Protein AF-A0AB33A184-F1 (afdb_monomer)

Radius of gyration: 21.06 Å; Cα contacts (8 Å, |Δi|>4): 736; chains: 1; bounding box: 53×56×62 Å

pLDDT: mean 89.47, std 9.82, range [29.16, 98.5]

Organism: Alteromonas macleodii (strain English Channel 673) (NCBI:txid1004788)

Sequence (370 aa):
MTASRPLFKHIRNHTALFNELSQYRNAAVDTLGFTGYEFHKTPKFVTEDGSRLTIEPERSIVLPKVHALSGLKNKLTQAIPTLHMVEHSEIGYRYPTAALAGLDAPFIKRMRSEYFHKVDEDRSICRPVNLSFGIKSRGKADNRQEYEVWMPDEAPDQNPLPLLINAYGEDLPDDVRHFVEQPSRVHGWMGVKRAAFEALYTNKQHCGDLIICVAMSVDAYNIGAKPDLAYSPEAESSIAVSNAEFEWEIEGYYAPRGWAFDHDEVWAAINHTLEAINAPLDDLYGNEIIPIAESKTERILSTLQSLGVRQEEVDELNLQPWEFMLTESEHRVKAHDPSRSVNLLGRLNRLFYQPEQQLPSLNWMHDLIL

Mean predicted aligned error: 5.38 Å

Structure (mmCIF, N/CA/C/O backbone):
data_AF-A0AB33A184-F1
#
_entry.id   AF-A0AB33A184-F1
#
loop_
_atom_site.group_PDB
_atom_site.id
_atom_site.type_symbol
_atom_site.label_atom_id
_atom_site.label_alt_id
_atom_site.label_comp_id
_atom_site.label_asym_id
_atom_site.label_entity_id
_atom_site.label_seq_id
_atom_site.pdbx_PDB_ins_code
_atom_site.Cartn_x
_atom_site.Cartn_y
_atom_site.Cartn_z
_atom_site.occupancy
_atom_site.B_iso_or_equiv
_atom_site.auth_seq_id
_atom_site.auth_comp_id
_atom_site.auth_asym_id
_atom_site.auth_atom_id
_atom_site.pdbx_PDB_model_num
ATOM 1 N N . MET A 1 1 ? -9.181 30.867 4.591 1.00 29.16 1 MET A N 1
ATOM 2 C CA . MET A 1 1 ? -7.823 30.551 5.079 1.00 29.16 1 MET A CA 1
ATOM 3 C C . MET A 1 1 ? -7.661 29.048 4.969 1.00 29.16 1 MET A C 1
ATOM 5 O O . MET A 1 1 ? -8.401 28.340 5.633 1.00 29.16 1 MET A O 1
ATOM 9 N N . THR A 1 2 ? -6.812 28.554 4.069 1.00 32.81 2 THR A N 1
ATOM 10 C CA . THR A 1 2 ? -6.488 27.121 3.998 1.00 32.81 2 THR A CA 1
ATOM 11 C C . THR A 1 2 ? -5.745 26.757 5.275 1.00 32.81 2 THR A C 1
ATOM 13 O O . THR A 1 2 ? -4.641 27.259 5.490 1.00 32.81 2 THR A O 1
ATOM 16 N N . ALA A 1 3 ? -6.370 25.960 6.143 1.00 39.84 3 ALA A N 1
ATOM 17 C CA . ALA A 1 3 ? -5.711 25.415 7.321 1.00 39.84 3 ALA A CA 1
ATOM 18 C C . ALA A 1 3 ? -4.383 24.772 6.893 1.00 39.84 3 ALA A C 1
ATOM 20 O O . ALA A 1 3 ? -4.319 24.103 5.858 1.00 39.84 3 ALA A O 1
ATOM 21 N N . SER A 1 4 ? -3.321 25.047 7.648 1.00 43.00 4 SER A N 1
ATOM 22 C CA . SER A 1 4 ? -1.996 24.459 7.460 1.00 43.00 4 SER A CA 1
ATOM 23 C C . SER A 1 4 ? -2.117 22.939 7.558 1.00 43.00 4 SER A C 1
ATOM 25 O O . SER A 1 4 ? -2.088 22.389 8.653 1.00 43.00 4 SER A O 1
ATOM 27 N N . ARG A 1 5 ? -2.295 22.259 6.422 1.00 52.28 5 ARG A N 1
ATOM 28 C CA . ARG A 1 5 ? -2.241 20.799 6.367 1.00 52.28 5 ARG A CA 1
ATOM 29 C C . ARG A 1 5 ? -0.788 20.388 6.581 1.00 52.28 5 ARG A C 1
ATOM 31 O O . ARG A 1 5 ? 0.053 20.847 5.795 1.00 52.28 5 ARG A O 1
ATOM 38 N N . PRO A 1 6 ? -0.469 19.543 7.573 1.00 50.62 6 PRO A N 1
ATOM 39 C CA . PRO A 1 6 ? 0.840 18.924 7.666 1.00 50.62 6 PRO A CA 1
ATOM 40 C C . PRO A 1 6 ? 0.956 17.914 6.523 1.00 50.62 6 PRO A C 1
ATOM 42 O O . PRO A 1 6 ? 0.847 16.713 6.685 1.00 50.62 6 PRO A O 1
ATOM 45 N N . LEU A 1 7 ? 1.167 18.397 5.300 1.00 53.22 7 LEU A N 1
ATOM 46 C CA . LEU A 1 7 ? 1.674 17.535 4.251 1.00 53.22 7 LEU A CA 1
ATOM 47 C C . LEU A 1 7 ? 3.095 17.213 4.687 1.00 53.22 7 LEU A C 1
ATOM 49 O O . LEU A 1 7 ? 3.985 18.039 4.474 1.00 53.22 7 LEU A O 1
ATOM 53 N N . PHE A 1 8 ? 3.284 16.048 5.308 1.00 53.94 8 PHE A N 1
ATOM 54 C CA . PHE A 1 8 ? 4.532 15.523 5.875 1.00 53.94 8 PHE A CA 1
ATOM 55 C C . PHE A 1 8 ? 5.674 15.323 4.852 1.00 53.94 8 PHE A C 1
ATOM 57 O O . PHE A 1 8 ? 6.579 14.521 5.041 1.00 53.94 8 PHE A O 1
ATOM 64 N N . LYS A 1 9 ? 5.697 16.128 3.785 1.00 50.00 9 LYS A N 1
ATOM 65 C CA . LYS A 1 9 ? 6.706 16.268 2.727 1.00 50.00 9 LYS A CA 1
ATOM 66 C C . LYS A 1 9 ? 8.139 16.440 3.250 1.00 50.00 9 LYS A C 1
ATOM 68 O O . LYS A 1 9 ? 9.076 16.351 2.458 1.00 50.00 9 LYS A O 1
ATOM 73 N N . HIS A 1 10 ? 8.315 16.744 4.537 1.00 51.06 10 HIS A N 1
ATOM 74 C CA . HIS A 1 10 ? 9.604 17.049 5.153 1.00 51.06 10 HIS A CA 1
ATOM 75 C C . HIS A 1 10 ? 10.090 15.995 6.157 1.00 51.06 10 HIS A C 1
ATOM 77 O O . HIS A 1 10 ? 11.284 15.985 6.456 1.00 51.06 10 HIS A O 1
ATOM 83 N N . ILE A 1 11 ? 9.227 15.092 6.641 1.00 60.06 11 ILE A N 1
ATOM 84 C CA . ILE A 1 11 ? 9.645 14.043 7.577 1.00 60.06 11 ILE A CA 1
ATOM 85 C C . ILE A 1 11 ? 10.104 12.832 6.767 1.00 60.06 11 ILE A C 1
ATOM 87 O O . ILE A 1 11 ? 9.301 12.081 6.230 1.00 60.06 11 ILE A O 1
ATOM 91 N N . ARG A 1 12 ? 11.425 12.660 6.662 1.00 64.44 12 ARG A N 1
ATOM 92 C CA . ARG A 1 12 ? 12.048 11.515 5.969 1.00 64.44 12 ARG A CA 1
ATOM 93 C C . ARG A 1 12 ? 12.168 10.266 6.846 1.00 64.44 12 ARG A C 1
ATOM 95 O O . ARG A 1 12 ? 12.545 9.211 6.356 1.00 64.44 12 ARG A O 1
ATOM 102 N N . ASN A 1 13 ? 11.905 10.411 8.144 1.00 72.75 13 ASN A N 1
ATOM 103 C CA . ASN A 1 13 ? 12.044 9.363 9.146 1.00 72.75 13 ASN A CA 1
ATOM 104 C C . ASN A 1 13 ? 10.655 8.837 9.535 1.00 72.75 13 ASN A C 1
ATOM 106 O O . ASN A 1 13 ? 9.868 9.559 10.145 1.00 72.75 13 ASN A O 1
ATOM 110 N N . HIS A 1 14 ? 10.364 7.581 9.198 1.00 71.94 14 HIS A N 1
ATOM 111 C CA . HIS A 1 14 ? 9.060 6.965 9.466 1.00 71.94 14 HIS A CA 1
ATOM 112 C C . HIS A 1 14 ? 8.719 6.886 10.941 1.00 71.94 14 HIS A C 1
ATOM 114 O O . HIS A 1 14 ? 7.584 7.159 11.310 1.00 71.94 14 HIS A O 1
ATOM 120 N N . THR A 1 15 ? 9.690 6.592 11.802 1.00 76.38 15 THR A N 1
ATOM 121 C CA . THR A 1 15 ? 9.462 6.563 13.249 1.00 76.38 15 THR A CA 1
ATOM 122 C C . THR A 1 15 ? 8.961 7.914 13.750 1.00 76.38 15 THR A C 1
ATOM 124 O O . THR A 1 15 ? 7.994 7.971 14.502 1.00 76.38 15 THR A O 1
ATOM 127 N N . ALA A 1 16 ? 9.574 9.015 13.305 1.00 80.81 16 ALA A N 1
ATOM 128 C CA . ALA A 1 16 ? 9.128 10.358 13.667 1.00 80.81 16 ALA A CA 1
ATOM 129 C C . ALA A 1 16 ? 7.715 10.655 13.138 1.00 80.81 16 ALA A C 1
ATOM 131 O O . ALA A 1 16 ? 6.894 11.197 13.871 1.00 80.81 16 ALA A O 1
ATOM 132 N N . LEU A 1 17 ? 7.426 10.249 11.899 1.00 80.12 17 LEU A N 1
ATOM 133 C CA . LEU A 1 17 ? 6.122 10.425 11.264 1.00 80.12 17 LEU A CA 1
ATOM 134 C C . LEU A 1 17 ? 5.007 9.671 12.001 1.00 80.12 17 LEU A C 1
ATOM 136 O O . LEU A 1 17 ? 4.010 10.275 12.383 1.00 80.12 17 LEU A O 1
ATOM 140 N N . PHE A 1 18 ? 5.194 8.377 12.262 1.00 81.12 18 PHE A N 1
ATOM 141 C CA . PHE A 1 18 ? 4.215 7.561 12.983 1.00 81.12 18 PHE A CA 1
ATOM 142 C C . PHE A 1 18 ? 4.035 8.017 14.433 1.00 81.12 18 PHE A C 1
ATOM 144 O O . PHE A 1 18 ? 2.916 8.007 14.946 1.00 81.12 18 PHE A O 1
ATOM 151 N N . ASN A 1 19 ? 5.105 8.487 15.080 1.00 85.44 19 ASN A N 1
ATOM 152 C CA . ASN A 1 19 ? 5.002 9.089 16.406 1.00 85.44 19 ASN A CA 1
ATOM 153 C C . ASN A 1 19 ? 4.138 10.355 16.390 1.00 85.44 19 ASN A C 1
ATOM 155 O O . ASN A 1 19 ? 3.348 10.547 17.312 1.00 85.44 19 ASN A O 1
ATOM 159 N N . GLU A 1 20 ? 4.254 11.202 15.367 1.00 85.75 20 GLU A N 1
ATOM 160 C CA . GLU A 1 20 ? 3.420 12.401 15.248 1.00 85.75 20 GLU A CA 1
ATOM 161 C C . GLU A 1 20 ? 1.954 12.044 14.966 1.00 85.75 20 GLU A C 1
ATOM 163 O O . GLU A 1 20 ? 1.062 12.538 15.653 1.00 85.75 20 GLU A O 1
ATOM 168 N N . LEU A 1 21 ? 1.693 11.109 14.046 1.00 87.75 21 LEU A N 1
ATOM 169 C CA . LEU A 1 21 ? 0.335 10.617 13.766 1.00 87.75 21 LEU A CA 1
ATOM 170 C C . LEU A 1 21 ? -0.339 10.037 15.009 1.00 87.75 21 LEU A C 1
ATOM 172 O O . LEU A 1 21 ? -1.507 10.326 15.270 1.00 87.75 21 LEU A O 1
ATOM 176 N N . SER A 1 22 ? 0.411 9.289 15.826 1.00 91.56 22 SER A N 1
ATOM 177 C CA . SER A 1 22 ? -0.118 8.727 17.070 1.00 91.56 22 SER A CA 1
ATOM 178 C C . SER A 1 22 ? -0.632 9.800 18.037 1.00 91.56 22 SER A C 1
ATOM 180 O O . SER A 1 22 ? -1.575 9.543 18.780 1.00 91.56 22 SER A O 1
ATOM 182 N N . GLN A 1 23 ? -0.073 11.017 18.010 1.00 92.31 23 GLN A N 1
ATOM 183 C CA . GLN A 1 23 ? -0.534 12.116 18.863 1.00 92.31 23 GLN A CA 1
ATOM 184 C C . GLN A 1 23 ? -1.910 12.621 18.427 1.00 92.31 23 GLN A C 1
ATOM 186 O O . GLN A 1 23 ? -2.787 12.782 19.275 1.00 92.31 23 GLN A O 1
ATOM 191 N N . TYR A 1 24 ? -2.123 12.812 17.120 1.00 93.69 24 TYR A N 1
ATOM 192 C CA . TYR A 1 24 ? -3.433 13.189 16.578 1.00 93.69 24 TYR A CA 1
ATOM 193 C C . TYR A 1 24 ? -4.475 12.099 16.838 1.00 93.69 24 TYR A C 1
ATOM 195 O O . TYR A 1 24 ? -5.591 12.393 17.265 1.00 93.69 24 TYR A O 1
ATOM 203 N N . ARG A 1 25 ? -4.089 10.831 16.666 1.00 94.81 25 ARG A N 1
ATOM 204 C CA . ARG A 1 25 ? -4.947 9.676 16.942 1.00 94.81 25 ARG A CA 1
ATOM 205 C C . ARG A 1 25 ? -5.365 9.600 18.412 1.00 94.81 25 ARG A C 1
ATOM 207 O O . ARG A 1 25 ? -6.553 9.489 18.700 1.00 94.81 25 ARG A O 1
ATOM 214 N N . ASN A 1 26 ? -4.417 9.736 19.342 1.00 95.44 26 ASN A N 1
ATOM 215 C CA . ASN A 1 26 ? -4.699 9.759 20.782 1.00 95.44 26 ASN A CA 1
ATOM 216 C C . ASN A 1 26 ? -5.623 10.929 21.158 1.00 95.44 26 ASN A C 1
ATOM 218 O O . ASN A 1 26 ? -6.594 10.736 21.884 1.00 95.44 26 ASN A O 1
ATOM 222 N N . ALA A 1 27 ? -5.370 12.125 20.618 1.00 94.56 27 ALA A N 1
ATOM 223 C CA . ALA A 1 27 ? -6.216 13.292 20.861 1.00 94.56 27 ALA A CA 1
ATOM 224 C C . ALA A 1 27 ? -7.651 13.098 20.335 1.00 94.56 27 ALA A C 1
ATOM 226 O O . ALA A 1 27 ? -8.610 13.539 20.975 1.00 94.56 27 ALA A O 1
ATOM 227 N N . ALA A 1 28 ? -7.817 12.416 19.197 1.00 96.25 28 ALA A N 1
ATOM 228 C CA . ALA A 1 28 ? -9.129 12.073 18.656 1.00 96.25 28 ALA A CA 1
ATOM 229 C C . ALA A 1 28 ? -9.878 11.077 19.562 1.00 96.25 28 ALA A C 1
ATOM 231 O O . ALA A 1 28 ? -11.054 11.295 19.853 1.00 96.25 28 ALA A O 1
ATOM 232 N N . VAL A 1 29 ? -9.201 10.044 20.079 1.00 97.00 29 VAL A N 1
ATOM 233 C CA . VAL A 1 29 ? -9.778 9.092 21.054 1.00 97.00 29 VAL A CA 1
ATOM 234 C C . VAL A 1 29 ? -10.253 9.812 22.322 1.00 97.00 29 VAL A C 1
ATOM 236 O O . VAL A 1 29 ? -11.386 9.603 22.763 1.00 97.00 29 VAL A O 1
ATOM 239 N N . ASP A 1 30 ? -9.434 10.713 22.869 1.00 94.56 30 ASP A N 1
ATOM 240 C CA . ASP A 1 30 ? -9.795 11.504 24.051 1.00 94.56 30 ASP A CA 1
ATOM 241 C C . ASP A 1 30 ? -10.991 12.434 23.781 1.00 94.56 30 ASP A C 1
ATOM 243 O O . ASP A 1 30 ? -11.898 12.542 24.609 1.00 94.56 30 ASP A O 1
ATOM 247 N N . THR A 1 31 ? -11.039 13.068 22.603 1.00 94.88 31 THR A N 1
ATOM 248 C CA . THR A 1 31 ? -12.138 13.965 22.191 1.00 94.88 31 THR A CA 1
ATOM 249 C C . THR A 1 31 ? -13.471 13.224 22.068 1.00 94.88 31 THR A C 1
ATOM 251 O O . THR A 1 31 ? -14.523 13.788 22.372 1.00 94.88 31 THR A O 1
ATOM 254 N N . LEU A 1 32 ? -13.435 11.945 21.687 1.00 95.56 32 LEU A N 1
ATOM 255 C CA . LEU A 1 32 ? -14.605 11.065 21.655 1.00 95.56 32 LEU A CA 1
ATOM 256 C C . LEU A 1 32 ? -15.054 10.594 23.056 1.00 95.56 32 LEU A C 1
ATOM 258 O O . LEU A 1 32 ? -16.079 9.926 23.177 1.00 95.56 32 LEU A O 1
ATOM 262 N N . GLY A 1 33 ? -14.330 10.962 24.120 1.00 95.38 33 GLY A N 1
ATOM 263 C CA . GLY A 1 33 ? -14.677 10.664 25.511 1.00 95.38 33 GLY A CA 1
ATOM 264 C C . GLY A 1 33 ? -14.091 9.358 26.052 1.00 95.38 33 GLY A C 1
ATOM 265 O O . GLY A 1 33 ? -14.439 8.948 27.160 1.00 95.38 33 GLY A O 1
ATOM 266 N N . PHE A 1 34 ? -13.188 8.707 25.315 1.00 94.44 34 PHE A N 1
ATOM 267 C CA . PHE A 1 34 ? -12.584 7.428 25.699 1.00 94.44 34 PHE A CA 1
ATOM 268 C C . PHE A 1 34 ? -11.304 7.613 26.522 1.00 94.44 34 PHE A C 1
ATOM 270 O O . PHE A 1 34 ? -10.227 7.122 26.188 1.00 94.44 34 PHE A O 1
ATOM 277 N N . THR A 1 35 ? -11.423 8.328 27.640 1.00 91.50 35 THR A N 1
ATOM 278 C CA . THR A 1 35 ? -10.288 8.562 28.540 1.00 91.50 35 THR A CA 1
ATOM 279 C C . THR A 1 35 ? -9.786 7.252 29.145 1.00 91.50 35 THR A C 1
ATOM 281 O O . THR A 1 35 ? -10.580 6.451 29.642 1.00 91.50 35 THR A O 1
ATOM 284 N N . GLY A 1 36 ? -8.466 7.063 29.181 1.00 93.19 36 GLY A N 1
ATOM 285 C CA . GLY A 1 36 ? -7.852 5.873 29.779 1.00 93.19 36 GLY A CA 1
ATOM 286 C C . GLY A 1 36 ? -7.791 4.656 28.855 1.00 93.19 36 GLY A C 1
ATOM 287 O O . GLY A 1 36 ? -7.556 3.554 29.346 1.00 93.19 36 GLY A O 1
ATOM 288 N N . TYR A 1 37 ? -7.992 4.845 27.551 1.00 97.38 37 TYR A N 1
ATOM 289 C CA . TYR A 1 37 ? -7.749 3.820 26.541 1.00 97.38 37 TYR A CA 1
ATOM 290 C C . TYR A 1 37 ? -6.273 3.810 26.112 1.00 97.38 37 TYR A C 1
ATOM 292 O O . TYR A 1 37 ? -5.583 4.826 26.202 1.00 97.38 37 TYR A O 1
ATOM 300 N N . GLU A 1 38 ? -5.780 2.665 25.647 1.00 96.19 38 GLU A N 1
ATOM 301 C CA . GLU A 1 38 ? -4.414 2.486 25.151 1.00 96.19 38 GLU A CA 1
ATOM 302 C C . GLU A 1 38 ? -4.395 1.801 23.782 1.00 96.19 38 GLU A C 1
ATOM 304 O O . GLU A 1 38 ? -5.277 1.004 23.468 1.00 96.19 38 GLU A O 1
ATOM 309 N N . PHE A 1 39 ? -3.417 2.164 22.946 1.00 96.38 39 PHE A N 1
ATOM 310 C CA . PHE A 1 39 ? -3.286 1.631 21.593 1.00 96.38 39 PHE A CA 1
ATOM 311 C C . PHE A 1 39 ? -2.599 0.264 21.599 1.00 96.38 39 PHE A C 1
ATOM 313 O O . PHE A 1 39 ? -1.536 0.086 22.197 1.00 96.38 39 PHE A O 1
ATOM 320 N N . HIS A 1 40 ? -3.159 -0.658 20.830 1.00 96.06 40 HIS A N 1
ATOM 321 C CA . HIS A 1 40 ? -2.631 -1.979 20.548 1.00 96.06 40 HIS A CA 1
ATOM 322 C C . HIS A 1 40 ? -2.503 -2.156 19.034 1.00 96.06 40 HIS A C 1
ATOM 324 O O . HIS A 1 40 ? -3.392 -1.788 18.264 1.00 96.06 40 HIS A O 1
ATOM 330 N N . LYS A 1 41 ? -1.386 -2.741 18.595 1.00 94.00 41 LYS A N 1
ATOM 331 C CA . LYS A 1 41 ? -1.222 -3.145 1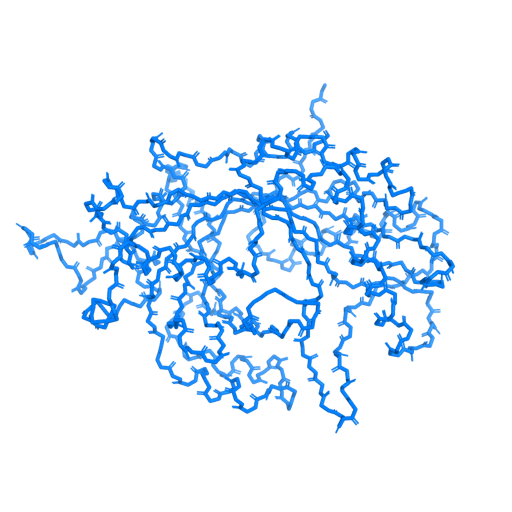7.196 1.00 94.00 41 LYS A CA 1
ATOM 332 C C . LYS A 1 41 ? -2.135 -4.326 16.870 1.00 94.00 41 LYS A C 1
ATOM 334 O O . LYS A 1 41 ? -2.465 -5.115 17.755 1.00 94.00 41 LYS A O 1
ATOM 339 N N . THR A 1 42 ? -2.494 -4.452 15.594 1.00 93.88 42 THR A N 1
ATOM 340 C CA . THR A 1 42 ? -3.195 -5.626 15.062 1.00 93.88 42 THR A CA 1
ATOM 341 C C . THR A 1 42 ? -2.452 -6.900 15.492 1.00 93.88 42 THR A C 1
ATOM 343 O O . THR A 1 42 ? -1.249 -7.015 15.229 1.00 93.88 42 THR A O 1
ATOM 346 N N . PRO A 1 43 ? -3.103 -7.826 16.219 1.00 93.44 43 PRO A N 1
ATOM 347 C CA . PRO A 1 43 ? -2.450 -9.047 16.669 1.00 93.44 43 PRO A CA 1
ATOM 348 C C . PRO A 1 43 ? -2.186 -9.968 15.475 1.00 93.44 43 PRO A C 1
ATOM 350 O O . PRO A 1 43 ? -2.829 -9.853 14.437 1.00 93.44 43 PRO A O 1
ATOM 353 N N . LYS A 1 44 ? -1.263 -10.924 15.622 1.00 93.81 44 LYS A N 1
ATOM 354 C CA . LYS A 1 44 ? -1.142 -12.012 14.639 1.00 93.81 44 LYS A CA 1
ATOM 355 C C . LYS A 1 44 ? -2.428 -12.831 14.619 1.00 93.81 44 LYS A C 1
ATOM 357 O O . LYS A 1 44 ? -3.058 -13.007 15.662 1.00 93.81 44 LYS A O 1
ATOM 362 N N . PHE A 1 45 ? -2.776 -13.360 13.454 1.00 94.00 45 PHE A N 1
ATOM 363 C CA . PHE A 1 45 ? -3.882 -14.299 13.334 1.00 94.00 45 PHE A CA 1
ATOM 364 C C . PHE A 1 45 ? -3.410 -15.687 13.752 1.00 94.00 45 PHE A C 1
ATOM 366 O O . PHE A 1 45 ? -2.458 -16.213 13.173 1.00 94.00 45 PHE A O 1
ATOM 373 N N . VAL A 1 46 ? -4.049 -16.270 14.760 1.00 93.88 46 VAL A N 1
ATOM 374 C CA . VAL A 1 46 ? -3.768 -17.634 15.209 1.00 93.88 46 VAL A CA 1
ATOM 375 C C . VAL A 1 46 ? -4.753 -18.581 14.537 1.00 93.88 46 VAL A C 1
ATOM 377 O O . VAL A 1 46 ? -5.959 -18.492 14.740 1.00 93.88 46 VAL A O 1
ATOM 380 N N . THR A 1 47 ? -4.230 -19.476 13.708 1.00 91.38 47 THR A N 1
ATOM 381 C CA . THR A 1 47 ? -5.021 -20.508 13.022 1.00 91.38 47 THR A CA 1
ATOM 382 C C . THR A 1 47 ? -5.353 -21.679 13.957 1.00 91.38 47 THR A C 1
ATOM 384 O O . THR A 1 47 ? -4.757 -21.824 15.025 1.00 91.38 47 THR A O 1
ATOM 387 N N . GLU A 1 48 ? -6.279 -22.553 13.544 1.00 91.38 48 GLU A N 1
ATOM 388 C CA . GLU A 1 48 ? -6.687 -23.736 14.325 1.00 91.38 48 GLU A CA 1
ATOM 389 C C . GLU A 1 48 ? -5.527 -24.695 14.645 1.00 91.38 48 GLU A C 1
ATOM 391 O O . GLU A 1 48 ? -5.551 -25.364 15.678 1.00 91.38 48 GLU A O 1
ATOM 396 N N . ASP A 1 49 ? -4.503 -24.756 13.787 1.00 92.56 49 ASP A N 1
ATOM 397 C CA . ASP A 1 49 ? -3.316 -25.592 14.005 1.00 92.56 49 ASP A CA 1
ATOM 398 C C . ASP A 1 49 ? -2.251 -24.926 14.902 1.00 92.56 49 ASP A C 1
ATOM 400 O O . ASP A 1 49 ? -1.226 -25.535 15.213 1.00 92.56 49 ASP A O 1
ATOM 404 N N . GLY A 1 50 ? -2.511 -23.697 15.362 1.00 91.56 50 GLY A N 1
ATOM 405 C CA . GLY A 1 50 ? -1.620 -22.906 16.207 1.00 91.56 50 GLY A CA 1
ATOM 406 C C . GLY A 1 50 ? -0.621 -22.037 15.441 1.00 91.56 50 GLY A C 1
ATOM 407 O O . GLY A 1 50 ? 0.115 -21.279 16.078 1.00 91.56 50 GLY A O 1
ATOM 408 N N . SER A 1 51 ? -0.596 -22.084 14.103 1.00 91.50 51 SER A N 1
ATOM 409 C CA . SER A 1 51 ? 0.260 -21.207 13.296 1.00 91.50 51 SER A CA 1
ATOM 410 C C . SER A 1 51 ? -0.151 -19.748 13.460 1.00 91.50 51 SER A C 1
ATOM 412 O O . SER A 1 51 ? -1.341 -19.421 13.449 1.00 91.50 51 SER A O 1
ATOM 414 N N . ARG A 1 52 ? 0.844 -18.864 13.578 1.00 94.12 52 ARG A N 1
ATOM 415 C CA . ARG A 1 52 ? 0.664 -17.423 13.787 1.00 94.12 52 ARG A CA 1
ATOM 416 C C . ARG A 1 52 ? 1.017 -16.671 12.513 1.00 94.12 52 ARG A C 1
ATOM 418 O O . ARG A 1 52 ? 2.186 -16.546 12.163 1.00 94.12 52 ARG A O 1
ATOM 425 N N . LEU A 1 53 ? 0.008 -16.153 11.831 1.00 93.25 53 LEU A N 1
ATOM 426 C CA . LEU A 1 53 ? 0.158 -15.479 10.549 1.00 93.25 53 LEU A CA 1
ATOM 427 C C . LEU A 1 53 ? 0.211 -13.961 10.736 1.00 93.25 53 LEU A C 1
ATOM 429 O O . LEU A 1 53 ? -0.560 -13.385 11.509 1.00 93.25 53 LEU A O 1
ATOM 433 N N . THR A 1 54 ? 1.112 -13.308 10.004 1.00 94.06 54 THR A N 1
ATOM 434 C CA . THR A 1 54 ? 1.093 -11.851 9.849 1.00 94.06 54 THR A CA 1
ATOM 435 C C . THR A 1 54 ? 0.090 -11.521 8.753 1.00 94.06 54 THR A C 1
ATOM 437 O O . THR A 1 54 ? 0.382 -11.715 7.574 1.00 94.06 54 THR A O 1
ATOM 440 N N . ILE A 1 55 ? -1.097 -11.073 9.151 1.00 93.00 55 ILE A N 1
ATOM 441 C CA . ILE A 1 55 ? -2.165 -10.658 8.242 1.00 93.00 55 ILE A CA 1
ATOM 442 C C . ILE A 1 55 ? -2.264 -9.135 8.280 1.00 93.00 55 ILE A C 1
ATOM 444 O O . ILE A 1 55 ? -2.265 -8.555 9.365 1.00 93.00 55 ILE A O 1
ATOM 448 N N . GLU A 1 56 ? -2.362 -8.518 7.105 1.00 90.38 56 GLU A N 1
ATOM 449 C CA . GLU A 1 56 ? -2.678 -7.098 6.929 1.00 90.38 56 GLU A CA 1
ATOM 450 C C . GLU A 1 56 ? -4.163 -7.005 6.541 1.00 90.38 56 GLU A C 1
ATOM 452 O O . GLU A 1 56 ? -4.510 -7.319 5.399 1.00 90.38 56 GLU A O 1
ATOM 457 N N . PRO A 1 57 ? -5.076 -6.685 7.482 1.00 93.31 57 PRO A N 1
ATOM 458 C CA . PRO A 1 57 ? -6.502 -6.663 7.191 1.00 93.31 57 PRO A CA 1
ATOM 459 C C . PRO A 1 57 ? -6.812 -5.401 6.387 1.00 93.31 57 PRO A C 1
ATOM 461 O O . PRO A 1 57 ? -6.969 -4.313 6.943 1.00 93.31 57 PRO A O 1
ATOM 464 N N . GLU A 1 58 ? -6.879 -5.555 5.070 1.00 93.06 58 GLU A N 1
ATOM 465 C CA . GLU A 1 58 ? -7.120 -4.476 4.118 1.00 93.06 58 GLU A CA 1
ATOM 466 C C . GLU A 1 58 ? -8.212 -4.848 3.117 1.00 93.06 58 GLU A C 1
ATOM 468 O O . GLU A 1 58 ? -8.380 -6.004 2.723 1.00 93.06 58 GLU A O 1
ATOM 473 N N . ARG A 1 59 ? -8.929 -3.836 2.639 1.00 93.31 59 ARG A N 1
ATOM 474 C CA . ARG A 1 59 ? -9.814 -3.943 1.483 1.00 93.31 59 ARG A CA 1
ATOM 475 C C . ARG A 1 59 ? -9.678 -2.706 0.618 1.00 93.31 59 ARG A C 1
ATOM 477 O O . ARG A 1 59 ? -9.205 -1.654 1.051 1.00 93.31 59 ARG A O 1
ATOM 484 N N . SER A 1 60 ? -10.088 -2.836 -0.637 1.00 93.69 60 SER A N 1
ATOM 485 C CA . SER A 1 60 ? -10.042 -1.713 -1.558 1.00 93.69 60 SER A CA 1
ATOM 486 C C . SER A 1 60 ? -10.966 -1.859 -2.749 1.00 93.69 60 SER A C 1
ATOM 488 O O . SER A 1 60 ? -11.178 -2.957 -3.266 1.00 93.69 60 SER A O 1
ATOM 490 N N . ILE A 1 61 ? -11.439 -0.716 -3.239 1.00 94.00 61 ILE A N 1
ATOM 491 C CA . ILE A 1 61 ? -12.205 -0.603 -4.480 1.00 94.00 61 ILE A CA 1
ATOM 492 C C . ILE A 1 61 ? -11.355 0.061 -5.560 1.00 94.00 61 ILE A C 1
ATOM 494 O O . ILE A 1 61 ? -10.622 1.017 -5.302 1.00 94.00 61 ILE A O 1
ATOM 498 N N . VAL A 1 62 ? -11.465 -0.438 -6.790 1.00 93.06 62 VAL A N 1
ATOM 499 C CA . VAL A 1 62 ? -10.777 0.128 -7.956 1.00 93.06 62 VAL A CA 1
ATOM 500 C C . VAL A 1 62 ? -11.788 0.898 -8.788 1.00 93.06 62 VAL A C 1
ATOM 502 O O . VAL A 1 62 ? -12.860 0.387 -9.097 1.00 93.06 62 VAL A O 1
ATOM 505 N N . LEU A 1 63 ? -11.441 2.124 -9.166 1.00 92.56 63 LEU A N 1
ATOM 506 C CA . LEU A 1 63 ? -12.319 3.039 -9.890 1.00 92.56 63 LEU A CA 1
ATOM 507 C C . LEU A 1 63 ? -11.628 3.529 -11.159 1.00 92.56 63 LEU A C 1
ATOM 509 O O . LEU A 1 63 ? -10.410 3.705 -11.153 1.00 92.56 63 LEU A O 1
ATOM 513 N N . PRO A 1 64 ? -12.368 3.821 -12.242 1.00 88.19 64 PRO A N 1
ATOM 514 C CA . PRO A 1 64 ? -11.785 4.223 -13.519 1.00 88.19 64 PRO A CA 1
ATOM 515 C C . PRO A 1 64 ? -11.012 5.539 -13.443 1.00 88.19 64 PRO A C 1
ATOM 517 O O . PRO A 1 64 ? -10.075 5.746 -14.211 1.00 88.19 64 PRO A O 1
ATOM 520 N N . LYS A 1 65 ? -11.389 6.449 -12.539 1.00 90.00 65 LYS A N 1
ATOM 521 C CA . LYS A 1 65 ? -10.721 7.741 -12.365 1.00 90.00 65 LYS A CA 1
ATOM 522 C C . LYS A 1 65 ? -10.782 8.173 -10.912 1.00 90.00 65 LYS A C 1
ATOM 524 O O . LYS A 1 65 ? -11.814 8.048 -10.266 1.00 90.00 65 LYS A O 1
ATOM 529 N N . VAL A 1 66 ? -9.709 8.811 -10.451 1.00 92.25 66 VAL A N 1
ATOM 530 C CA . VAL A 1 66 ? -9.614 9.357 -9.088 1.00 92.25 66 VAL A CA 1
ATOM 531 C C . VAL A 1 66 ? -10.749 10.338 -8.779 1.00 92.25 66 VAL A C 1
ATOM 533 O O . VAL A 1 66 ? -11.218 10.380 -7.653 1.00 92.25 66 VAL A O 1
ATOM 536 N N . HIS A 1 67 ? -11.256 11.065 -9.787 1.00 92.62 67 HIS A N 1
ATOM 537 C CA . HIS A 1 67 ? -12.332 12.049 -9.633 1.00 92.62 67 HIS A CA 1
ATOM 538 C C . HIS A 1 67 ? -13.644 11.461 -9.087 1.00 92.62 67 HIS A C 1
ATOM 540 O O . HIS A 1 67 ? -14.395 12.188 -8.439 1.00 92.62 67 HIS A O 1
ATOM 546 N N . ALA A 1 68 ? -13.894 10.161 -9.288 1.00 92.75 68 ALA A N 1
ATOM 547 C CA . ALA A 1 68 ? -15.052 9.475 -8.715 1.00 92.75 68 ALA A CA 1
ATOM 548 C C . ALA A 1 68 ? -15.087 9.596 -7.177 1.00 92.75 68 ALA A C 1
ATOM 550 O O . ALA A 1 68 ? -16.149 9.731 -6.574 1.00 92.75 68 ALA A O 1
ATOM 551 N N . LEU A 1 69 ? -13.917 9.679 -6.533 1.00 94.94 69 LEU A N 1
ATOM 552 C CA . LEU A 1 69 ? -13.759 9.785 -5.078 1.00 94.94 69 LEU A CA 1
ATOM 553 C C . LEU A 1 69 ? -13.942 11.215 -4.538 1.00 94.94 69 LEU A C 1
ATOM 555 O O . LEU A 1 69 ? -13.531 11.518 -3.418 1.00 94.94 69 LEU A O 1
ATOM 559 N N . SER A 1 70 ? -14.562 12.115 -5.306 1.00 95.56 70 SER A N 1
ATOM 560 C CA . SER A 1 70 ? -14.868 13.462 -4.820 1.00 95.56 70 SER A CA 1
ATOM 561 C C . SER A 1 70 ? -15.792 13.425 -3.598 1.00 95.56 70 SER A C 1
ATOM 563 O O . SER A 1 70 ? -16.827 12.745 -3.613 1.00 95.56 70 SER A O 1
ATOM 565 N N . GLY A 1 71 ? -15.414 14.158 -2.547 1.00 96.25 71 GLY A N 1
ATOM 566 C CA . GLY A 1 71 ? -16.162 14.245 -1.294 1.00 96.25 71 GLY A CA 1
ATOM 567 C C . GLY A 1 71 ? -16.167 12.962 -0.466 1.00 96.25 71 GLY A C 1
ATOM 568 O O . GLY A 1 71 ? -17.071 12.780 0.349 1.00 96.25 71 GLY A O 1
ATOM 569 N N . LEU A 1 72 ? -15.219 12.046 -0.703 1.00 96.62 72 LEU A N 1
ATOM 570 C CA . LEU A 1 72 ? -15.179 10.722 -0.078 1.00 96.62 72 LEU A CA 1
ATOM 571 C C . LEU A 1 72 ? -15.303 10.775 1.450 1.00 96.62 72 LEU A C 1
ATOM 573 O O . LEU A 1 72 ? -16.122 10.044 2.002 1.00 96.62 72 LEU A O 1
ATOM 577 N N . LYS A 1 73 ? -14.543 11.641 2.137 1.00 95.75 73 LYS A N 1
ATOM 578 C CA . LYS A 1 73 ? -14.579 11.723 3.606 1.00 95.75 73 LYS A CA 1
ATOM 579 C C . LYS A 1 73 ? -15.982 12.057 4.109 1.00 95.75 73 LYS A C 1
ATOM 581 O O . LYS A 1 73 ? -16.480 11.373 4.996 1.00 95.75 73 LYS A O 1
ATOM 586 N N . ASN A 1 74 ? -16.638 13.046 3.501 1.00 96.00 74 ASN A N 1
ATOM 587 C CA . ASN A 1 74 ? -18.002 13.438 3.863 1.00 96.00 74 ASN A CA 1
ATOM 588 C C . ASN A 1 74 ? -19.025 12.341 3.558 1.00 96.00 74 ASN A C 1
ATOM 590 O O . ASN A 1 74 ? -19.921 12.102 4.360 1.00 96.00 74 ASN A O 1
ATOM 594 N N . LYS A 1 75 ? -18.901 11.665 2.411 1.00 97.00 75 LYS A N 1
ATOM 595 C CA . LYS A 1 75 ? -19.790 10.551 2.047 1.00 97.00 75 LYS A CA 1
ATOM 596 C C . LYS A 1 75 ? -19.679 9.405 3.054 1.00 97.00 75 LYS A C 1
ATOM 598 O O . LYS A 1 75 ? -20.701 8.899 3.506 1.00 97.00 75 LYS A O 1
ATOM 603 N N . LEU A 1 76 ? -18.454 9.044 3.442 1.00 96.81 76 LEU A N 1
ATOM 604 C CA . LEU A 1 76 ? -18.198 7.987 4.420 1.00 96.81 76 LEU A CA 1
ATOM 605 C C . LEU A 1 76 ? -18.744 8.334 5.806 1.00 96.81 76 LEU A C 1
ATOM 607 O O . LEU A 1 76 ? -19.446 7.518 6.388 1.00 96.81 76 LEU A O 1
ATOM 611 N N . THR A 1 77 ? -18.476 9.533 6.330 1.00 95.75 77 THR A N 1
ATOM 612 C CA . THR A 1 77 ? -18.954 9.921 7.673 1.00 95.75 77 THR A CA 1
ATOM 613 C C . THR A 1 77 ? -20.470 10.108 7.733 1.00 95.75 77 THR A C 1
ATOM 615 O O . THR A 1 77 ? -21.079 9.874 8.774 1.00 95.75 77 THR A O 1
ATOM 618 N N . GLN A 1 78 ? -21.109 10.484 6.620 1.00 96.38 78 GLN A N 1
ATOM 619 C CA . GLN A 1 78 ? -22.572 10.515 6.517 1.00 96.38 78 GLN A CA 1
ATOM 620 C C . GLN A 1 78 ? -23.179 9.109 6.483 1.00 96.38 78 GLN A C 1
ATOM 622 O O . GLN A 1 78 ? -24.206 8.877 7.120 1.00 96.38 78 GLN A O 1
ATOM 627 N N . ALA A 1 79 ? -22.562 8.181 5.747 1.00 97.06 79 ALA A N 1
ATOM 628 C CA . ALA A 1 79 ? -23.042 6.807 5.628 1.00 97.06 79 ALA A CA 1
ATOM 629 C C . ALA A 1 79 ? -22.731 5.955 6.871 1.00 97.06 79 ALA A C 1
ATOM 631 O O . ALA A 1 79 ? -23.482 5.036 7.192 1.00 97.06 79 ALA A O 1
ATOM 632 N N . ILE A 1 80 ? -21.648 6.272 7.588 1.00 97.38 80 ILE A N 1
ATOM 633 C CA . ILE A 1 80 ? -21.154 5.533 8.751 1.00 97.38 80 ILE A CA 1
ATOM 634 C C . ILE A 1 80 ? -20.992 6.511 9.928 1.00 97.38 80 ILE A C 1
ATOM 636 O O . ILE A 1 80 ? -19.888 6.993 10.184 1.00 97.38 80 ILE A O 1
ATOM 640 N N . PRO A 1 81 ? -22.060 6.796 10.698 1.00 95.88 81 PRO A N 1
ATOM 641 C CA . PRO A 1 81 ? -22.001 7.740 11.822 1.00 95.88 81 PRO A CA 1
ATOM 642 C C . PRO A 1 81 ? -21.019 7.348 12.938 1.00 95.88 81 PRO A C 1
ATOM 644 O O . PRO A 1 81 ? -20.682 8.162 13.793 1.00 95.88 81 PRO A O 1
ATOM 647 N N . THR A 1 82 ? -20.595 6.084 12.958 1.00 97.06 82 THR A N 1
ATOM 648 C CA . THR A 1 82 ? -19.618 5.523 13.896 1.00 97.06 82 THR A CA 1
ATOM 649 C C . THR A 1 82 ? -18.169 5.645 13.424 1.00 97.06 82 THR A C 1
ATOM 651 O O . THR A 1 82 ? -17.271 5.206 14.141 1.00 97.06 82 THR A O 1
ATOM 654 N N . LEU A 1 83 ? -17.933 6.190 12.228 1.00 98.19 83 LEU A N 1
ATOM 655 C CA . LEU A 1 83 ? -16.609 6.421 11.665 1.00 98.19 83 LEU A CA 1
ATOM 656 C C . LEU A 1 83 ? -16.214 7.889 11.863 1.00 98.19 83 LEU A C 1
ATOM 658 O O . LEU A 1 83 ? -16.785 8.792 11.254 1.00 98.19 83 LEU A O 1
ATOM 662 N N . HIS A 1 84 ? -15.196 8.120 12.685 1.00 97.75 84 HIS A N 1
ATOM 663 C CA . HIS A 1 84 ? -14.717 9.450 13.053 1.00 97.75 84 HIS A CA 1
ATOM 664 C C . HIS A 1 84 ? -13.372 9.711 12.387 1.00 97.75 84 HIS A C 1
ATOM 666 O O . HIS A 1 84 ? -12.399 9.017 12.663 1.00 97.75 84 HIS A O 1
ATOM 672 N N . MET A 1 85 ? -13.295 10.707 11.508 1.00 96.94 85 MET A N 1
ATOM 673 C CA . MET A 1 85 ? -12.028 11.069 10.865 1.00 96.94 85 MET A CA 1
ATOM 674 C C . MET A 1 85 ? -11.061 11.651 11.900 1.00 96.94 85 MET A C 1
ATOM 676 O O . MET A 1 85 ? -11.440 12.523 12.681 1.00 96.94 85 MET A O 1
ATOM 680 N N . VAL A 1 86 ? -9.804 11.208 11.883 1.00 96.06 86 VAL A N 1
ATOM 681 C CA . VAL A 1 86 ? -8.755 11.796 12.720 1.00 96.06 86 VAL A CA 1
ATOM 682 C C . VAL A 1 86 ? -8.307 13.096 12.062 1.00 96.06 86 VAL A C 1
ATOM 684 O O . VAL A 1 86 ? -7.709 13.087 10.982 1.00 96.06 86 VAL A O 1
ATOM 687 N N . GLU A 1 87 ? -8.614 14.228 12.690 1.00 91.44 87 GLU A N 1
ATOM 688 C CA . GLU A 1 87 ? -8.213 15.538 12.179 1.00 91.44 87 GLU A CA 1
ATOM 689 C C . GLU A 1 87 ? -6.685 15.648 12.078 1.00 91.44 87 GLU A C 1
ATOM 691 O O . GLU A 1 87 ? -5.956 15.198 12.961 1.00 91.44 87 GLU A O 1
ATOM 696 N N . HIS A 1 88 ? -6.200 16.258 10.991 1.00 88.12 88 HIS A N 1
ATOM 697 C CA . HIS A 1 88 ? -4.773 16.479 10.717 1.00 88.12 88 HIS A CA 1
ATOM 698 C C . HIS A 1 88 ? -3.929 15.213 10.493 1.00 88.12 88 HIS A C 1
ATOM 700 O O . HIS A 1 88 ? -2.703 15.296 10.433 1.00 88.12 88 HIS A O 1
ATOM 706 N N . SER A 1 89 ? -4.571 14.060 10.288 1.00 90.69 89 SER A N 1
ATOM 707 C CA . SER A 1 89 ? -3.909 12.798 9.931 1.00 90.69 89 SER A CA 1
ATOM 708 C C . SER A 1 89 ? -3.562 12.669 8.441 1.00 90.69 89 SER A C 1
ATOM 710 O O . SER A 1 89 ? -3.131 11.607 8.002 1.00 90.69 89 SER A O 1
ATOM 712 N N . GLU A 1 90 ? -3.780 13.702 7.618 1.00 88.62 90 GLU A N 1
ATOM 713 C CA . GLU A 1 90 ? -3.544 13.606 6.177 1.00 88.62 90 GLU A CA 1
ATOM 714 C C . GLU A 1 90 ? -2.064 13.461 5.818 1.00 88.62 90 GLU A C 1
ATOM 716 O O . GLU A 1 90 ? -1.238 14.305 6.167 1.00 88.62 90 GLU A O 1
ATOM 721 N N . ILE A 1 91 ? -1.747 12.466 4.987 1.00 85.12 91 ILE A N 1
ATOM 722 C CA . ILE A 1 91 ? -0.389 12.248 4.494 1.00 85.12 91 ILE A CA 1
ATOM 723 C C . ILE A 1 91 ? -0.360 12.002 2.996 1.00 85.12 91 ILE A C 1
ATOM 725 O O . ILE A 1 91 ? -1.118 11.203 2.456 1.00 85.12 91 ILE A O 1
ATOM 729 N N . GLY A 1 92 ? 0.566 12.674 2.320 1.00 84.06 92 GLY A N 1
ATOM 730 C CA . GLY A 1 92 ? 0.777 12.514 0.890 1.00 84.06 92 GLY A CA 1
ATOM 731 C C . GLY A 1 92 ? 2.116 11.851 0.597 1.00 84.06 92 GLY A C 1
ATOM 732 O O . GLY A 1 92 ? 3.153 12.445 0.896 1.00 84.06 92 GLY A O 1
ATOM 733 N N . TYR A 1 93 ? 2.102 10.703 -0.082 1.00 80.81 93 TYR A N 1
ATOM 734 C CA . TYR A 1 93 ? 3.316 9.999 -0.507 1.00 80.81 93 TYR A CA 1
ATOM 735 C C . TYR A 1 93 ? 3.341 9.745 -2.006 1.00 80.81 93 TYR A C 1
ATOM 737 O O . TYR A 1 93 ? 2.317 9.698 -2.688 1.00 80.81 93 TYR A O 1
ATOM 745 N N . ARG A 1 94 ? 4.551 9.560 -2.525 1.00 86.88 94 ARG A N 1
ATOM 746 C CA . ARG A 1 94 ? 4.789 9.052 -3.873 1.00 86.88 94 ARG A CA 1
ATOM 747 C C . ARG A 1 94 ? 5.739 7.882 -3.729 1.00 86.88 94 ARG A C 1
ATOM 749 O O . ARG A 1 94 ? 6.785 8.040 -3.103 1.00 86.88 94 ARG A O 1
ATOM 756 N N . TYR A 1 95 ? 5.393 6.748 -4.309 1.00 89.44 95 TYR A N 1
ATOM 757 C CA . TYR A 1 95 ? 6.223 5.559 -4.229 1.00 89.44 95 TYR A CA 1
ATOM 758 C C . TYR A 1 95 ? 6.169 4.803 -5.556 1.00 89.44 95 TYR A C 1
ATOM 760 O O . TYR A 1 95 ? 5.088 4.679 -6.138 1.00 89.44 95 TYR A O 1
ATOM 768 N N . PRO A 1 96 ? 7.300 4.326 -6.098 1.00 91.50 96 PRO A N 1
ATOM 769 C CA . PRO A 1 96 ? 7.274 3.285 -7.093 1.00 91.50 96 PRO A CA 1
ATOM 770 C C . PRO A 1 96 ? 7.205 1.928 -6.380 1.00 91.50 96 PRO A C 1
ATOM 772 O O . PRO A 1 96 ? 7.715 1.739 -5.272 1.00 91.50 96 PRO A O 1
ATOM 775 N N . THR A 1 97 ? 6.594 0.954 -7.030 1.00 93.94 97 THR A N 1
ATOM 776 C CA . THR A 1 97 ? 6.675 -0.440 -6.617 1.00 93.94 97 THR A CA 1
ATOM 777 C C . THR A 1 97 ? 6.996 -1.314 -7.817 1.00 93.94 97 THR A C 1
ATOM 779 O O . THR A 1 97 ? 6.460 -1.101 -8.904 1.00 93.94 97 THR A O 1
ATOM 782 N N . ALA A 1 98 ? 7.905 -2.265 -7.626 1.00 94.94 98 ALA A N 1
ATOM 783 C CA . ALA A 1 98 ? 8.263 -3.272 -8.609 1.00 94.94 98 ALA A CA 1
ATOM 784 C C . ALA A 1 98 ? 7.643 -4.620 -8.260 1.00 94.94 98 ALA A C 1
ATOM 786 O O . ALA A 1 98 ? 7.669 -5.036 -7.099 1.00 94.94 98 ALA A O 1
ATOM 787 N N . ALA A 1 99 ? 7.180 -5.330 -9.286 1.00 96.31 99 ALA A N 1
ATOM 788 C CA . ALA A 1 99 ? 6.925 -6.760 -9.204 1.00 96.31 99 ALA A CA 1
ATOM 789 C C . ALA A 1 99 ? 8.239 -7.514 -9.443 1.00 96.31 99 ALA A C 1
ATOM 791 O O . ALA A 1 99 ? 8.907 -7.284 -10.453 1.00 96.31 99 ALA A O 1
ATOM 792 N N . LEU A 1 100 ? 8.614 -8.389 -8.509 1.00 95.31 100 LEU A N 1
ATOM 793 C CA . LEU A 1 100 ? 9.900 -9.094 -8.497 1.00 95.31 100 LEU A CA 1
ATOM 794 C C . LEU A 1 100 ? 9.809 -10.591 -8.822 1.00 95.31 100 LEU A C 1
ATOM 796 O O . LEU A 1 100 ? 10.816 -11.298 -8.774 1.00 95.31 100 LEU A O 1
ATOM 800 N N . ALA A 1 101 ? 8.598 -11.070 -9.093 1.00 93.56 101 ALA A N 1
ATOM 801 C CA . ALA A 1 101 ? 8.304 -12.433 -9.506 1.00 93.56 101 ALA A CA 1
ATOM 802 C C . ALA A 1 101 ? 7.116 -12.440 -10.482 1.00 93.56 101 ALA A C 1
ATOM 804 O O . ALA A 1 101 ? 6.261 -11.551 -10.418 1.00 93.56 101 ALA A O 1
ATOM 805 N N . GLY A 1 102 ? 7.073 -13.440 -11.367 1.00 92.12 102 GLY A N 1
ATOM 806 C CA . GLY A 1 102 ? 6.052 -13.601 -12.408 1.00 92.12 102 GLY A CA 1
ATOM 807 C C . GLY A 1 102 ? 4.678 -13.993 -11.864 1.00 92.12 102 GLY A C 1
ATOM 808 O O . GLY A 1 102 ? 4.514 -14.175 -10.662 1.00 92.12 102 GLY A O 1
ATOM 809 N N . LEU A 1 103 ? 3.665 -14.108 -12.732 1.00 89.69 103 LEU A N 1
ATOM 810 C CA . LEU A 1 103 ? 2.285 -14.480 -12.349 1.00 89.69 103 LEU A CA 1
ATOM 811 C C . LEU A 1 103 ? 2.156 -15.912 -11.817 1.00 89.69 103 LEU A C 1
ATOM 813 O O . LEU A 1 103 ? 1.230 -16.209 -11.073 1.00 89.69 103 LEU A O 1
ATOM 817 N N . ASP A 1 104 ? 3.082 -16.783 -12.195 1.00 89.94 104 ASP A N 1
ATOM 818 C CA . ASP A 1 104 ? 3.147 -18.193 -11.823 1.00 89.94 104 ASP A CA 1
ATOM 819 C C . ASP A 1 104 ? 3.728 -18.431 -10.421 1.00 89.94 104 ASP A C 1
ATOM 821 O O . ASP A 1 104 ? 3.596 -19.527 -9.876 1.00 89.94 104 ASP A O 1
ATOM 825 N N . ALA A 1 105 ? 4.354 -17.420 -9.810 1.00 91.75 105 ALA A N 1
ATOM 826 C CA . ALA A 1 105 ? 4.953 -17.567 -8.490 1.00 91.75 105 ALA A CA 1
ATOM 827 C C . ALA A 1 105 ? 3.890 -17.700 -7.374 1.00 91.75 105 ALA A C 1
ATOM 829 O O . ALA A 1 105 ? 2.868 -17.003 -7.413 1.00 91.75 105 ALA A O 1
ATOM 830 N N . PRO A 1 106 ? 4.145 -18.511 -6.328 1.00 90.69 106 PRO A N 1
ATOM 831 C CA . PRO A 1 106 ? 3.168 -18.789 -5.267 1.00 90.69 106 PRO A CA 1
ATOM 832 C C . PRO A 1 106 ? 2.801 -17.548 -4.442 1.00 90.69 106 PRO A C 1
ATOM 834 O O . PRO A 1 106 ? 1.679 -17.424 -3.960 1.00 90.69 106 PRO A O 1
ATOM 837 N N . PHE A 1 107 ? 3.729 -16.596 -4.340 1.00 94.12 107 PHE A N 1
ATOM 838 C CA . PHE A 1 107 ? 3.538 -15.322 -3.663 1.00 94.12 107 PHE A CA 1
ATOM 839 C C . PHE A 1 107 ? 3.892 -14.164 -4.586 1.00 94.12 107 PHE A C 1
ATOM 841 O O . PHE A 1 107 ? 4.637 -14.300 -5.561 1.00 94.12 107 PHE A O 1
ATOM 848 N N . ILE A 1 108 ? 3.402 -12.988 -4.225 1.00 94.56 108 ILE A N 1
ATOM 849 C CA . ILE A 1 108 ? 3.896 -11.731 -4.759 1.00 94.56 108 ILE A CA 1
ATOM 850 C C . ILE A 1 108 ? 5.218 -11.428 -4.068 1.00 94.56 108 ILE A C 1
ATOM 852 O O . ILE A 1 108 ? 5.268 -11.286 -2.849 1.00 94.56 108 ILE A O 1
ATOM 856 N N . LYS A 1 109 ? 6.274 -11.264 -4.860 1.00 95.31 109 LYS A N 1
ATOM 857 C CA . LYS A 1 109 ? 7.527 -10.646 -4.425 1.00 95.31 109 LYS A CA 1
ATOM 858 C C . LYS A 1 109 ? 7.527 -9.211 -4.917 1.00 95.31 109 LYS A C 1
ATOM 860 O O . LYS A 1 109 ? 7.331 -8.984 -6.112 1.00 95.31 109 LYS A O 1
ATOM 865 N N . ARG A 1 110 ? 7.718 -8.244 -4.028 1.00 94.06 110 ARG A N 1
ATOM 866 C CA . ARG A 1 110 ? 7.710 -6.827 -4.392 1.00 94.06 110 ARG A CA 1
ATOM 867 C C . ARG A 1 110 ? 8.847 -6.070 -3.748 1.00 94.06 110 ARG A C 1
ATOM 869 O O . ARG A 1 110 ? 9.329 -6.414 -2.674 1.00 94.06 110 ARG A O 1
ATOM 876 N N . MET A 1 111 ? 9.190 -4.969 -4.391 1.00 92.38 111 MET A N 1
ATOM 877 C CA . MET A 1 111 ? 9.948 -3.907 -3.759 1.00 92.38 111 MET A CA 1
ATOM 878 C C . MET A 1 111 ? 9.174 -2.605 -3.880 1.00 92.38 111 MET A C 1
ATOM 880 O O . MET A 1 111 ? 8.502 -2.367 -4.885 1.00 92.38 111 MET A O 1
ATOM 884 N N . ARG A 1 112 ? 9.213 -1.784 -2.839 1.00 91.25 112 ARG A N 1
ATOM 885 C CA . ARG A 1 112 ? 8.640 -0.437 -2.817 1.00 91.25 112 ARG A CA 1
ATOM 886 C C . ARG A 1 112 ? 9.738 0.511 -2.371 1.00 91.25 112 ARG A C 1
ATOM 888 O O . ARG A 1 112 ? 10.555 0.149 -1.538 1.00 91.25 112 ARG A O 1
ATOM 895 N N . SER A 1 113 ? 9.765 1.717 -2.907 1.00 86.94 113 SER A N 1
ATOM 896 C CA . SER A 1 113 ? 10.613 2.779 -2.366 1.00 86.94 113 SER A CA 1
ATOM 897 C C . SER A 1 113 ? 9.780 4.023 -2.124 1.00 86.94 113 SER A C 1
ATOM 899 O O . SER A 1 113 ? 8.678 4.153 -2.633 1.00 86.94 113 SER A O 1
ATOM 901 N N . GLU A 1 114 ? 10.313 4.997 -1.420 1.00 81.06 114 GLU A N 1
ATOM 902 C CA . GLU A 1 114 ? 9.711 6.322 -1.340 1.00 81.06 114 GLU A CA 1
ATOM 903 C C . GLU A 1 114 ? 10.471 7.312 -2.200 1.00 81.06 114 GLU A C 1
ATOM 905 O O . GLU A 1 114 ? 11.610 7.069 -2.582 1.00 81.06 114 GLU A O 1
ATOM 910 N N . TYR A 1 115 ? 9.849 8.445 -2.506 1.00 79.69 115 TYR A N 1
ATOM 911 C CA . TYR A 1 115 ? 10.457 9.474 -3.335 1.00 79.69 115 TYR A CA 1
ATOM 912 C C . TYR A 1 115 ? 10.719 10.775 -2.585 1.00 79.69 115 TYR A C 1
ATOM 914 O O . TYR A 1 115 ? 9.790 11.423 -2.103 1.00 79.69 115 TYR A O 1
ATOM 922 N N . PHE A 1 116 ? 11.975 11.227 -2.610 1.00 74.38 116 PHE A N 1
ATOM 923 C CA . PHE A 1 116 ? 12.379 12.532 -2.080 1.00 74.38 116 PHE A CA 1
ATOM 924 C C . PHE A 1 116 ? 13.191 13.336 -3.097 1.00 74.38 116 PHE A C 1
ATOM 926 O O . PHE A 1 116 ? 13.727 12.803 -4.067 1.00 74.38 116 PHE A O 1
ATOM 933 N N . HIS A 1 117 ? 13.274 14.645 -2.858 1.00 72.06 117 HIS A N 1
ATOM 934 C CA . HIS A 1 117 ? 14.117 15.569 -3.616 1.00 72.06 117 HIS A CA 1
ATOM 935 C C . HIS A 1 117 ? 15.403 15.858 -2.839 1.00 72.06 117 HIS A C 1
ATOM 937 O O . HIS A 1 117 ? 15.372 16.009 -1.607 1.00 72.06 117 HIS A O 1
ATOM 943 N N . LYS A 1 118 ? 16.534 15.988 -3.535 1.00 71.62 118 LYS A N 1
ATOM 944 C CA . LYS A 1 118 ? 17.712 16.621 -2.929 1.00 71.62 118 LYS A CA 1
ATOM 945 C C . LYS A 1 118 ? 17.470 18.119 -2.729 1.00 71.62 118 LYS A C 1
ATOM 947 O O . LYS A 1 118 ? 16.608 18.722 -3.367 1.00 71.62 118 LYS A O 1
ATOM 952 N N . VAL A 1 119 ? 18.226 18.705 -1.800 1.00 71.12 119 VAL A N 1
ATOM 953 C CA . VAL A 1 119 ? 18.302 20.166 -1.681 1.00 71.12 119 VAL A CA 1
ATOM 954 C C . VAL A 1 119 ? 18.766 20.701 -3.040 1.00 71.12 119 VAL A C 1
ATOM 956 O O . VAL A 1 119 ? 19.676 20.128 -3.635 1.00 71.12 119 VAL A O 1
ATOM 959 N N . ASP A 1 120 ? 18.069 21.717 -3.549 1.00 74.38 120 ASP A N 1
ATOM 960 C CA . ASP A 1 120 ? 18.316 22.364 -4.848 1.00 74.38 120 ASP A CA 1
ATOM 961 C C . ASP A 1 120 ? 18.080 21.505 -6.110 1.00 74.38 120 ASP A C 1
ATOM 963 O O . ASP A 1 120 ? 18.410 21.927 -7.217 1.00 74.38 120 ASP A O 1
ATOM 967 N N . GLU A 1 121 ? 17.467 20.322 -5.987 1.00 73.31 121 GLU A N 1
ATOM 968 C CA . GLU A 1 121 ? 17.080 19.499 -7.141 1.00 73.31 121 GLU A CA 1
ATOM 969 C C . GLU A 1 121 ? 15.745 19.961 -7.747 1.00 73.31 121 GLU A C 1
ATOM 971 O O . GLU A 1 121 ? 14.816 20.363 -7.037 1.00 73.31 121 GLU A O 1
ATOM 976 N N . ASP A 1 122 ? 15.639 19.880 -9.079 1.00 75.06 122 ASP A N 1
ATOM 977 C CA . ASP A 1 122 ? 14.379 20.102 -9.788 1.00 75.06 122 ASP A CA 1
ATOM 978 C C . ASP A 1 122 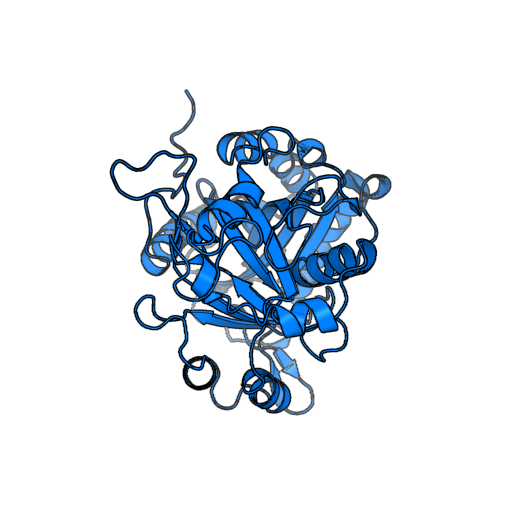? 13.293 19.176 -9.214 1.00 75.06 122 ASP A C 1
ATOM 980 O O . ASP A 1 122 ? 13.473 17.964 -9.094 1.00 75.06 122 ASP A O 1
ATOM 984 N N . ARG A 1 123 ? 12.131 19.744 -8.873 1.00 71.44 123 ARG A N 1
ATOM 985 C CA . ARG A 1 123 ? 11.010 19.011 -8.266 1.00 71.44 123 ARG A CA 1
ATOM 986 C C . ARG A 1 123 ? 10.342 17.997 -9.204 1.00 71.44 123 ARG A C 1
ATOM 988 O O . ARG A 1 123 ? 9.445 17.279 -8.765 1.00 71.44 123 ARG A O 1
ATOM 995 N N . SER A 1 124 ? 10.740 17.935 -10.470 1.00 69.69 124 SER A N 1
ATOM 996 C CA . SER A 1 124 ? 10.375 16.870 -11.410 1.00 69.69 124 SER A CA 1
ATOM 997 C C . SER A 1 124 ? 11.268 15.630 -11.294 1.00 69.69 124 SER A C 1
ATOM 999 O O . SER A 1 124 ? 10.883 14.557 -11.755 1.00 69.69 124 SER A O 1
ATOM 1001 N N . ILE A 1 125 ? 12.432 15.745 -10.647 1.00 73.94 125 ILE A N 1
ATOM 1002 C CA . ILE A 1 125 ? 13.308 14.618 -10.339 1.00 73.94 125 ILE A CA 1
ATOM 1003 C C . ILE A 1 125 ? 13.030 14.200 -8.904 1.00 73.94 125 ILE A C 1
ATOM 1005 O O . ILE A 1 125 ? 13.318 14.922 -7.950 1.00 73.94 125 ILE A O 1
ATOM 1009 N N . CYS A 1 126 ? 12.468 13.012 -8.740 1.00 79.44 126 CYS A N 1
ATOM 1010 C CA . CYS A 1 126 ? 12.403 12.353 -7.454 1.00 79.44 126 CYS A CA 1
ATOM 1011 C C . CYS A 1 126 ? 13.426 11.218 -7.420 1.00 79.44 126 CYS A C 1
ATOM 1013 O O . CYS A 1 126 ? 13.652 10.537 -8.424 1.00 79.44 126 CYS A O 1
ATOM 1015 N N . ARG A 1 127 ? 14.029 11.000 -6.251 1.00 80.56 127 ARG A N 1
ATOM 1016 C CA . ARG A 1 127 ? 14.938 9.885 -5.987 1.00 80.56 127 ARG A CA 1
ATOM 1017 C C . ARG A 1 127 ? 14.282 8.857 -5.078 1.00 80.56 127 ARG A C 1
ATOM 1019 O O . ARG A 1 127 ? 13.798 9.264 -4.019 1.00 80.56 127 ARG A O 1
ATOM 1026 N N . PRO A 1 128 ? 14.260 7.580 -5.486 1.00 82.50 128 PRO A N 1
ATOM 1027 C CA . PRO A 1 128 ? 13.946 6.475 -4.603 1.00 82.50 128 PRO A CA 1
ATOM 1028 C C . PRO A 1 128 ? 14.854 6.509 -3.364 1.00 82.50 128 PRO A C 1
ATOM 1030 O O . PRO A 1 128 ? 16.057 6.722 -3.508 1.00 82.50 128 PRO A O 1
ATOM 1033 N N . VAL A 1 129 ? 14.294 6.315 -2.175 1.00 80.06 129 VAL A N 1
ATOM 1034 C CA . VAL A 1 129 ? 14.980 6.047 -0.890 1.00 80.06 129 VAL A CA 1
ATOM 1035 C C . VAL A 1 129 ? 14.076 5.140 -0.047 1.00 80.06 129 VAL A C 1
ATOM 1037 O O . VAL A 1 129 ? 12.949 4.883 -0.480 1.00 80.06 129 VAL A O 1
ATOM 1040 N N . ASN A 1 130 ? 14.508 4.711 1.146 1.00 80.50 130 ASN A N 1
ATOM 1041 C CA . ASN A 1 130 ? 13.682 3.909 2.061 1.00 80.50 130 ASN A CA 1
ATOM 1042 C C . ASN A 1 130 ? 13.103 2.695 1.325 1.00 80.50 130 ASN A C 1
ATOM 1044 O O . ASN A 1 130 ? 11.898 2.573 1.103 1.00 80.50 130 ASN A O 1
ATOM 1048 N N . LEU A 1 131 ? 13.991 1.846 0.829 1.00 87.75 131 LEU A N 1
ATOM 1049 C CA . LEU A 1 131 ? 13.600 0.686 0.051 1.00 87.75 131 LEU A CA 1
ATOM 1050 C C . LEU A 1 131 ? 13.003 -0.364 0.989 1.00 87.75 131 LEU A C 1
ATOM 1052 O O . LEU A 1 131 ? 13.627 -0.718 1.979 1.00 87.75 131 LEU A O 1
ATOM 1056 N N . SER A 1 132 ? 11.819 -0.885 0.694 1.00 91.75 132 SER A N 1
ATOM 1057 C CA . SER A 1 132 ? 11.260 -2.042 1.387 1.00 91.75 132 SER A CA 1
ATOM 1058 C C . SER A 1 132 ? 11.155 -3.239 0.458 1.00 91.75 132 SER A C 1
ATOM 1060 O O . SER A 1 132 ? 10.800 -3.116 -0.718 1.00 91.75 132 SER A O 1
ATOM 1062 N N . PHE A 1 133 ? 11.462 -4.409 1.003 1.00 94.69 133 PHE A N 1
ATOM 1063 C CA . PHE A 1 133 ? 11.263 -5.697 0.363 1.00 94.69 133 PHE A CA 1
ATOM 1064 C C . PHE A 1 133 ? 10.064 -6.385 1.010 1.00 94.69 133 PHE A C 1
ATOM 1066 O O . PHE A 1 133 ? 10.009 -6.498 2.234 1.00 94.69 133 PHE A O 1
ATOM 1073 N N . GLY A 1 134 ? 9.115 -6.836 0.189 1.00 95.12 134 GLY A N 1
ATOM 1074 C CA . GLY A 1 134 ? 7.856 -7.403 0.656 1.00 95.12 134 GLY A CA 1
ATOM 1075 C C . GLY A 1 134 ? 7.497 -8.719 -0.025 1.00 95.12 134 GLY A C 1
ATOM 1076 O O . GLY A 1 134 ? 7.638 -8.852 -1.244 1.00 95.12 134 GLY A O 1
ATOM 1077 N N . ILE A 1 135 ? 6.967 -9.659 0.755 1.00 96.31 135 ILE A N 1
ATOM 1078 C CA . ILE A 1 135 ? 6.255 -10.846 0.283 1.00 96.31 135 ILE A CA 1
ATOM 1079 C C . ILE A 1 135 ? 4.790 -10.698 0.678 1.00 96.31 135 ILE A C 1
ATOM 1081 O O . ILE A 1 135 ? 4.488 -10.498 1.851 1.00 96.31 135 ILE A O 1
ATOM 1085 N N . LYS A 1 136 ? 3.885 -10.799 -0.296 1.00 93.81 136 LYS A N 1
ATOM 1086 C CA . LYS A 1 136 ? 2.440 -10.808 -0.045 1.00 93.81 136 LYS A CA 1
ATOM 1087 C C . LYS A 1 136 ? 1.810 -12.062 -0.642 1.00 93.81 136 LYS A C 1
ATOM 1089 O O . LYS A 1 136 ? 2.215 -12.520 -1.714 1.00 93.81 136 LYS A O 1
ATOM 1094 N N . SER A 1 137 ? 0.777 -12.584 0.004 1.00 92.94 137 SER A N 1
ATOM 1095 C CA . SER A 1 137 ? -0.128 -13.538 -0.650 1.00 92.94 137 SER A CA 1
ATOM 1096 C C . SER A 1 137 ? -0.838 -12.898 -1.859 1.00 92.94 137 SER A C 1
ATOM 1098 O O . SER A 1 137 ? -0.954 -11.668 -1.971 1.00 92.94 137 SER A O 1
ATOM 1100 N N . ARG A 1 138 ? -1.224 -13.755 -2.810 1.00 90.31 138 ARG A N 1
ATOM 1101 C CA . ARG A 1 138 ? -1.867 -13.392 -4.084 1.00 90.31 138 ARG A CA 1
ATOM 1102 C C . ARG A 1 138 ? -3.308 -12.923 -3.883 1.00 90.31 138 ARG A C 1
ATOM 1104 O O . ARG A 1 138 ? -3.974 -13.356 -2.947 1.00 90.31 138 ARG A O 1
ATOM 1111 N N . GLY A 1 139 ? -3.790 -12.102 -4.812 1.00 85.25 139 GLY A N 1
ATOM 1112 C CA . GLY A 1 139 ? -5.139 -11.548 -4.798 1.00 85.25 139 GLY A CA 1
ATOM 1113 C C . GLY A 1 139 ? -5.383 -10.524 -3.687 1.00 85.25 139 GLY A C 1
ATOM 1114 O O . GLY A 1 139 ? -4.464 -10.066 -3.001 1.00 85.25 139 GLY A O 1
ATOM 1115 N N . LYS A 1 140 ? -6.656 -10.155 -3.536 1.00 80.06 140 LYS A N 1
ATOM 1116 C CA . LYS A 1 140 ? -7.182 -9.353 -2.429 1.00 80.06 140 LYS A CA 1
ATOM 1117 C C . LYS A 1 140 ? -8.099 -10.214 -1.568 1.00 80.06 140 LYS A C 1
ATOM 1119 O O . LYS A 1 140 ? -9.038 -10.811 -2.092 1.00 80.06 140 LYS A O 1
ATOM 1124 N N . ALA A 1 141 ? -7.828 -10.265 -0.271 1.00 76.38 141 ALA A N 1
ATOM 1125 C CA . ALA A 1 141 ? -8.650 -10.959 0.711 1.00 76.38 141 ALA A CA 1
ATOM 1126 C C . ALA A 1 141 ? -8.359 -10.414 2.116 1.00 76.38 141 ALA A C 1
ATOM 1128 O O . ALA A 1 141 ? -7.254 -9.944 2.371 1.00 76.38 141 ALA A O 1
ATOM 1129 N N . ASP A 1 142 ? -9.312 -10.546 3.038 1.00 78.50 142 ASP A N 1
ATOM 1130 C CA . ASP A 1 142 ? -9.167 -10.061 4.422 1.00 78.50 142 ASP A CA 1
ATOM 1131 C C . ASP A 1 142 ? -8.064 -10.797 5.202 1.00 78.50 142 ASP A C 1
ATOM 1133 O O . ASP A 1 142 ? -7.528 -10.286 6.180 1.00 78.50 142 ASP A O 1
ATOM 1137 N N . ASN A 1 143 ? -7.715 -12.010 4.769 1.00 80.38 143 ASN A N 1
ATOM 1138 C CA . ASN A 1 143 ? -6.699 -12.860 5.383 1.00 80.38 143 ASN A CA 1
ATOM 1139 C C . ASN A 1 143 ? -5.349 -12.803 4.653 1.00 80.38 143 ASN A C 1
ATOM 1141 O O . ASN A 1 143 ? -4.570 -13.763 4.688 1.00 80.38 143 ASN A O 1
ATOM 1145 N N . ARG A 1 144 ? -5.082 -11.697 3.955 1.00 87.75 144 ARG A N 1
ATOM 1146 C CA . ARG A 1 144 ? -3.870 -11.528 3.165 1.00 87.75 144 ARG A CA 1
ATOM 1147 C C . ARG A 1 144 ? -2.635 -11.526 4.061 1.00 87.75 144 ARG A C 1
ATOM 1149 O O . ARG A 1 144 ? -2.447 -10.647 4.895 1.00 87.75 144 ARG A O 1
ATOM 1156 N N . GLN A 1 145 ? -1.764 -12.506 3.843 1.00 93.25 145 GLN A N 1
ATOM 1157 C CA . GLN A 1 145 ? -0.460 -12.553 4.495 1.00 93.25 145 GLN A CA 1
ATOM 1158 C C . GLN A 1 145 ? 0.491 -11.517 3.897 1.00 93.25 145 GLN A C 1
ATOM 1160 O O . GLN A 1 145 ? 0.590 -11.421 2.665 1.00 93.25 145 GLN A O 1
ATOM 1165 N N . GLU A 1 146 ? 1.221 -10.823 4.768 1.00 93.62 146 GLU A N 1
ATOM 1166 C CA . GLU A 1 146 ? 2.195 -9.791 4.418 1.00 93.62 146 GLU A CA 1
ATOM 1167 C C . GLU A 1 146 ? 3.449 -9.868 5.291 1.00 93.62 146 GLU A C 1
ATOM 1169 O O . GLU A 1 146 ? 3.385 -9.902 6.519 1.00 93.62 146 GLU A O 1
ATOM 1174 N N . TYR A 1 147 ? 4.608 -9.846 4.637 1.00 95.69 147 TYR A N 1
ATOM 1175 C CA . TYR A 1 147 ? 5.914 -9.799 5.278 1.00 95.69 147 TYR A CA 1
ATOM 1176 C C . TYR A 1 147 ? 6.749 -8.717 4.605 1.00 95.69 147 TYR A C 1
ATOM 1178 O O . TYR A 1 147 ? 7.131 -8.876 3.447 1.00 95.69 147 TYR A O 1
ATOM 1186 N N . GLU A 1 148 ? 7.041 -7.623 5.302 1.00 94.69 148 GLU A N 1
ATOM 1187 C CA . GLU A 1 148 ? 7.776 -6.481 4.758 1.00 94.69 148 GLU A CA 1
ATOM 1188 C C . GLU A 1 148 ? 8.916 -6.064 5.693 1.00 94.69 148 GLU A C 1
ATOM 1190 O O . GLU A 1 148 ? 8.765 -5.992 6.911 1.00 94.69 148 GLU A O 1
ATOM 1195 N N . VAL A 1 149 ? 10.077 -5.773 5.107 1.00 94.12 149 VAL A N 1
ATOM 1196 C CA . VAL A 1 149 ? 11.250 -5.247 5.813 1.00 94.12 149 VAL A CA 1
ATOM 1197 C C . VAL A 1 149 ? 11.861 -4.088 5.048 1.00 94.12 149 VAL A C 1
ATOM 1199 O O . VAL A 1 149 ? 11.841 -4.058 3.817 1.00 94.12 149 VAL A O 1
ATOM 1202 N N . TRP A 1 150 ? 12.439 -3.144 5.783 1.00 91.31 150 TRP A N 1
ATOM 1203 C CA . TRP A 1 150 ? 13.209 -2.046 5.210 1.00 91.31 150 TRP A CA 1
ATOM 1204 C C . TRP A 1 150 ? 14.639 -2.498 4.923 1.00 91.31 150 TRP A C 1
ATOM 1206 O O . TRP A 1 150 ? 15.326 -3.019 5.801 1.00 91.31 150 TRP A O 1
ATOM 1216 N N . MET A 1 151 ? 15.078 -2.293 3.689 1.00 90.81 151 MET A N 1
ATOM 1217 C CA . MET A 1 151 ? 16.445 -2.521 3.248 1.00 90.81 151 MET A CA 1
ATOM 1218 C C . MET A 1 151 ? 17.323 -1.332 3.668 1.00 90.81 151 MET A C 1
ATOM 1220 O O . MET A 1 151 ? 16.870 -0.190 3.578 1.00 90.81 151 MET A O 1
ATOM 1224 N N . PRO A 1 152 ? 18.575 -1.565 4.092 1.00 88.38 152 PRO A N 1
ATOM 1225 C CA . PRO A 1 152 ? 19.528 -0.500 4.367 1.00 88.38 152 PRO A CA 1
ATOM 1226 C C . PRO A 1 152 ? 19.839 0.292 3.100 1.00 88.38 152 PRO A C 1
ATOM 1228 O O . PRO A 1 152 ? 20.119 -0.291 2.050 1.00 88.38 152 PRO A O 1
ATOM 1231 N N . ASP A 1 153 ? 19.839 1.618 3.213 1.00 83.00 153 ASP A N 1
ATOM 1232 C CA . ASP A 1 153 ? 20.125 2.514 2.090 1.00 83.00 153 ASP A CA 1
ATOM 1233 C C . ASP A 1 153 ? 21.558 2.320 1.554 1.00 83.00 153 ASP A C 1
ATOM 1235 O O . ASP A 1 153 ? 21.806 2.493 0.361 1.00 83.00 153 ASP A O 1
ATOM 1239 N N . GLU A 1 154 ? 22.507 1.948 2.419 1.00 85.44 154 GLU A N 1
ATOM 1240 C CA . GLU A 1 154 ? 23.909 1.697 2.072 1.00 85.44 154 GLU A CA 1
ATOM 1241 C C . GLU A 1 154 ? 24.171 0.338 1.403 1.00 85.44 154 GLU A C 1
ATOM 1243 O O . GLU A 1 154 ? 25.235 0.155 0.812 1.00 85.44 154 GLU A O 1
ATOM 1248 N N . ALA A 1 155 ? 23.227 -0.603 1.491 1.00 85.50 155 ALA A N 1
ATOM 1249 C CA . ALA A 1 155 ? 23.354 -1.959 0.953 1.00 85.50 155 ALA A CA 1
ATOM 1250 C C . ALA A 1 155 ? 22.006 -2.474 0.405 1.00 85.50 155 ALA A C 1
ATOM 1252 O O . ALA A 1 155 ? 21.467 -3.468 0.902 1.00 85.50 155 ALA A O 1
ATOM 1253 N N . PRO A 1 156 ? 21.420 -1.806 -0.608 1.00 82.19 156 PRO A N 1
ATOM 1254 C CA . PRO A 1 156 ? 20.089 -2.140 -1.123 1.00 82.19 156 PRO A CA 1
ATOM 1255 C C . PRO A 1 156 ? 20.034 -3.482 -1.877 1.00 82.19 156 PRO A C 1
ATOM 1257 O O . PRO A 1 156 ? 18.946 -3.973 -2.174 1.00 82.19 156 PRO A O 1
ATOM 1260 N N . ASP A 1 157 ? 21.190 -4.062 -2.202 1.00 85.50 157 ASP A N 1
ATOM 1261 C CA . ASP A 1 157 ? 21.379 -5.345 -2.883 1.00 85.50 157 ASP A CA 1
ATOM 1262 C C . ASP A 1 157 ? 21.569 -6.530 -1.919 1.00 85.50 157 ASP A C 1
ATOM 1264 O O . ASP A 1 157 ? 21.652 -7.679 -2.361 1.00 85.50 157 ASP A O 1
ATOM 1268 N N . GLN A 1 158 ? 21.629 -6.285 -0.605 1.00 89.31 158 GLN A N 1
ATOM 1269 C CA . GLN A 1 158 ? 21.802 -7.363 0.364 1.00 89.31 158 GLN A CA 1
ATOM 1270 C C . GLN A 1 158 ? 20.618 -8.343 0.349 1.00 89.31 158 GLN A C 1
ATOM 1272 O O . GLN A 1 158 ? 19.482 -7.990 0.029 1.00 89.31 158 GLN A O 1
ATOM 1277 N N . ASN A 1 159 ? 20.861 -9.584 0.778 1.00 91.19 159 ASN A N 1
ATOM 1278 C CA . ASN A 1 159 ? 19.790 -10.560 0.958 1.00 91.19 159 ASN A CA 1
ATOM 1279 C C . ASN A 1 159 ? 18.789 -10.058 2.031 1.00 91.19 159 ASN A C 1
ATOM 1281 O O . ASN A 1 159 ? 19.221 -9.782 3.152 1.00 91.19 159 ASN A O 1
ATOM 1285 N N . PRO A 1 160 ? 17.476 -9.957 1.738 1.00 93.56 160 PRO A N 1
ATOM 1286 C CA . PRO A 1 160 ? 16.471 -9.515 2.709 1.00 93.56 160 PRO A CA 1
ATOM 1287 C C . PRO A 1 160 ? 16.137 -10.569 3.778 1.00 93.56 160 PRO A C 1
ATOM 1289 O O . PRO A 1 160 ? 15.555 -10.233 4.809 1.00 93.56 160 PRO A O 1
ATOM 1292 N N . LEU A 1 161 ? 16.491 -11.842 3.570 1.00 95.06 161 LEU A N 1
ATOM 1293 C CA . LEU A 1 161 ? 16.085 -12.936 4.453 1.00 95.06 161 LEU A CA 1
ATOM 1294 C C . LEU A 1 161 ? 16.519 -12.758 5.924 1.00 95.06 161 LEU A C 1
ATOM 1296 O O . LEU A 1 161 ? 15.677 -12.960 6.798 1.00 95.06 161 LEU A O 1
ATOM 1300 N N . PRO A 1 162 ? 17.761 -12.344 6.254 1.00 95.50 162 PRO A N 1
ATOM 1301 C CA . PRO A 1 162 ? 18.148 -12.095 7.643 1.00 95.50 162 PRO A CA 1
ATOM 1302 C C . PRO A 1 162 ? 17.284 -11.032 8.334 1.00 95.50 162 PRO A C 1
ATOM 1304 O O . PRO A 1 162 ? 16.987 -11.164 9.520 1.00 95.50 162 PRO A O 1
ATOM 1307 N N . LEU A 1 163 ? 16.843 -10.005 7.598 1.00 95.69 163 LEU A N 1
ATOM 1308 C CA . LEU A 1 163 ? 15.950 -8.974 8.129 1.00 95.69 163 LEU A CA 1
ATOM 1309 C C . LEU A 1 163 ? 14.558 -9.542 8.410 1.00 95.69 163 LEU A C 1
ATOM 1311 O O . LEU A 1 163 ? 13.992 -9.263 9.463 1.00 95.69 163 LEU A O 1
ATOM 1315 N N . LEU A 1 164 ? 14.030 -10.367 7.500 1.00 96.50 164 LEU A N 1
ATOM 1316 C CA . LEU A 1 164 ? 12.740 -11.038 7.681 1.00 96.50 164 LEU A CA 1
ATOM 1317 C C . LEU A 1 164 ? 12.774 -11.997 8.875 1.00 96.50 164 LEU A C 1
ATOM 1319 O O . LEU A 1 164 ? 11.863 -11.981 9.695 1.00 96.50 164 LEU A O 1
ATOM 1323 N N . ILE A 1 165 ? 13.843 -12.783 9.024 1.00 96.19 165 ILE A N 1
ATOM 1324 C CA . ILE A 1 165 ? 14.024 -13.667 10.184 1.00 96.19 165 ILE A CA 1
ATOM 1325 C C . ILE A 1 165 ? 14.070 -12.849 11.477 1.00 96.19 165 ILE A C 1
ATOM 1327 O O . ILE A 1 165 ? 13.437 -13.230 12.455 1.00 96.19 165 ILE A O 1
ATOM 1331 N N . ASN A 1 166 ? 14.771 -11.714 11.490 1.00 96.75 166 ASN A N 1
ATOM 1332 C CA . ASN A 1 166 ? 14.825 -10.849 12.667 1.00 96.75 166 ASN A CA 1
ATOM 1333 C C . ASN A 1 166 ? 13.461 -10.215 13.002 1.00 96.75 166 ASN A C 1
ATOM 1335 O O . ASN A 1 166 ? 13.126 -10.064 14.173 1.00 96.75 166 ASN A O 1
ATOM 1339 N N . ALA A 1 167 ? 12.674 -9.845 11.988 1.00 95.12 167 ALA A N 1
ATOM 1340 C CA . ALA A 1 167 ? 11.367 -9.220 12.175 1.00 95.12 167 ALA A CA 1
ATOM 1341 C C . ALA A 1 167 ? 10.272 -10.218 12.589 1.00 95.12 167 ALA A C 1
ATOM 1343 O O . ALA A 1 167 ? 9.398 -9.876 13.385 1.00 95.12 167 ALA A O 1
ATOM 1344 N N . TYR A 1 168 ? 10.306 -11.441 12.051 1.00 95.50 168 TYR A N 1
ATOM 1345 C CA . TYR A 1 168 ? 9.198 -12.394 12.159 1.00 95.50 168 TYR A CA 1
ATOM 1346 C C . TYR A 1 168 ? 9.532 -13.673 12.944 1.00 95.50 168 TYR A C 1
ATOM 1348 O O . TYR A 1 168 ? 8.606 -14.318 13.430 1.00 95.50 168 TYR A O 1
ATOM 1356 N N . GLY A 1 169 ? 10.808 -14.017 13.138 1.00 94.50 169 GLY A N 1
ATOM 1357 C CA . GLY A 1 169 ? 11.236 -15.139 13.982 1.00 94.50 169 GLY A CA 1
ATOM 1358 C C . GLY A 1 169 ? 10.683 -16.496 13.534 1.00 94.50 169 GLY A C 1
ATOM 1359 O O . GLY A 1 169 ? 10.674 -16.806 12.340 1.00 94.50 169 GLY A O 1
ATOM 1360 N N . GLU A 1 170 ? 10.227 -17.308 14.495 1.00 92.25 170 GLU A N 1
ATOM 1361 C CA . GLU A 1 170 ? 9.547 -18.584 14.223 1.00 92.25 170 GLU A CA 1
ATOM 1362 C C . GLU A 1 170 ? 8.205 -18.439 13.491 1.00 92.25 170 GLU A C 1
ATOM 1364 O O . GLU A 1 170 ? 7.733 -19.404 12.900 1.00 92.25 170 GLU A O 1
ATOM 1369 N N . ASP A 1 171 ? 7.610 -17.245 13.484 1.00 94.38 171 ASP A N 1
ATOM 1370 C CA . ASP A 1 171 ? 6.329 -16.995 12.821 1.00 94.38 171 ASP A CA 1
ATOM 1371 C C . ASP A 1 171 ? 6.500 -16.673 11.316 1.00 94.38 171 ASP A C 1
ATOM 1373 O O . ASP A 1 171 ? 5.523 -16.340 10.644 1.00 94.38 171 ASP A O 1
ATOM 1377 N N . LEU A 1 172 ? 7.728 -16.705 10.776 1.00 95.31 172 LEU A N 1
ATOM 1378 C CA . LEU A 1 172 ? 7.983 -16.590 9.335 1.00 95.31 172 LEU A CA 1
ATOM 1379 C C . LEU A 1 172 ? 7.796 -17.962 8.661 1.00 95.31 172 LEU A C 1
ATOM 1381 O O . LEU A 1 172 ? 8.633 -18.838 8.899 1.00 95.31 172 LEU A O 1
ATOM 1385 N N . PRO A 1 173 ? 6.787 -18.151 7.789 1.00 93.69 173 PRO A N 1
ATOM 1386 C CA . PRO A 1 173 ? 6.538 -19.441 7.150 1.00 93.69 173 PRO A CA 1
ATOM 1387 C C . PRO A 1 173 ? 7.712 -19.937 6.296 1.00 93.69 173 PRO A C 1
ATOM 1389 O O . PRO A 1 173 ? 8.420 -19.149 5.660 1.00 93.69 173 PRO A O 1
ATOM 1392 N N . ASP A 1 174 ? 7.900 -21.257 6.247 1.00 94.00 174 ASP A N 1
ATOM 1393 C CA . ASP A 1 174 ? 8.991 -21.884 5.490 1.00 94.00 174 ASP A CA 1
ATOM 1394 C C . ASP A 1 174 ? 8.865 -21.656 3.978 1.00 94.00 174 ASP A C 1
ATOM 1396 O O . ASP A 1 174 ? 9.863 -21.452 3.292 1.00 94.00 174 ASP A O 1
ATOM 1400 N N . ASP A 1 175 ? 7.653 -21.659 3.430 1.00 94.00 175 ASP A N 1
ATOM 1401 C CA . ASP A 1 175 ? 7.416 -21.377 2.012 1.00 94.00 175 ASP A CA 1
ATOM 1402 C C . ASP A 1 175 ? 7.760 -19.924 1.644 1.00 94.00 175 ASP A C 1
ATOM 1404 O O . ASP A 1 175 ? 8.409 -19.692 0.620 1.00 94.00 175 ASP A O 1
ATOM 1408 N N . VAL A 1 176 ? 7.432 -18.960 2.509 1.00 94.69 176 VAL A N 1
ATOM 1409 C CA . VAL A 1 176 ? 7.873 -17.562 2.396 1.00 94.69 176 VAL A CA 1
ATOM 1410 C C . VAL A 1 176 ? 9.396 -17.488 2.470 1.00 94.69 176 VAL A C 1
ATOM 1412 O O . VAL A 1 176 ? 10.021 -16.883 1.598 1.00 94.69 176 VAL A O 1
ATOM 1415 N N . ARG A 1 177 ? 10.014 -18.147 3.458 1.00 94.31 177 ARG A N 1
ATOM 1416 C CA . ARG A 1 177 ? 11.473 -18.202 3.630 1.00 94.31 177 ARG A CA 1
ATOM 1417 C C . ARG A 1 177 ? 12.176 -18.714 2.372 1.00 94.31 177 ARG A C 1
ATOM 1419 O O . ARG A 1 177 ? 13.041 -18.020 1.843 1.00 94.31 177 ARG A O 1
ATOM 1426 N N . HIS A 1 178 ? 11.778 -19.876 1.859 1.00 94.38 178 HIS A N 1
ATOM 1427 C CA . HIS A 1 178 ? 12.367 -20.464 0.653 1.00 94.38 178 HIS A CA 1
ATOM 1428 C C . HIS A 1 178 ? 12.103 -19.614 -0.596 1.00 94.38 178 HIS A C 1
ATOM 1430 O O . HIS A 1 178 ? 12.944 -19.525 -1.491 1.00 94.38 178 HIS A O 1
ATOM 1436 N N . PHE A 1 179 ? 10.945 -18.956 -0.681 1.00 95.31 179 PHE A N 1
ATOM 1437 C CA . PHE A 1 179 ? 10.639 -18.095 -1.817 1.00 95.31 179 PHE A CA 1
ATOM 1438 C C . PHE A 1 179 ? 11.499 -16.823 -1.839 1.00 95.31 179 PHE A C 1
ATOM 1440 O O . PHE A 1 179 ? 11.890 -16.361 -2.916 1.00 95.31 179 PHE A O 1
ATOM 1447 N N . VAL A 1 180 ? 11.843 -16.272 -0.672 1.00 93.81 180 VAL A N 1
ATOM 1448 C CA . VAL A 1 180 ? 12.749 -15.118 -0.546 1.00 93.81 180 VAL A CA 1
ATOM 1449 C C . VAL A 1 180 ? 14.149 -15.435 -1.078 1.00 93.81 180 VAL A C 1
ATOM 1451 O O . VAL A 1 180 ? 14.750 -14.574 -1.716 1.00 93.81 180 VAL A O 1
ATOM 1454 N N . GLU A 1 181 ? 14.645 -16.660 -0.880 1.00 90.25 181 GLU A N 1
ATOM 1455 C CA . GLU A 1 181 ? 15.969 -17.097 -1.358 1.00 90.25 181 GLU A CA 1
ATOM 1456 C C . GLU A 1 181 ? 16.092 -17.091 -2.887 1.00 90.25 181 GLU A C 1
ATOM 1458 O O . GLU A 1 181 ? 17.197 -17.009 -3.429 1.00 90.25 181 GLU A O 1
ATOM 1463 N N . GLN A 1 182 ? 14.966 -17.160 -3.600 1.00 90.12 182 GLN A N 1
ATOM 1464 C CA . GLN A 1 182 ? 14.976 -17.091 -5.054 1.00 90.12 182 GLN A CA 1
ATOM 1465 C C . GLN A 1 182 ? 15.408 -15.688 -5.521 1.00 90.12 182 GLN A C 1
ATOM 1467 O O . GLN A 1 182 ? 14.888 -14.690 -5.004 1.00 90.12 182 GLN A O 1
ATOM 1472 N N . PRO A 1 183 ? 16.284 -15.584 -6.540 1.00 86.62 183 PRO A N 1
ATOM 1473 C CA . PRO A 1 183 ? 16.729 -14.301 -7.072 1.00 86.62 183 PRO A CA 1
ATOM 1474 C C . PRO A 1 183 ? 15.564 -13.385 -7.456 1.00 86.62 183 PRO A C 1
ATOM 1476 O O . PRO A 1 183 ? 14.559 -13.832 -8.008 1.00 86.62 183 PRO A O 1
ATOM 1479 N N . SER A 1 184 ? 15.712 -12.092 -7.176 1.00 89.38 184 SER A N 1
ATOM 1480 C CA . SER A 1 184 ? 14.746 -11.082 -7.606 1.00 89.38 184 SER A CA 1
ATOM 14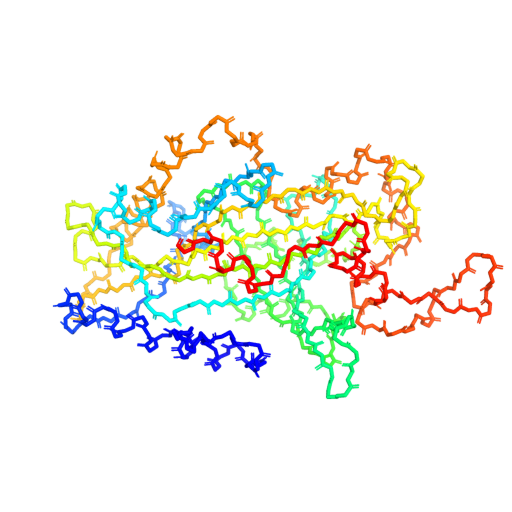81 C C . SER A 1 184 ? 15.054 -10.619 -9.026 1.00 89.38 184 SER A C 1
ATOM 1483 O O . SER A 1 184 ? 16.214 -10.425 -9.391 1.00 89.38 184 SER A O 1
ATOM 1485 N N . ARG A 1 185 ? 14.011 -10.411 -9.829 1.00 92.25 185 ARG A N 1
ATOM 1486 C CA . ARG A 1 185 ? 14.107 -9.786 -11.154 1.00 92.25 185 ARG A CA 1
ATOM 1487 C C . ARG A 1 185 ? 12.942 -8.844 -11.327 1.00 92.25 185 ARG A C 1
ATOM 1489 O O . ARG A 1 185 ? 11.829 -9.193 -10.972 1.00 92.25 185 ARG A O 1
ATOM 1496 N N . VAL A 1 186 ? 13.169 -7.663 -11.875 1.00 94.81 186 VAL A N 1
ATOM 1497 C CA . VAL A 1 186 ? 12.071 -6.743 -12.170 1.00 94.81 186 VAL A CA 1
ATOM 1498 C C . VAL A 1 186 ? 11.250 -7.306 -13.324 1.00 94.81 186 VAL A C 1
ATOM 1500 O O . VAL A 1 186 ? 11.711 -7.331 -14.462 1.00 94.81 186 VAL A O 1
ATOM 1503 N N . HIS A 1 187 ? 10.012 -7.690 -13.033 1.00 95.94 187 HIS A N 1
ATOM 1504 C CA . HIS A 1 187 ? 9.018 -7.994 -14.055 1.00 95.94 187 HIS A CA 1
ATOM 1505 C C . HIS A 1 187 ? 8.331 -6.724 -14.538 1.00 95.94 187 HIS A C 1
ATOM 1507 O O . HIS A 1 187 ? 7.966 -6.656 -15.698 1.00 95.94 187 HIS A O 1
ATOM 1513 N N . GLY A 1 188 ? 8.180 -5.709 -13.684 1.00 95.31 188 GLY A N 1
ATOM 1514 C CA . GLY A 1 188 ? 7.488 -4.473 -14.027 1.00 95.31 188 GLY A CA 1
ATOM 1515 C C . GLY A 1 188 ? 7.442 -3.470 -12.890 1.00 95.31 188 GLY A C 1
ATOM 1516 O O . GLY A 1 188 ? 7.818 -3.793 -11.765 1.00 95.31 188 GLY A O 1
ATOM 1517 N N . TRP A 1 189 ? 6.918 -2.279 -13.182 1.00 94.81 189 TRP A N 1
ATOM 1518 C CA . TRP A 1 189 ? 6.806 -1.178 -12.226 1.00 94.81 189 TRP A CA 1
ATOM 1519 C C . TRP A 1 189 ? 5.426 -0.532 -12.230 1.00 94.81 189 TRP A C 1
ATOM 1521 O O . TRP A 1 189 ? 4.765 -0.449 -13.263 1.00 94.81 189 TRP A O 1
ATOM 1531 N N . MET A 1 190 ? 5.055 0.032 -11.088 1.00 94.81 190 MET A N 1
ATOM 1532 C CA . MET A 1 190 ? 3.951 0.969 -10.928 1.00 94.81 190 MET A CA 1
ATOM 1533 C C . MET A 1 190 ? 4.445 2.185 -10.154 1.00 94.81 190 MET A C 1
ATOM 1535 O O . MET A 1 190 ? 5.179 2.036 -9.183 1.00 94.81 190 MET A O 1
ATOM 1539 N N . GLY A 1 191 ? 4.045 3.386 -10.561 1.00 93.44 191 GLY A N 1
ATOM 1540 C CA . GLY A 1 191 ? 4.233 4.594 -9.762 1.00 93.44 191 GLY A CA 1
ATOM 1541 C C . GLY A 1 191 ? 2.913 5.019 -9.154 1.00 93.44 191 GLY A C 1
ATOM 1542 O O . GLY A 1 191 ? 1.956 5.216 -9.894 1.00 93.44 191 GLY A O 1
ATOM 1543 N N . VAL A 1 192 ? 2.867 5.172 -7.833 1.00 93.69 192 VAL A N 1
ATOM 1544 C CA . VAL A 1 192 ? 1.660 5.509 -7.073 1.00 93.69 192 VAL A CA 1
ATOM 1545 C C . VAL A 1 192 ? 1.823 6.862 -6.390 1.00 93.69 192 VAL A C 1
ATOM 1547 O O . VAL A 1 192 ? 2.817 7.120 -5.708 1.00 93.69 192 VAL A O 1
ATOM 1550 N N . LYS A 1 193 ? 0.831 7.737 -6.545 1.00 92.00 193 LYS A N 1
ATOM 1551 C CA . LYS A 1 193 ? 0.617 8.885 -5.662 1.00 92.00 193 LYS A CA 1
ATOM 1552 C C . LYS A 1 193 ? -0.530 8.543 -4.727 1.00 92.00 193 LYS A C 1
ATOM 1554 O O . LYS A 1 193 ? -1.593 8.160 -5.201 1.00 92.00 193 LYS A O 1
ATOM 1559 N N . ARG A 1 194 ? -0.290 8.695 -3.429 1.00 92.19 194 ARG A N 1
ATOM 1560 C CA . ARG A 1 194 ? -1.191 8.295 -2.350 1.00 92.19 194 ARG A CA 1
ATOM 1561 C C . ARG A 1 194 ? -1.574 9.498 -1.505 1.00 92.19 194 ARG A C 1
ATOM 1563 O O . ARG A 1 194 ? -0.686 10.204 -1.027 1.00 92.19 194 ARG A O 1
ATOM 1570 N N . ALA A 1 195 ? -2.869 9.696 -1.301 1.00 93.00 195 ALA A N 1
ATOM 1571 C CA . ALA A 1 195 ? -3.438 10.604 -0.313 1.00 93.00 195 ALA A CA 1
ATOM 1572 C C . ALA A 1 195 ? -4.046 9.770 0.825 1.00 93.00 195 ALA A C 1
ATOM 1574 O O . ALA A 1 195 ? -5.168 9.281 0.705 1.00 93.00 195 ALA A O 1
ATOM 1575 N N . ALA A 1 196 ? -3.281 9.582 1.898 1.00 93.12 196 ALA A N 1
ATOM 1576 C CA . ALA A 1 196 ? -3.655 8.813 3.080 1.00 93.12 196 ALA A CA 1
ATOM 1577 C C . ALA A 1 196 ? -4.244 9.696 4.192 1.00 93.12 196 ALA A C 1
ATOM 1579 O O . ALA A 1 196 ? -4.015 10.908 4.221 1.00 93.12 196 ALA A O 1
ATOM 1580 N N . PHE A 1 197 ? -5.027 9.092 5.078 1.00 94.00 197 PHE A N 1
ATOM 1581 C CA . PHE A 1 197 ? -5.624 9.695 6.271 1.00 94.00 197 PHE A CA 1
ATOM 1582 C C . PHE A 1 197 ? -6.102 8.589 7.222 1.00 94.00 197 PHE A C 1
ATOM 1584 O O . PHE A 1 197 ? -6.237 7.443 6.807 1.00 94.00 197 PHE A O 1
ATOM 1591 N N . GLU A 1 198 ? -6.377 8.918 8.482 1.00 95.94 198 GLU A N 1
ATOM 1592 C CA . GLU A 1 198 ? -6.846 7.949 9.478 1.00 95.94 198 GLU A CA 1
ATOM 1593 C C . GLU A 1 198 ? -8.279 8.238 9.933 1.00 95.94 198 GLU A C 1
ATOM 1595 O O . GLU A 1 198 ? -8.755 9.379 9.913 1.00 95.94 198 GLU A O 1
ATOM 1600 N N . ALA A 1 199 ? -8.957 7.186 10.379 1.00 97.88 199 ALA A N 1
ATOM 1601 C CA . ALA A 1 199 ? -10.250 7.251 11.035 1.00 97.88 199 ALA A CA 1
ATOM 1602 C C . ALA A 1 199 ? -10.316 6.272 12.217 1.00 97.88 199 ALA A C 1
ATOM 1604 O O . ALA A 1 199 ? -9.587 5.282 12.281 1.00 97.88 199 ALA A O 1
ATOM 1605 N N . LEU A 1 200 ? -11.218 6.551 13.151 1.00 98.50 200 LEU A N 1
ATOM 1606 C CA . LEU A 1 200 ? -11.550 5.709 14.293 1.00 98.50 200 LEU A CA 1
ATOM 1607 C C . LEU A 1 200 ? -12.966 5.171 14.110 1.00 98.50 200 LEU A C 1
ATOM 1609 O O . LEU A 1 200 ? -13.900 5.943 13.899 1.00 98.50 200 LEU A O 1
ATOM 1613 N N . TYR A 1 201 ? -13.139 3.859 14.214 1.00 98.50 201 TYR A N 1
ATOM 1614 C CA . TYR A 1 201 ? -14.444 3.215 14.148 1.00 98.50 201 TYR A CA 1
ATOM 1615 C C . TYR A 1 201 ? -14.909 2.794 15.545 1.00 98.50 201 TYR A C 1
ATOM 1617 O O . TYR A 1 201 ? -14.214 2.057 16.246 1.00 98.50 201 TYR A O 1
ATOM 1625 N N . THR A 1 202 ? -16.094 3.260 15.951 1.00 97.44 202 THR A N 1
ATOM 1626 C CA . THR A 1 202 ? -16.670 3.009 17.281 1.00 97.44 202 THR A CA 1
ATOM 1627 C C . THR A 1 202 ? -18.036 2.337 17.172 1.00 97.44 202 THR A C 1
ATOM 1629 O O . THR A 1 202 ? -19.023 3.002 16.865 1.00 97.44 202 THR A O 1
ATOM 1632 N N . ASN A 1 203 ? -18.155 1.047 17.478 1.00 96.69 203 ASN A N 1
ATOM 1633 C CA . ASN A 1 203 ? -19.454 0.369 17.460 1.00 96.69 203 ASN A CA 1
ATOM 1634 C C . ASN A 1 203 ? -19.616 -0.551 18.667 1.00 96.69 203 ASN A C 1
ATOM 1636 O O . ASN A 1 203 ? -19.197 -1.701 18.636 1.00 96.69 203 ASN A O 1
ATOM 1640 N N . LYS A 1 204 ? -20.277 -0.070 19.724 1.00 94.31 204 LYS A N 1
ATOM 1641 C CA . LYS A 1 204 ? -20.399 -0.835 20.974 1.00 94.31 204 LYS A CA 1
ATOM 1642 C C . LYS A 1 204 ? -21.158 -2.156 20.822 1.00 94.31 204 LYS A C 1
ATOM 1644 O O . LYS A 1 204 ? -20.907 -3.092 21.570 1.00 94.31 204 LYS A O 1
ATOM 1649 N N . GLN A 1 205 ? -22.075 -2.243 19.859 1.00 95.62 205 GLN A N 1
ATOM 1650 C CA . GLN A 1 205 ? -22.845 -3.462 19.619 1.00 95.62 205 GLN A CA 1
ATOM 1651 C C . GLN A 1 205 ? -21.981 -4.588 19.034 1.00 95.62 205 GLN A C 1
ATOM 1653 O O . GLN A 1 205 ? -22.219 -5.749 19.355 1.00 95.62 205 GLN A O 1
ATOM 1658 N N . HIS A 1 206 ? -21.007 -4.254 18.185 1.00 95.12 206 HIS A N 1
ATOM 1659 C CA . HIS A 1 206 ? -20.235 -5.240 17.420 1.00 95.12 206 HIS A CA 1
ATOM 1660 C C . HIS A 1 206 ? -18.751 -5.315 17.794 1.00 95.12 206 HIS A C 1
ATOM 1662 O O . HIS A 1 206 ? -18.130 -6.350 17.586 1.00 95.12 206 HIS A O 1
ATOM 1668 N N . CYS A 1 207 ? -18.194 -4.244 18.351 1.00 96.19 207 CYS A N 1
ATOM 1669 C CA . CYS A 1 207 ? -16.791 -4.126 18.747 1.00 96.19 207 CYS A CA 1
ATOM 1670 C C . CYS A 1 207 ? -16.620 -4.016 20.271 1.00 96.19 207 CYS A C 1
ATOM 1672 O O . CYS A 1 207 ? -15.502 -3.844 20.742 1.00 96.19 207 CYS A O 1
ATOM 1674 N N . GLY A 1 208 ? -17.709 -4.057 21.050 1.00 93.44 208 GLY A N 1
ATOM 1675 C CA . GLY A 1 208 ? -17.646 -3.916 22.504 1.00 93.44 208 GLY A CA 1
ATOM 1676 C C . GLY A 1 208 ? -17.036 -2.578 22.927 1.00 93.44 208 GLY A C 1
ATOM 1677 O O . GLY A 1 208 ? -17.503 -1.513 22.523 1.00 93.44 208 GLY A O 1
ATOM 1678 N N . ASP A 1 209 ? -15.994 -2.638 23.750 1.00 94.19 209 ASP A N 1
ATOM 1679 C CA . ASP A 1 209 ? -15.235 -1.461 24.186 1.00 94.19 209 ASP A CA 1
ATOM 1680 C C . ASP A 1 209 ? -13.975 -1.227 23.326 1.00 94.19 209 ASP A C 1
ATOM 1682 O O . ASP A 1 209 ? -13.092 -0.477 23.725 1.00 94.19 209 ASP A O 1
ATOM 1686 N N . LEU A 1 210 ? -13.862 -1.851 22.147 1.00 97.75 210 LEU A N 1
ATOM 1687 C CA . LEU A 1 210 ? -12.758 -1.610 21.216 1.00 97.75 210 LEU A CA 1
ATOM 1688 C C . LEU A 1 210 ? -13.065 -0.436 20.277 1.00 97.75 210 LEU A C 1
ATOM 1690 O O . LEU A 1 210 ? -14.177 -0.290 19.763 1.00 97.75 210 LEU A O 1
ATOM 1694 N N . ILE A 1 211 ? -12.040 0.369 19.999 1.00 98.25 211 ILE A N 1
ATOM 1695 C CA . ILE A 1 211 ? -12.064 1.409 18.962 1.00 98.25 211 ILE A CA 1
ATOM 1696 C C . ILE A 1 211 ? -11.074 0.998 17.886 1.00 98.25 211 ILE A C 1
ATOM 1698 O O . ILE A 1 211 ? -9.870 0.967 18.135 1.00 98.25 211 ILE A O 1
ATOM 1702 N N . ILE A 1 212 ? -11.558 0.684 16.691 1.00 98.50 212 ILE A N 1
ATOM 1703 C CA . ILE A 1 212 ? -10.688 0.197 15.620 1.00 98.50 212 ILE A CA 1
ATOM 1704 C C . ILE A 1 212 ? -10.077 1.388 14.881 1.00 98.50 212 ILE A C 1
ATOM 1706 O O . ILE A 1 212 ? -10.783 2.311 14.475 1.00 98.50 212 ILE A O 1
ATOM 1710 N N . CYS A 1 213 ? -8.755 1.380 14.726 1.00 98.19 213 CYS A N 1
ATOM 1711 C CA . CYS A 1 213 ? -8.020 2.391 13.979 1.00 98.19 213 CYS A CA 1
ATOM 1712 C C . CYS A 1 213 ? -7.886 1.953 12.523 1.00 98.19 213 CYS A C 1
ATOM 1714 O O . CYS A 1 213 ? -7.321 0.897 12.237 1.00 98.19 213 CYS A O 1
ATOM 1716 N N . VAL A 1 214 ? -8.362 2.792 11.609 1.00 98.00 214 VAL A N 1
ATOM 1717 C CA . VAL A 1 214 ? -8.390 2.505 10.177 1.00 98.00 214 VAL A CA 1
ATOM 1718 C C . VAL A 1 214 ? -7.509 3.512 9.448 1.00 98.00 214 VAL A C 1
ATOM 1720 O O . VAL A 1 214 ? -7.782 4.713 9.484 1.00 98.00 214 VAL A O 1
ATOM 1723 N N . ALA A 1 215 ? -6.471 3.032 8.770 1.00 95.81 215 ALA A N 1
ATOM 1724 C CA . ALA A 1 215 ? -5.757 3.808 7.767 1.00 95.81 215 ALA A CA 1
ATOM 1725 C C . ALA A 1 215 ? -6.528 3.740 6.452 1.00 95.81 215 ALA A C 1
ATOM 1727 O O . ALA A 1 215 ? -6.941 2.679 6.002 1.00 95.81 215 ALA A O 1
ATOM 1728 N N . MET A 1 216 ? -6.740 4.885 5.824 1.00 97.12 216 MET A N 1
ATOM 1729 C CA . MET A 1 216 ? -7.457 5.011 4.565 1.00 97.12 216 MET A CA 1
ATOM 1730 C C . MET A 1 216 ? -6.579 5.714 3.547 1.00 97.12 216 MET A C 1
ATOM 1732 O O . MET A 1 216 ? -5.798 6.602 3.893 1.00 97.12 216 MET A O 1
ATOM 1736 N N . SER A 1 217 ? -6.702 5.353 2.273 1.00 96.00 217 SER A N 1
ATOM 1737 C CA . SER A 1 217 ? -5.930 6.011 1.229 1.00 96.00 217 SER A CA 1
ATOM 1738 C C . SER A 1 217 ? -6.626 6.058 -0.118 1.00 96.00 217 SER A C 1
ATOM 1740 O O . SER A 1 217 ? -7.296 5.119 -0.527 1.00 96.00 217 SER A O 1
ATOM 1742 N N . VAL A 1 218 ? -6.447 7.178 -0.816 1.00 96.56 218 VAL A N 1
ATOM 1743 C CA . VAL A 1 218 ? -6.794 7.316 -2.228 1.00 96.56 218 VAL A CA 1
ATOM 1744 C C . VAL A 1 218 ? -5.519 7.322 -3.048 1.00 96.56 218 VAL A C 1
ATOM 1746 O O . VAL A 1 218 ? -4.666 8.197 -2.885 1.00 96.56 218 VAL A O 1
ATOM 1749 N N . ASP A 1 219 ? -5.431 6.373 -3.966 1.00 95.44 219 ASP A N 1
ATOM 1750 C CA . ASP A 1 219 ? -4.289 6.148 -4.827 1.00 95.44 219 ASP A CA 1
ATOM 1751 C C . ASP A 1 219 ? -4.628 6.479 -6.279 1.00 95.44 219 ASP A C 1
ATOM 1753 O O . ASP A 1 219 ? -5.677 6.111 -6.810 1.00 95.44 219 ASP A O 1
ATOM 1757 N N . ALA A 1 220 ? -3.697 7.153 -6.942 1.00 94.81 220 ALA A N 1
ATOM 1758 C CA . ALA A 1 220 ? -3.660 7.297 -8.389 1.00 94.81 220 ALA A CA 1
ATOM 1759 C C . ALA A 1 220 ? -2.320 6.757 -8.875 1.00 94.81 220 ALA A C 1
ATOM 1761 O O . ALA A 1 220 ? -1.276 7.116 -8.319 1.00 94.81 220 ALA A O 1
ATOM 1762 N N . TYR A 1 221 ? -2.329 5.907 -9.896 1.00 94.19 221 TYR A N 1
ATOM 1763 C CA . TYR A 1 221 ? -1.119 5.214 -10.309 1.00 94.19 221 TYR A CA 1
ATOM 1764 C C . TYR A 1 221 ? -0.990 5.055 -11.816 1.00 94.19 221 TYR A C 1
ATOM 1766 O O . TYR A 1 221 ? -1.964 5.106 -12.543 1.00 94.19 221 TYR A O 1
ATOM 1774 N N . ASN A 1 222 ? 0.239 4.870 -12.279 1.00 94.00 222 ASN A N 1
ATOM 1775 C CA . ASN A 1 222 ? 0.566 4.510 -13.656 1.00 94.00 222 ASN A CA 1
ATOM 1776 C C . ASN A 1 222 ? 1.386 3.225 -13.636 1.00 94.00 222 ASN A C 1
ATOM 1778 O O . ASN A 1 222 ? 2.181 3.021 -12.715 1.00 94.00 222 ASN A O 1
ATOM 1782 N N . ILE A 1 223 ? 1.244 2.392 -14.664 1.00 94.44 223 ILE A N 1
ATOM 1783 C CA . ILE A 1 223 ? 2.008 1.152 -14.807 1.00 94.44 223 ILE A CA 1
ATOM 1784 C C . ILE A 1 223 ? 3.041 1.341 -15.920 1.00 94.44 223 ILE A C 1
ATOM 1786 O O . ILE A 1 223 ? 2.786 1.973 -16.941 1.00 94.44 223 ILE A O 1
ATOM 1790 N N . GLY A 1 224 ? 4.252 0.836 -15.721 1.00 93.25 224 GLY A N 1
ATOM 1791 C CA . GLY A 1 224 ? 5.269 0.808 -16.763 1.00 93.25 224 GLY A CA 1
ATOM 1792 C C . GLY A 1 224 ? 4.851 -0.107 -17.908 1.00 93.25 224 GLY A C 1
ATOM 1793 O O . GLY A 1 224 ? 4.399 -1.212 -17.651 1.00 93.25 224 GLY A O 1
ATOM 1794 N N . ALA A 1 225 ? 5.033 0.312 -19.160 1.00 92.31 225 ALA A N 1
ATOM 1795 C CA . ALA A 1 225 ? 4.682 -0.515 -20.320 1.00 92.31 225 ALA A CA 1
ATOM 1796 C C . ALA A 1 225 ? 5.712 -1.628 -20.619 1.00 92.31 225 ALA A C 1
ATOM 1798 O O . ALA A 1 225 ? 5.457 -2.505 -21.437 1.00 92.31 225 ALA A O 1
ATOM 1799 N N . LYS A 1 226 ? 6.882 -1.588 -19.962 1.00 93.00 226 LYS A N 1
ATOM 1800 C CA . LYS A 1 226 ? 7.965 -2.583 -20.044 1.00 93.00 226 LYS A CA 1
ATOM 1801 C C . LYS A 1 226 ? 8.677 -2.739 -18.694 1.00 93.00 226 LYS A C 1
ATOM 1803 O O . LYS A 1 226 ? 8.659 -1.784 -17.909 1.00 93.00 226 LYS A O 1
ATOM 1808 N N . PRO A 1 227 ? 9.383 -3.861 -18.444 1.00 93.19 227 PRO A N 1
ATOM 1809 C CA . PRO A 1 227 ? 10.167 -4.048 -17.218 1.00 93.19 227 PRO A CA 1
ATOM 1810 C C . PRO A 1 227 ? 11.228 -2.955 -17.007 1.00 93.19 227 PRO A C 1
ATOM 1812 O O . PRO A 1 227 ? 11.440 -2.480 -15.893 1.00 93.19 227 PRO A O 1
ATOM 1815 N N . ASP A 1 228 ? 11.862 -2.502 -18.093 1.00 91.81 228 ASP A N 1
ATOM 1816 C CA . ASP A 1 228 ? 12.908 -1.474 -18.087 1.00 91.81 228 ASP A CA 1
ATOM 1817 C C . ASP A 1 228 ? 12.387 -0.047 -18.316 1.00 91.81 228 ASP A C 1
ATOM 1819 O O . ASP A 1 228 ? 13.186 0.896 -18.409 1.00 91.81 228 ASP A O 1
ATOM 1823 N N . LEU A 1 229 ? 11.064 0.112 -18.448 1.00 92.06 229 LEU A N 1
ATOM 1824 C CA . LEU A 1 229 ? 10.391 1.375 -18.755 1.00 92.06 229 LEU A CA 1
ATOM 1825 C C . LEU A 1 229 ? 10.872 2.031 -20.064 1.00 92.06 229 LEU A C 1
ATOM 1827 O O . LEU A 1 229 ? 10.823 3.258 -20.212 1.00 92.06 229 LEU A O 1
ATOM 1831 N N . ALA A 1 230 ? 11.384 1.249 -21.017 1.00 89.31 230 ALA A N 1
ATOM 1832 C CA . ALA A 1 230 ? 11.579 1.720 -22.379 1.00 89.31 230 ALA A CA 1
ATOM 1833 C C . ALA A 1 230 ? 10.237 1.877 -23.108 1.00 89.31 230 ALA A C 1
ATOM 1835 O O . ALA A 1 230 ? 9.179 1.471 -22.631 1.00 89.31 230 ALA A O 1
ATOM 1836 N N . TYR A 1 231 ? 10.291 2.513 -24.275 1.00 89.12 231 TYR A N 1
ATOM 1837 C CA . TYR A 1 231 ? 9.136 2.674 -25.149 1.00 89.12 231 TYR A CA 1
ATOM 1838 C C . TYR A 1 231 ? 8.568 1.304 -25.560 1.00 89.12 231 TYR A C 1
ATOM 1840 O O . TYR A 1 231 ? 9.314 0.446 -26.036 1.00 89.12 231 TYR A O 1
ATOM 1848 N N . SER A 1 232 ? 7.260 1.122 -25.388 1.00 89.19 232 SER A N 1
ATOM 1849 C CA . SER A 1 232 ? 6.474 0.023 -25.946 1.00 89.19 232 SER A CA 1
ATOM 1850 C C . SER A 1 232 ? 5.712 0.547 -27.167 1.00 89.19 232 SER A C 1
ATOM 1852 O O . SER A 1 232 ? 4.963 1.519 -27.038 1.00 89.19 232 SER A O 1
ATOM 1854 N N . PRO A 1 233 ? 5.892 -0.064 -28.351 1.00 87.38 233 PRO A N 1
ATOM 1855 C CA . PRO A 1 233 ? 5.055 0.213 -29.515 1.00 87.38 233 PRO A CA 1
ATOM 1856 C C . PRO A 1 233 ? 3.572 -0.090 -29.272 1.00 87.38 233 PRO A C 1
ATOM 1858 O O . PRO A 1 233 ? 2.719 0.616 -29.791 1.00 87.38 233 PRO A O 1
ATOM 1861 N N . GLU A 1 234 ? 3.266 -1.101 -28.460 1.00 88.19 234 GLU A N 1
ATOM 1862 C CA . GLU A 1 234 ? 1.903 -1.555 -28.166 1.00 88.19 234 GLU A CA 1
ATOM 1863 C C . GLU A 1 234 ? 1.097 -0.499 -27.396 1.00 88.19 234 GLU A C 1
ATOM 1865 O O . GLU A 1 234 ? -0.080 -0.291 -27.680 1.00 88.19 234 GLU A O 1
ATOM 1870 N N . ALA A 1 235 ? 1.737 0.197 -26.451 1.0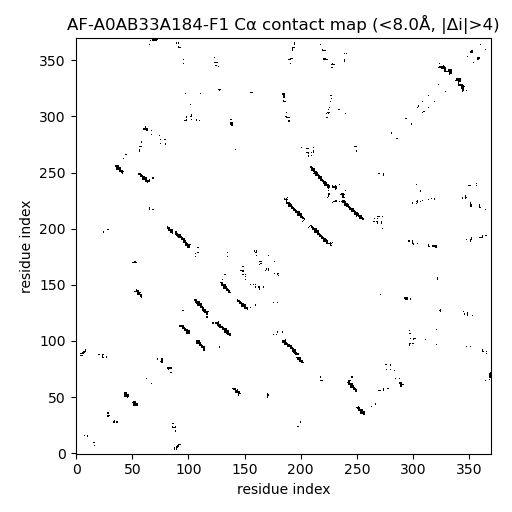0 86.75 235 ALA A N 1
ATOM 1871 C CA . ALA A 1 235 ? 1.147 1.318 -25.714 1.00 86.75 235 ALA A CA 1
ATOM 1872 C C . ALA A 1 235 ? 1.485 2.695 -26.324 1.00 86.75 235 ALA A C 1
ATOM 1874 O O . ALA A 1 235 ? 1.157 3.723 -25.731 1.00 86.75 235 ALA A O 1
ATOM 1875 N N . GLU A 1 236 ? 2.216 2.721 -27.446 1.00 88.69 236 GLU A N 1
ATOM 1876 C CA . GLU A 1 236 ? 2.842 3.909 -28.050 1.00 88.69 236 GLU A CA 1
ATOM 1877 C C . GLU A 1 236 ? 3.589 4.805 -27.035 1.00 88.69 236 GLU A C 1
ATOM 1879 O O . GLU A 1 236 ? 3.707 6.022 -27.192 1.00 88.69 236 GLU A O 1
ATOM 1884 N N . SER A 1 237 ? 4.096 4.208 -25.956 1.00 87.62 237 SER A N 1
ATOM 1885 C CA . SER A 1 237 ? 4.625 4.906 -24.785 1.00 87.62 237 SER A CA 1
ATOM 1886 C C . SER A 1 237 ? 5.422 3.949 -23.901 1.00 87.62 237 SER A C 1
ATOM 1888 O O . SER A 1 237 ? 5.350 2.734 -24.041 1.00 87.62 237 SER A O 1
ATOM 1890 N N . SER A 1 238 ? 6.188 4.479 -22.946 1.00 87.31 238 SER A N 1
ATOM 1891 C CA . SER A 1 238 ? 6.778 3.676 -21.862 1.00 87.31 238 SER A CA 1
ATOM 1892 C C . SER A 1 238 ? 5.844 3.491 -20.660 1.00 87.31 238 SER A C 1
ATOM 1894 O O . SER A 1 238 ? 6.252 2.909 -19.656 1.00 87.31 238 SER A O 1
ATOM 1896 N N . ILE A 1 239 ? 4.625 4.034 -20.726 1.00 89.31 239 ILE A N 1
ATOM 1897 C CA . ILE A 1 239 ? 3.647 4.069 -19.637 1.00 89.31 239 ILE A CA 1
ATOM 1898 C C . ILE A 1 239 ? 2.315 3.517 -20.144 1.00 89.31 239 ILE A C 1
ATOM 1900 O O . ILE A 1 239 ? 1.746 4.063 -21.087 1.00 89.31 239 ILE A O 1
ATOM 1904 N N . ALA A 1 240 ? 1.823 2.471 -19.489 1.00 82.69 240 ALA A N 1
ATOM 1905 C CA . ALA A 1 240 ? 0.449 2.012 -19.585 1.00 82.69 240 ALA A CA 1
ATOM 1906 C C . ALA A 1 240 ? -0.403 2.749 -18.539 1.00 82.69 240 ALA A C 1
ATOM 1908 O O . ALA A 1 240 ? -0.027 2.872 -17.368 1.00 82.69 240 ALA A O 1
ATOM 1909 N N . VAL A 1 241 ? -1.552 3.267 -18.966 1.00 72.44 241 VAL A N 1
ATOM 1910 C CA . VAL A 1 241 ? -2.451 4.035 -18.097 1.00 72.44 241 VAL A CA 1
ATOM 1911 C C . VAL A 1 241 ? -3.347 3.065 -17.335 1.00 72.44 241 VAL A C 1
ATOM 1913 O O . VAL A 1 241 ? -3.929 2.153 -17.920 1.00 72.44 241 VAL A O 1
ATOM 1916 N N . SER A 1 242 ? -3.441 3.231 -16.020 1.00 62.28 242 SER A N 1
ATOM 1917 C CA . SER A 1 242 ? -4.332 2.449 -15.160 1.00 62.28 242 SER A CA 1
ATOM 1918 C C . SER A 1 242 ? -4.775 3.288 -13.965 1.00 62.28 242 SER A C 1
ATOM 1920 O O . SER A 1 242 ? -4.279 4.385 -13.752 1.00 62.28 242 SER A O 1
ATOM 1922 N N . ASN A 1 243 ? -5.818 2.844 -13.276 1.00 78.81 243 ASN A N 1
ATOM 1923 C CA . ASN A 1 243 ? -6.804 3.775 -12.735 1.00 78.81 243 ASN A CA 1
ATOM 1924 C C . ASN A 1 243 ? -6.649 4.022 -11.224 1.00 78.81 243 ASN A C 1
ATOM 1926 O O . ASN A 1 243 ? -5.584 3.806 -10.667 1.00 78.81 243 ASN A O 1
ATOM 1930 N N . ALA A 1 244 ? -7.662 4.566 -10.554 1.00 92.00 244 ALA A N 1
ATOM 1931 C CA . ALA A 1 244 ? -7.578 4.947 -9.145 1.00 92.00 244 ALA A CA 1
ATOM 1932 C C . ALA A 1 244 ? -8.005 3.815 -8.208 1.00 92.00 244 ALA A C 1
ATOM 1934 O O . ALA A 1 244 ? -8.690 2.877 -8.615 1.00 92.00 244 ALA A O 1
ATOM 1935 N N . GLU A 1 245 ? -7.629 3.914 -6.940 1.00 94.75 245 GLU A N 1
ATOM 1936 C CA . GLU A 1 245 ? -8.015 2.947 -5.916 1.00 94.75 245 GLU A CA 1
ATOM 1937 C C . GLU A 1 245 ? -8.265 3.653 -4.585 1.00 94.75 245 GLU A C 1
ATOM 1939 O O . GLU A 1 245 ? -7.536 4.575 -4.225 1.00 94.75 245 GLU A O 1
ATOM 1944 N N . PHE A 1 246 ? -9.316 3.244 -3.880 1.00 96.38 246 PHE A N 1
ATOM 1945 C CA . PHE A 1 246 ? -9.545 3.617 -2.489 1.00 96.38 246 PHE A CA 1
ATOM 1946 C C . PHE A 1 246 ? -9.302 2.388 -1.620 1.00 96.38 246 PHE A C 1
ATOM 1948 O O . PHE A 1 246 ? -9.912 1.350 -1.869 1.00 96.38 246 PHE A O 1
ATOM 1955 N N . GLU A 1 247 ? -8.413 2.502 -0.637 1.00 95.06 247 GLU A N 1
ATOM 1956 C CA . GLU A 1 247 ? -8.044 1.429 0.291 1.00 95.06 247 GLU A CA 1
ATOM 1957 C C . GLU A 1 247 ? -8.369 1.815 1.728 1.00 95.06 247 GLU A C 1
ATOM 1959 O O . GLU A 1 247 ? -8.239 2.985 2.102 1.00 95.06 247 GLU A O 1
ATOM 1964 N N . TRP A 1 248 ? -8.743 0.822 2.529 1.00 96.19 248 TRP A N 1
ATOM 1965 C CA . TRP A 1 248 ? -8.833 0.931 3.977 1.00 96.19 248 TRP A CA 1
ATOM 1966 C C . TRP A 1 248 ? -8.210 -0.303 4.632 1.00 96.19 248 TRP A C 1
ATOM 1968 O O . TRP A 1 248 ? -8.491 -1.437 4.249 1.00 96.19 248 TRP A O 1
ATOM 1978 N N . GLU A 1 249 ? -7.351 -0.055 5.611 1.00 94.88 249 GLU A N 1
ATOM 1979 C CA . GLU A 1 249 ? -6.488 -1.018 6.287 1.00 94.88 249 GLU A CA 1
ATOM 1980 C C . GLU A 1 249 ? -6.613 -0.838 7.803 1.00 94.88 249 GLU A C 1
ATOM 1982 O O . GLU A 1 249 ? -6.742 0.286 8.300 1.00 94.88 249 GLU A O 1
ATOM 1987 N N . ILE A 1 250 ? -6.582 -1.937 8.555 1.00 96.31 250 ILE A N 1
ATOM 1988 C CA . ILE A 1 250 ? -6.616 -1.890 10.016 1.00 96.31 250 ILE A CA 1
ATOM 1989 C C . ILE A 1 250 ? -5.206 -1.772 10.602 1.00 96.31 250 ILE A C 1
ATOM 1991 O O . ILE A 1 250 ? -4.434 -2.728 10.643 1.00 96.31 250 ILE A O 1
ATOM 1995 N N . GLU A 1 251 ? -4.920 -0.604 11.171 1.00 94.31 251 GLU A N 1
ATOM 1996 C CA . GLU A 1 251 ? -3.634 -0.272 11.804 1.00 94.31 251 GLU A CA 1
ATOM 1997 C C . GLU A 1 251 ? -3.472 -0.844 13.218 1.00 94.31 251 GLU A C 1
ATOM 1999 O O . GLU A 1 251 ? -2.356 -0.957 13.746 1.00 94.31 251 GLU A O 1
ATOM 2004 N N . GLY A 1 252 ? -4.599 -1.123 13.868 1.00 96.00 252 GLY A N 1
ATOM 2005 C CA . GLY A 1 252 ? -4.684 -1.574 15.248 1.00 96.00 252 GLY A CA 1
ATOM 2006 C C . GLY A 1 252 ? -5.985 -1.126 15.900 1.00 96.00 252 GLY A C 1
ATOM 2007 O O . GLY A 1 252 ? -6.968 -0.813 15.229 1.00 96.00 252 GLY A O 1
ATOM 2008 N N . TYR A 1 253 ? -5.992 -1.076 17.225 1.00 97.81 253 TYR A N 1
ATOM 2009 C CA . TYR A 1 253 ? -7.178 -0.733 18.001 1.00 97.81 253 TYR A CA 1
ATOM 2010 C C . TYR A 1 253 ? -6.811 -0.067 19.325 1.00 97.81 253 TYR A C 1
ATOM 2012 O O . TYR A 1 253 ? -5.693 -0.203 19.815 1.00 97.81 253 TYR A O 1
ATOM 2020 N N . TYR A 1 254 ? -7.759 0.649 19.918 1.00 98.12 254 TYR A N 1
ATOM 2021 C CA . TYR A 1 254 ? -7.685 1.084 21.305 1.00 98.12 254 TYR A CA 1
ATOM 2022 C C . TYR A 1 254 ? -8.603 0.239 22.176 1.00 98.12 254 TYR A C 1
ATOM 2024 O O . TYR A 1 254 ? -9.708 -0.105 21.755 1.00 98.12 254 TYR A O 1
ATOM 2032 N N . ALA A 1 255 ? -8.160 -0.038 23.398 1.00 97.56 255 ALA A N 1
ATOM 2033 C CA . ALA A 1 255 ? -8.942 -0.720 24.425 1.00 97.56 255 ALA A CA 1
ATOM 2034 C C . ALA A 1 255 ? -8.784 -0.009 25.781 1.00 97.56 255 ALA A C 1
ATOM 2036 O O . ALA A 1 255 ? -7.797 0.708 25.975 1.00 97.56 255 ALA A O 1
ATOM 2037 N N . PRO A 1 256 ? -9.714 -0.188 26.740 1.00 96.69 256 PRO A N 1
ATOM 2038 C CA . PRO A 1 256 ? -9.540 0.315 28.099 1.00 96.69 256 PRO A CA 1
ATOM 2039 C C . PRO A 1 256 ? -8.234 -0.191 28.719 1.00 96.69 256 PRO A C 1
ATOM 2041 O O . PRO A 1 256 ? -7.886 -1.360 28.570 1.00 96.69 256 PRO A O 1
ATOM 2044 N N . ARG A 1 257 ? -7.521 0.653 29.471 1.00 95.06 257 ARG A N 1
ATOM 2045 C CA . ARG A 1 257 ? -6.291 0.222 30.147 1.00 95.06 257 ARG A CA 1
ATOM 2046 C C . ARG A 1 257 ? -6.552 -0.990 31.044 1.00 95.06 257 ARG A C 1
ATOM 2048 O O . ARG A 1 257 ? -7.439 -0.961 31.898 1.00 95.06 257 ARG A O 1
ATOM 2055 N N . GLY A 1 258 ? -5.720 -2.018 30.898 1.00 92.62 258 GLY A N 1
ATOM 2056 C CA . GLY A 1 258 ? -5.861 -3.266 31.651 1.00 92.62 258 GLY A CA 1
ATOM 2057 C C . GLY A 1 258 ? -6.970 -4.184 31.130 1.00 92.62 258 GLY A C 1
ATOM 2058 O O . GLY A 1 258 ? -7.333 -5.136 31.823 1.00 92.62 258 GLY A O 1
ATOM 2059 N N . TRP A 1 259 ? -7.503 -3.911 29.936 1.00 94.19 259 TRP A N 1
ATOM 2060 C CA . TRP A 1 259 ? -8.390 -4.825 29.228 1.00 94.19 259 TRP A CA 1
ATOM 2061 C C . TRP A 1 259 ? -7.695 -6.172 28.985 1.00 94.19 259 TRP A C 1
ATOM 2063 O O . TRP A 1 259 ? -6.498 -6.242 28.694 1.00 94.19 259 TRP A O 1
ATOM 2073 N N . ALA A 1 260 ? -8.449 -7.257 29.156 1.00 90.56 260 ALA A N 1
ATOM 2074 C CA . ALA A 1 260 ? -7.943 -8.609 28.978 1.00 90.56 260 ALA A CA 1
ATOM 2075 C C . ALA A 1 260 ? -8.048 -9.002 27.505 1.00 90.56 260 ALA A C 1
ATOM 2077 O O . ALA A 1 260 ? -9.141 -8.992 26.952 1.00 90.56 260 ALA A O 1
ATOM 2078 N N . PHE A 1 261 ? -6.918 -9.365 26.897 1.00 87.25 261 PHE A N 1
ATOM 2079 C CA . PHE A 1 261 ? -6.880 -9.732 25.487 1.00 87.25 261 PHE A CA 1
ATOM 2080 C C . PHE A 1 261 ? -7.668 -11.008 25.186 1.00 87.25 261 PHE A C 1
ATOM 2082 O O . PHE A 1 261 ? -7.299 -12.085 25.655 1.00 87.25 261 PHE A O 1
ATOM 2089 N N . ASP A 1 262 ? -8.691 -10.868 24.345 1.00 93.31 262 ASP A N 1
ATOM 2090 C CA . ASP A 1 262 ? -9.370 -11.956 23.647 1.00 93.31 262 ASP A CA 1
ATOM 2091 C C . ASP A 1 262 ? -9.085 -11.845 22.140 1.00 93.31 262 ASP A C 1
ATOM 2093 O O . ASP A 1 262 ? -9.427 -10.857 21.486 1.00 93.31 262 ASP A O 1
ATOM 2097 N N . HIS A 1 263 ? -8.410 -12.862 21.603 1.00 94.19 263 HIS A N 1
ATOM 2098 C CA . HIS A 1 263 ? -8.012 -12.920 20.199 1.00 94.19 263 HIS A CA 1
ATOM 2099 C C . HIS A 1 263 ? -9.216 -12.874 19.254 1.00 94.19 263 HIS A C 1
ATOM 2101 O O . HIS A 1 263 ? -9.203 -12.119 18.280 1.00 9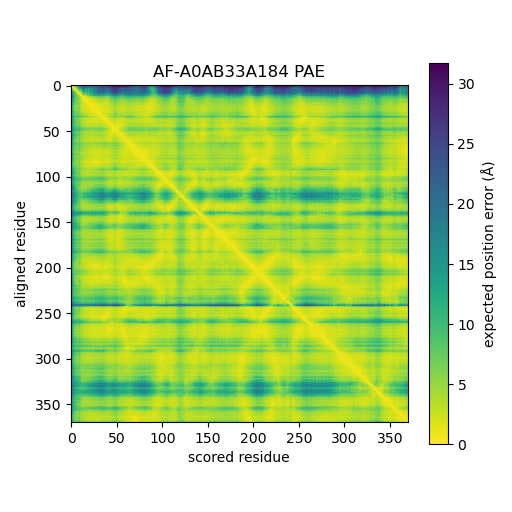4.19 263 HIS A O 1
ATOM 2107 N N . ASP A 1 264 ? -10.249 -13.665 19.539 1.00 93.94 264 ASP A N 1
ATOM 2108 C CA . ASP A 1 264 ? -11.376 -13.850 18.630 1.00 93.94 264 ASP A CA 1
ATOM 2109 C C . ASP A 1 264 ? -12.294 -12.627 18.659 1.00 93.94 264 ASP A C 1
ATOM 2111 O O . ASP A 1 264 ? -12.802 -12.217 17.615 1.00 93.94 264 ASP A O 1
ATOM 2115 N N . GLU A 1 265 ? -12.441 -11.984 19.824 1.00 95.12 265 GLU A N 1
ATOM 2116 C CA . GLU A 1 265 ? -13.161 -10.711 19.952 1.00 95.12 265 GLU A CA 1
ATOM 2117 C C . GLU A 1 265 ? -12.501 -9.604 19.114 1.00 95.12 265 GLU A C 1
ATOM 2119 O O . GLU A 1 265 ? -13.183 -8.892 18.370 1.00 95.12 265 GLU A O 1
ATOM 2124 N N . VAL A 1 266 ? -11.168 -9.486 19.173 1.00 96.19 266 VAL A N 1
ATOM 2125 C CA . VAL A 1 266 ? -10.428 -8.483 18.392 1.00 96.19 266 VAL A CA 1
ATOM 2126 C C . VAL A 1 266 ? -10.579 -8.746 16.897 1.00 96.19 266 VAL A C 1
ATOM 2128 O O . VAL A 1 266 ? -10.939 -7.835 16.151 1.00 96.19 266 VAL A O 1
ATOM 2131 N N . TRP A 1 267 ? -10.367 -9.982 16.442 1.00 96.00 267 TRP A N 1
ATOM 2132 C CA . TRP A 1 267 ? -10.509 -10.318 15.022 1.00 96.00 267 TRP A CA 1
ATOM 2133 C C . TRP A 1 267 ? -11.946 -10.174 14.513 1.00 96.00 267 TRP A C 1
ATOM 2135 O O . TRP A 1 267 ? -12.152 -9.725 13.383 1.00 96.00 267 TRP A O 1
ATOM 2145 N N . ALA A 1 268 ? -12.950 -10.468 15.340 1.00 96.19 268 ALA A N 1
ATOM 2146 C CA . ALA A 1 268 ? -14.345 -10.201 15.005 1.00 96.19 268 ALA A CA 1
ATOM 2147 C C . ALA A 1 268 ? -14.606 -8.696 14.815 1.00 96.19 268 ALA A C 1
ATOM 2149 O O . ALA A 1 268 ? -15.249 -8.308 13.836 1.00 96.19 268 ALA A O 1
ATOM 2150 N N . ALA A 1 269 ? -14.069 -7.840 15.692 1.00 97.56 269 ALA A N 1
ATOM 2151 C CA . ALA A 1 269 ? -14.201 -6.387 15.579 1.00 97.56 269 ALA A CA 1
ATOM 2152 C C . ALA A 1 269 ? -13.482 -5.819 14.338 1.00 97.56 269 ALA A C 1
ATOM 2154 O O . ALA A 1 269 ? -14.020 -4.934 13.665 1.00 97.56 269 ALA A O 1
ATOM 2155 N N . ILE A 1 270 ? -12.303 -6.354 14.004 1.00 97.00 270 ILE A N 1
ATOM 2156 C CA . ILE A 1 270 ? -11.538 -6.033 12.787 1.00 97.00 270 ILE A CA 1
ATOM 2157 C C . ILE A 1 270 ? -12.363 -6.352 11.536 1.00 97.00 270 ILE A C 1
ATOM 2159 O O . ILE A 1 270 ? -12.630 -5.461 10.728 1.00 97.00 270 ILE A O 1
ATOM 2163 N N . ASN A 1 271 ? -12.835 -7.595 11.411 1.00 96.25 271 ASN A N 1
ATOM 2164 C CA . ASN A 1 271 ? -13.611 -8.043 10.252 1.00 96.25 271 ASN A CA 1
ATOM 2165 C C . ASN A 1 271 ? -14.927 -7.269 10.116 1.00 96.25 271 ASN A C 1
ATOM 2167 O O . ASN A 1 271 ? -15.306 -6.866 9.016 1.00 96.25 271 ASN A O 1
ATOM 2171 N N . HIS A 1 272 ? -15.603 -6.999 11.237 1.00 97.31 272 HIS A N 1
ATOM 2172 C CA . HIS A 1 272 ? -16.802 -6.167 11.237 1.00 97.31 272 HIS A CA 1
ATOM 2173 C C . HIS A 1 272 ? -16.515 -4.747 10.738 1.00 97.31 272 HIS A C 1
ATOM 2175 O O . HIS A 1 272 ? -17.294 -4.209 9.958 1.00 97.31 272 HIS A O 1
ATOM 2181 N N . THR A 1 273 ? -15.401 -4.143 11.156 1.00 97.75 273 THR A N 1
ATOM 2182 C CA . THR A 1 273 ? -15.021 -2.789 10.728 1.00 97.75 273 THR A CA 1
ATOM 2183 C C . THR A 1 273 ? -14.753 -2.733 9.225 1.00 97.75 273 THR A C 1
ATOM 2185 O O . THR A 1 273 ? -15.247 -1.827 8.552 1.00 97.75 273 THR A O 1
ATOM 2188 N N . LEU A 1 274 ? -14.027 -3.718 8.680 1.00 96.19 274 LEU A N 1
ATOM 2189 C CA . LEU A 1 274 ? -13.784 -3.827 7.239 1.00 96.19 274 LEU A CA 1
ATOM 2190 C C . LEU A 1 274 ? -15.095 -3.916 6.447 1.00 96.19 274 LEU A C 1
ATOM 2192 O O . LEU A 1 274 ? -15.246 -3.221 5.441 1.00 96.19 274 LEU A O 1
ATOM 2196 N N . GLU A 1 275 ? -16.047 -4.724 6.919 1.00 95.69 275 GLU A N 1
ATOM 2197 C CA . GLU A 1 275 ? -17.363 -4.887 6.294 1.00 95.69 275 GLU A CA 1
ATOM 2198 C C . GLU A 1 275 ? -18.234 -3.632 6.420 1.00 95.69 275 GLU A C 1
ATOM 2200 O O . GLU A 1 275 ? -18.861 -3.210 5.451 1.00 95.69 275 GLU A O 1
ATOM 2205 N N . ALA A 1 276 ? -18.235 -2.986 7.589 1.00 96.44 276 ALA A N 1
ATOM 2206 C CA . ALA A 1 276 ? -19.005 -1.771 7.835 1.00 96.44 276 ALA A CA 1
ATOM 2207 C C . ALA A 1 276 ? -18.565 -0.607 6.936 1.00 96.44 276 ALA A C 1
ATOM 2209 O O . ALA A 1 276 ? -19.392 0.226 6.568 1.00 96.44 276 ALA A O 1
ATOM 2210 N N . ILE A 1 277 ? -17.278 -0.553 6.576 1.00 96.38 277 ILE A N 1
ATOM 2211 C CA . ILE A 1 277 ? -16.759 0.406 5.595 1.00 96.38 277 ILE A CA 1
ATOM 2212 C C . ILE A 1 277 ? -17.102 -0.026 4.170 1.00 96.38 277 ILE A C 1
ATOM 2214 O O . ILE A 1 277 ? -17.455 0.826 3.361 1.00 96.38 277 ILE A O 1
ATOM 2218 N N . ASN A 1 278 ? -17.035 -1.324 3.866 1.00 94.44 278 ASN A N 1
ATOM 2219 C CA . ASN A 1 278 ? -17.339 -1.849 2.538 1.00 94.44 278 ASN A CA 1
ATOM 2220 C C . ASN A 1 278 ? -18.795 -1.604 2.119 1.00 94.44 278 ASN A C 1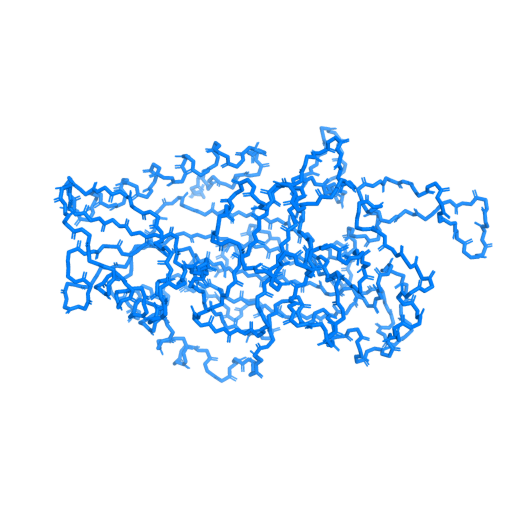
ATOM 2222 O O . ASN A 1 278 ? -19.041 -1.114 1.022 1.00 94.44 278 ASN A O 1
ATOM 2226 N N . ALA A 1 279 ? -19.750 -1.915 2.997 1.00 92.56 279 ALA A N 1
ATOM 2227 C CA . ALA A 1 279 ? -21.179 -1.901 2.687 1.00 92.56 279 ALA A CA 1
ATOM 2228 C C . ALA A 1 279 ? -21.680 -0.600 2.015 1.00 92.56 279 ALA A C 1
ATOM 2230 O O . ALA A 1 279 ? -22.312 -0.687 0.963 1.00 92.56 279 ALA A O 1
ATOM 2231 N N . PRO A 1 280 ? -21.393 0.614 2.528 1.00 94.56 280 PRO A N 1
ATOM 2232 C CA . PRO A 1 280 ? -21.837 1.840 1.867 1.00 94.56 280 PRO A CA 1
ATOM 2233 C C . PRO A 1 280 ? -21.077 2.158 0.574 1.00 94.56 280 PRO A C 1
ATOM 2235 O O . PRO A 1 280 ? -21.555 2.967 -0.218 1.00 94.56 280 PRO A O 1
ATOM 2238 N N . LEU A 1 281 ? -19.901 1.571 0.328 1.00 93.44 281 LEU A N 1
ATOM 2239 C CA . LEU A 1 281 ? -19.156 1.815 -0.911 1.00 93.44 281 LEU A CA 1
ATOM 2240 C C . LEU A 1 281 ? -19.850 1.200 -2.125 1.00 93.44 281 LEU A C 1
ATOM 2242 O O . LEU A 1 281 ? -19.771 1.784 -3.205 1.00 93.44 281 LEU A O 1
ATOM 2246 N N . ASP A 1 282 ? -20.563 0.089 -1.952 1.00 88.69 282 ASP A N 1
ATOM 2247 C CA . ASP A 1 282 ? -21.369 -0.506 -3.020 1.00 88.69 282 ASP A CA 1
ATOM 2248 C C . ASP A 1 282 ? -22.501 0.441 -3.447 1.00 88.69 282 ASP A C 1
ATOM 2250 O O . ASP A 1 282 ? -22.723 0.649 -4.641 1.00 88.69 282 ASP A O 1
ATOM 2254 N N . ASP A 1 283 ? -23.152 1.112 -2.495 1.00 90.69 283 ASP A N 1
ATOM 2255 C CA . ASP A 1 283 ? -24.182 2.114 -2.795 1.00 90.69 283 ASP A CA 1
ATOM 2256 C C . ASP A 1 283 ? -23.587 3.388 -3.414 1.00 90.69 283 ASP A C 1
ATOM 2258 O O . ASP A 1 283 ? -24.153 3.973 -4.341 1.00 90.69 283 ASP A O 1
ATOM 2262 N N . LEU A 1 284 ? -22.434 3.836 -2.906 1.00 92.62 284 LEU A N 1
ATOM 2263 C CA . LEU A 1 284 ? -21.785 5.071 -3.350 1.00 92.62 284 LEU A CA 1
ATOM 2264 C C . LEU A 1 284 ? -21.124 4.935 -4.726 1.00 92.62 284 LEU A C 1
ATOM 2266 O O . LEU A 1 284 ? -21.079 5.914 -5.474 1.00 92.62 284 LEU A O 1
ATOM 2270 N N . TYR A 1 285 ? -20.587 3.754 -5.040 1.00 94.06 285 TYR A N 1
ATOM 2271 C CA . TYR A 1 285 ? -19.675 3.551 -6.164 1.00 94.06 285 TYR A CA 1
ATOM 2272 C C . TYR A 1 285 ? -19.942 2.286 -6.985 1.00 94.06 285 TYR A C 1
ATOM 2274 O O . TYR A 1 285 ? -19.278 2.109 -8.002 1.00 94.06 285 TYR A O 1
ATOM 2282 N N . GLY A 1 286 ? -20.895 1.422 -6.625 1.00 89.75 286 GLY A N 1
ATOM 2283 C CA . GLY A 1 286 ? -21.059 0.083 -7.215 1.00 89.75 286 GLY A CA 1
ATOM 2284 C C . GLY A 1 286 ? -21.154 0.039 -8.744 1.00 89.75 286 GLY A C 1
ATOM 2285 O O . GLY A 1 286 ? -20.642 -0.886 -9.366 1.00 89.75 286 GLY A O 1
ATOM 2286 N N . ASN A 1 287 ? -21.723 1.072 -9.373 1.00 89.75 287 ASN A N 1
ATOM 2287 C CA . ASN A 1 287 ? -21.805 1.175 -10.838 1.00 89.75 287 ASN A CA 1
ATOM 2288 C C . ASN A 1 287 ? -20.478 1.574 -11.517 1.00 89.75 287 ASN A C 1
ATOM 2290 O O . ASN A 1 287 ? -20.343 1.433 -12.732 1.00 89.75 287 ASN A O 1
ATOM 2294 N N . GLU A 1 288 ? -19.527 2.115 -10.759 1.00 90.75 288 GLU A N 1
ATOM 2295 C CA . GLU A 1 288 ? -18.216 2.572 -11.231 1.00 90.75 288 GLU A CA 1
ATOM 2296 C C . GLU A 1 288 ? -17.076 1.626 -10.829 1.00 90.75 288 GLU A C 1
ATOM 2298 O O . GLU A 1 288 ? -15.991 1.713 -11.410 1.00 90.75 288 GLU A O 1
ATOM 2303 N N . ILE A 1 289 ? -17.292 0.735 -9.853 1.00 92.31 289 ILE A N 1
ATOM 2304 C CA . ILE A 1 289 ? -16.271 -0.208 -9.384 1.00 92.31 289 ILE A CA 1
ATOM 2305 C C . ILE A 1 289 ? -15.852 -1.136 -10.528 1.00 92.31 289 ILE A C 1
ATOM 2307 O O . ILE A 1 289 ? -16.667 -1.790 -11.179 1.00 92.31 289 ILE A O 1
ATOM 2311 N N . ILE A 1 290 ? -14.542 -1.221 -10.749 1.00 91.25 290 ILE A N 1
ATOM 2312 C CA . ILE A 1 290 ? -13.941 -2.176 -11.675 1.00 91.25 290 ILE A CA 1
ATOM 2313 C C . ILE A 1 290 ? -13.807 -3.519 -10.939 1.00 91.25 290 ILE A C 1
ATOM 2315 O O . ILE A 1 290 ? -13.100 -3.570 -9.928 1.00 91.25 290 ILE A O 1
ATOM 2319 N N . PRO A 1 291 ? -14.432 -4.610 -11.428 1.00 88.81 291 PRO A N 1
ATOM 2320 C CA . PRO A 1 291 ? -14.413 -5.910 -10.762 1.00 88.81 291 PRO A CA 1
ATOM 2321 C C . PRO A 1 291 ? -13.051 -6.590 -10.948 1.00 88.81 291 PRO A C 1
ATOM 2323 O O . PRO A 1 291 ? -12.852 -7.408 -11.844 1.00 88.81 291 PRO A O 1
ATOM 2326 N N . ILE A 1 292 ? -12.092 -6.219 -10.104 1.00 87.06 292 ILE A N 1
ATOM 2327 C CA . ILE A 1 292 ? -10.718 -6.717 -10.122 1.00 87.06 292 ILE A CA 1
ATOM 2328 C C . ILE A 1 292 ? -10.365 -7.288 -8.750 1.00 87.06 292 ILE A C 1
ATOM 2330 O O . ILE A 1 292 ? -10.418 -6.593 -7.737 1.00 87.06 292 ILE A O 1
ATOM 2334 N N . ALA A 1 293 ? -9.959 -8.558 -8.746 1.00 86.25 293 ALA A N 1
ATOM 2335 C CA . ALA A 1 293 ? -9.437 -9.247 -7.566 1.00 86.25 293 ALA A CA 1
ATOM 2336 C C . ALA A 1 293 ? -7.903 -9.147 -7.448 1.00 86.25 293 ALA A C 1
ATOM 2338 O O . ALA A 1 293 ? -7.328 -9.560 -6.445 1.00 86.25 293 ALA A O 1
ATOM 2339 N N . GLU A 1 294 ? -7.234 -8.602 -8.468 1.00 90.50 294 GLU A N 1
ATOM 2340 C CA . GLU A 1 294 ? -5.783 -8.428 -8.493 1.00 90.50 294 GLU A CA 1
ATOM 2341 C C . GLU A 1 294 ? -5.348 -7.309 -7.541 1.00 90.50 294 GLU A C 1
ATOM 2343 O O . GLU A 1 294 ? -5.864 -6.179 -7.569 1.00 90.50 294 GLU A O 1
ATOM 2348 N N . SER A 1 295 ? -4.326 -7.594 -6.739 1.00 90.12 295 SER A N 1
ATOM 2349 C CA . SER A 1 295 ? -3.594 -6.556 -6.021 1.00 90.12 295 SER A CA 1
ATOM 2350 C C . SER A 1 295 ? -2.835 -5.637 -6.988 1.00 90.12 295 SER A C 1
ATOM 2352 O O . SER A 1 295 ? -2.594 -5.983 -8.145 1.00 90.12 295 SER A O 1
ATOM 2354 N N . LYS A 1 296 ? -2.386 -4.466 -6.513 1.00 91.12 296 LYS A N 1
ATOM 2355 C CA . LYS A 1 296 ? -1.568 -3.530 -7.310 1.00 91.12 296 LYS A CA 1
ATOM 2356 C C . LYS A 1 296 ? -0.401 -4.207 -8.036 1.00 91.12 296 LYS A C 1
ATOM 2358 O O . LYS A 1 296 ? -0.181 -3.943 -9.213 1.00 91.12 296 LYS A O 1
ATOM 2363 N N . THR A 1 297 ? 0.344 -5.073 -7.347 1.00 93.06 297 THR A N 1
ATOM 2364 C CA . THR A 1 297 ? 1.513 -5.744 -7.931 1.00 93.06 297 THR A CA 1
ATOM 2365 C C . THR A 1 297 ? 1.118 -6.771 -8.987 1.00 93.06 297 THR A C 1
ATOM 2367 O O . THR A 1 297 ? 1.810 -6.905 -9.988 1.00 93.06 297 THR A O 1
ATOM 2370 N N . GLU A 1 298 ? -0.009 -7.459 -8.823 1.00 93.81 298 GLU A N 1
ATOM 2371 C CA . GLU A 1 298 ? -0.528 -8.360 -9.859 1.00 93.81 298 GLU A CA 1
ATOM 2372 C C . GLU A 1 298 ? -1.014 -7.590 -11.082 1.00 93.81 298 GLU A C 1
ATOM 2374 O O . GLU A 1 298 ? -0.724 -8.013 -12.196 1.00 93.81 298 GLU A O 1
ATOM 2379 N N . ARG A 1 299 ? -1.616 -6.409 -10.892 1.00 93.12 299 ARG A N 1
ATOM 2380 C CA . ARG A 1 299 ? -1.999 -5.531 -12.008 1.00 93.12 299 ARG A CA 1
ATOM 2381 C C . ARG A 1 299 ? -0.809 -5.093 -12.854 1.00 93.12 299 ARG A C 1
ATOM 2383 O O . ARG A 1 299 ? -0.953 -4.934 -14.062 1.00 93.12 299 ARG A O 1
ATOM 2390 N N . ILE A 1 300 ? 0.376 -4.920 -12.257 1.00 95.25 300 ILE A N 1
ATOM 2391 C CA . ILE A 1 300 ? 1.618 -4.697 -13.022 1.00 95.25 300 ILE A CA 1
ATOM 2392 C C . ILE A 1 300 ? 1.852 -5.872 -13.971 1.00 95.25 300 ILE A C 1
ATOM 2394 O O . ILE A 1 300 ? 2.092 -5.681 -15.161 1.00 95.25 300 ILE A O 1
ATOM 2398 N N . LEU A 1 301 ? 1.787 -7.087 -13.431 1.00 95.06 301 LEU A N 1
ATOM 2399 C CA . LEU A 1 301 ? 2.100 -8.305 -14.160 1.00 95.06 301 LEU A CA 1
ATOM 2400 C C . LEU A 1 301 ? 1.075 -8.594 -15.267 1.00 95.06 301 LEU A C 1
ATOM 2402 O O . LEU A 1 301 ? 1.477 -8.871 -16.395 1.00 95.06 301 LEU A O 1
ATOM 2406 N N . SER A 1 302 ? -0.225 -8.487 -14.973 1.00 93.56 302 SER A N 1
ATOM 2407 C CA . SER A 1 302 ? -1.300 -8.696 -15.952 1.00 93.56 302 SER A CA 1
ATOM 2408 C C . SER A 1 302 ? -1.262 -7.642 -17.063 1.00 93.56 302 SER A C 1
ATOM 2410 O O . SER A 1 302 ? -1.376 -7.983 -18.242 1.00 93.56 302 SER A O 1
ATOM 2412 N N . THR A 1 303 ? -0.977 -6.378 -16.724 1.00 93.75 303 THR A N 1
ATOM 2413 C CA . THR A 1 303 ? -0.785 -5.303 -17.712 1.00 93.75 303 THR A CA 1
ATOM 2414 C C . THR A 1 303 ? 0.372 -5.618 -18.653 1.00 93.75 303 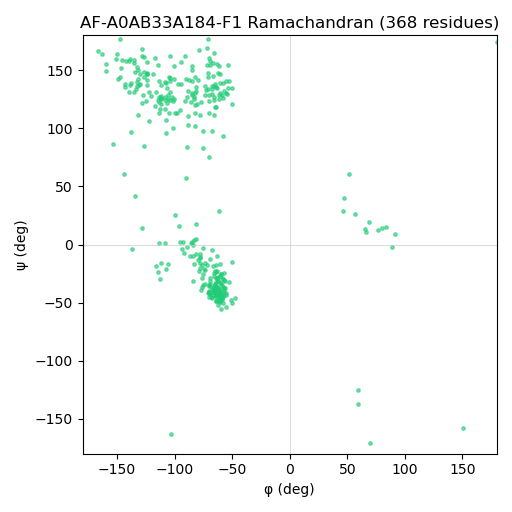THR A C 1
ATOM 2416 O O . THR A 1 303 ? 0.210 -5.559 -19.870 1.00 93.75 303 THR A O 1
ATOM 2419 N N . LEU A 1 304 ? 1.533 -6.004 -18.125 1.00 94.50 304 LEU A N 1
ATOM 2420 C CA . LEU A 1 304 ? 2.693 -6.320 -18.960 1.00 94.50 304 LEU A CA 1
ATOM 2421 C C . LEU A 1 304 ? 2.483 -7.560 -19.826 1.00 94.50 304 LEU A C 1
ATOM 2423 O O . LEU A 1 304 ? 2.857 -7.554 -20.999 1.00 94.50 304 LEU A O 1
ATOM 2427 N N . GLN A 1 305 ? 1.823 -8.587 -19.289 1.00 93.81 305 GLN A N 1
ATOM 2428 C CA . GLN A 1 305 ? 1.419 -9.747 -20.075 1.00 93.81 305 GLN A CA 1
ATOM 2429 C C . GLN A 1 305 ? 0.483 -9.339 -21.227 1.00 93.81 305 GLN A C 1
ATOM 2431 O O . GLN A 1 305 ? 0.660 -9.809 -22.350 1.00 93.81 305 GLN A O 1
ATOM 2436 N N . SER A 1 306 ? -0.469 -8.430 -20.982 1.00 92.62 306 SER A N 1
ATOM 2437 C CA . SER A 1 306 ? -1.395 -7.930 -22.012 1.00 92.62 306 SER A CA 1
ATOM 2438 C C . SER A 1 306 ? -0.707 -7.116 -23.117 1.00 92.62 306 SER A C 1
ATOM 2440 O O . SER A 1 306 ? -1.166 -7.123 -24.256 1.00 92.62 306 SER A O 1
ATOM 2442 N N . LEU A 1 307 ? 0.426 -6.477 -22.802 1.00 92.75 307 LEU A N 1
ATOM 2443 C CA . LEU A 1 307 ? 1.290 -5.782 -23.763 1.00 92.75 307 LEU A CA 1
ATOM 2444 C C . LEU A 1 307 ? 2.268 -6.726 -24.484 1.00 92.75 307 LEU A C 1
ATOM 2446 O O . LEU A 1 307 ? 3.100 -6.271 -25.263 1.00 92.75 307 LEU A O 1
ATOM 2450 N N . GLY A 1 308 ? 2.187 -8.037 -24.238 1.00 92.69 308 GLY A N 1
ATOM 2451 C CA . GLY A 1 308 ? 3.012 -9.039 -24.909 1.00 92.69 308 GLY A CA 1
ATOM 2452 C C . GLY A 1 308 ? 4.430 -9.183 -24.353 1.00 92.69 308 GLY A C 1
ATOM 2453 O O . GLY A 1 308 ? 5.258 -9.829 -24.997 1.00 92.69 308 GLY A O 1
ATOM 2454 N N . VAL A 1 309 ? 4.725 -8.633 -23.168 1.00 93.25 309 VAL A N 1
ATOM 2455 C CA . VAL A 1 309 ? 6.023 -8.837 -22.506 1.00 93.25 309 VAL A CA 1
ATOM 2456 C C . VAL A 1 309 ? 6.171 -10.309 -22.120 1.00 93.25 309 VAL A C 1
ATOM 2458 O O . VAL A 1 309 ? 5.329 -10.878 -21.423 1.00 93.25 309 VAL A O 1
ATOM 2461 N N . ARG A 1 310 ? 7.257 -10.937 -22.581 1.00 92.44 310 ARG A N 1
ATOM 2462 C CA . ARG A 1 310 ? 7.537 -12.368 -22.374 1.00 92.44 310 ARG A CA 1
ATOM 2463 C C . ARG A 1 310 ? 8.538 -12.571 -21.238 1.00 92.44 310 ARG A C 1
ATOM 2465 O O . ARG A 1 310 ? 9.400 -11.725 -21.017 1.00 92.44 310 ARG A O 1
ATOM 2472 N N . GLN A 1 311 ? 8.487 -13.729 -20.576 1.00 92.06 311 GLN A N 1
ATOM 2473 C CA . GLN A 1 311 ? 9.454 -14.079 -19.527 1.00 92.06 311 GLN A CA 1
ATOM 2474 C C . GLN A 1 311 ? 10.905 -14.054 -20.039 1.00 92.06 311 GLN A C 1
ATOM 2476 O O . GLN A 1 311 ? 11.782 -13.574 -19.335 1.00 92.06 311 GLN A O 1
ATOM 2481 N N . GLU A 1 312 ? 11.140 -14.470 -21.288 1.00 93.81 312 GLU A N 1
ATOM 2482 C CA . GLU A 1 312 ? 12.453 -14.371 -21.946 1.00 93.81 312 GLU A CA 1
ATOM 2483 C C . GLU A 1 312 ? 12.994 -12.931 -21.954 1.00 93.81 312 GLU A C 1
ATOM 2485 O O . GLU A 1 312 ? 14.160 -12.720 -21.648 1.00 93.81 312 GLU A O 1
ATOM 2490 N N . GLU A 1 313 ? 12.147 -11.929 -22.228 1.00 92.81 313 GLU A N 1
ATOM 2491 C CA . GLU A 1 313 ? 12.550 -10.512 -22.211 1.00 92.81 313 GLU A CA 1
ATOM 2492 C C . GLU A 1 313 ? 12.922 -10.061 -20.791 1.00 92.81 313 GLU A C 1
ATOM 2494 O O . GLU A 1 313 ? 13.914 -9.360 -20.600 1.00 92.81 313 GLU A O 1
ATOM 2499 N N . VAL A 1 314 ? 12.166 -10.496 -19.777 1.00 94.62 314 VAL A N 1
ATOM 2500 C CA . VAL A 1 314 ? 12.480 -10.224 -18.363 1.00 94.62 314 VAL A CA 1
ATOM 2501 C C . VAL A 1 314 ? 13.812 -10.866 -17.963 1.00 94.62 314 VAL A C 1
ATOM 2503 O O . VAL A 1 314 ? 14.634 -10.230 -17.297 1.00 94.62 314 VAL A O 1
ATOM 2506 N N . ASP A 1 315 ? 14.044 -12.104 -18.390 1.00 93.31 315 ASP A N 1
ATOM 2507 C CA . ASP A 1 315 ? 15.248 -12.870 -18.076 1.00 93.31 315 ASP A CA 1
ATOM 2508 C C . ASP A 1 315 ? 16.492 -12.314 -18.779 1.00 93.31 315 ASP A C 1
ATOM 2510 O O . ASP A 1 315 ? 17.546 -12.218 -18.152 1.00 93.31 315 ASP A O 1
ATOM 2514 N N . GLU A 1 316 ? 16.374 -11.898 -20.042 1.00 92.00 316 GLU A N 1
ATOM 2515 C CA . GLU A 1 316 ? 17.443 -11.234 -20.799 1.00 92.00 316 GLU A CA 1
ATOM 2516 C C . GLU A 1 316 ? 17.802 -9.872 -20.200 1.00 92.00 316 GLU A C 1
ATOM 2518 O O . GLU A 1 316 ? 18.980 -9.517 -20.102 1.00 92.00 316 GLU A O 1
ATOM 2523 N N . LEU A 1 317 ? 16.795 -9.106 -19.765 1.00 91.44 317 LEU A N 1
ATOM 2524 C CA . LEU A 1 317 ? 17.024 -7.852 -19.061 1.00 91.44 317 LEU A CA 1
ATOM 2525 C C . LEU A 1 317 ? 17.709 -8.109 -17.716 1.00 91.44 317 LEU A C 1
ATOM 2527 O O . LEU A 1 317 ? 18.635 -7.377 -17.369 1.00 91.44 317 LEU A O 1
ATOM 2531 N N . ASN A 1 318 ? 17.273 -9.113 -16.950 1.00 92.19 318 ASN A N 1
ATOM 2532 C CA . ASN A 1 318 ? 17.783 -9.426 -15.610 1.00 92.19 318 ASN A CA 1
ATOM 2533 C C . ASN A 1 318 ? 17.894 -8.172 -14.716 1.00 92.19 318 ASN A C 1
ATOM 2535 O O . ASN A 1 318 ? 18.889 -7.963 -14.018 1.00 92.19 318 ASN A O 1
ATOM 2539 N N . LEU A 1 319 ? 16.903 -7.280 -14.814 1.00 91.75 319 LEU A N 1
ATOM 2540 C CA . LEU A 1 319 ? 16.904 -5.998 -14.119 1.00 91.75 319 LEU A CA 1
ATOM 2541 C C . LEU A 1 319 ? 16.834 -6.191 -12.620 1.00 91.75 319 LEU A C 1
ATOM 2543 O O . LEU A 1 319 ? 15.917 -6.840 -12.113 1.00 91.75 319 LEU A O 1
ATOM 2547 N N . GLN A 1 320 ? 17.783 -5.570 -11.932 1.00 89.38 320 GLN A N 1
ATOM 2548 C CA . GLN A 1 320 ? 17.799 -5.550 -10.490 1.00 89.38 320 GLN A CA 1
ATOM 2549 C C . GLN A 1 320 ? 17.126 -4.275 -9.971 1.00 89.38 320 GLN A C 1
ATOM 2551 O O . GLN A 1 320 ? 17.339 -3.189 -10.520 1.00 89.38 320 GLN A O 1
ATOM 2556 N N . PRO A 1 321 ? 16.300 -4.365 -8.917 1.00 83.06 321 PRO A N 1
ATOM 2557 C CA . PRO A 1 321 ? 15.526 -3.217 -8.450 1.00 83.06 321 PRO A CA 1
ATOM 2558 C C . PRO A 1 321 ? 16.379 -2.024 -8.006 1.00 83.06 321 PRO A C 1
ATOM 2560 O O . PRO A 1 321 ? 16.035 -0.877 -8.294 1.00 83.06 321 PRO A O 1
ATOM 2563 N N . TRP A 1 322 ? 17.518 -2.285 -7.355 1.00 83.44 322 TRP A N 1
ATOM 2564 C CA . TRP A 1 322 ? 18.422 -1.244 -6.862 1.00 83.44 322 TRP A CA 1
ATOM 2565 C C . TRP A 1 322 ? 19.095 -0.445 -7.987 1.00 83.44 322 TRP A C 1
ATOM 2567 O O . TRP A 1 322 ? 19.533 0.679 -7.753 1.00 83.44 322 TRP A O 1
ATOM 2577 N N . GLU A 1 323 ? 19.131 -0.951 -9.228 1.00 86.75 323 GLU A N 1
ATOM 2578 C CA . GLU A 1 323 ? 19.682 -0.205 -10.369 1.00 86.75 323 GLU A CA 1
ATOM 2579 C C . GLU A 1 323 ? 18.916 1.103 -10.629 1.00 86.75 323 GLU A C 1
ATOM 2581 O O . GLU A 1 323 ? 19.482 2.075 -11.126 1.00 86.75 323 GLU A O 1
ATOM 2586 N N . PHE A 1 324 ? 17.633 1.162 -10.262 1.00 85.38 324 PHE A N 1
ATOM 2587 C CA . PHE A 1 324 ? 16.806 2.358 -10.416 1.00 85.38 324 PHE A CA 1
ATOM 2588 C C . PHE A 1 324 ? 17.063 3.432 -9.347 1.00 85.38 324 PHE A C 1
ATOM 2590 O O . PHE A 1 324 ? 16.584 4.562 -9.484 1.00 85.38 324 PHE A O 1
ATOM 2597 N N . MET A 1 325 ? 17.853 3.111 -8.317 1.00 78.06 325 MET A N 1
ATOM 2598 C CA . MET A 1 325 ? 18.381 4.081 -7.352 1.00 78.06 325 MET A CA 1
ATOM 2599 C C . MET A 1 325 ? 19.516 4.921 -7.968 1.00 78.06 325 MET A C 1
ATOM 2601 O O . MET A 1 325 ? 19.813 6.021 -7.494 1.00 78.06 325 MET A O 1
ATOM 2605 N N . LEU A 1 326 ? 20.150 4.418 -9.035 1.00 78.81 326 LEU A N 1
ATOM 2606 C CA . LEU A 1 326 ? 21.314 5.023 -9.674 1.00 78.81 326 LEU A CA 1
ATOM 2607 C C . LEU A 1 326 ? 20.903 5.999 -10.789 1.00 78.81 326 LEU A C 1
ATOM 2609 O O . LEU A 1 326 ? 19.956 5.776 -11.544 1.00 78.81 326 LEU A O 1
ATOM 2613 N N . THR A 1 327 ? 21.638 7.106 -10.916 1.00 76.00 327 THR A N 1
ATOM 2614 C CA . THR A 1 327 ? 21.434 8.097 -11.996 1.00 76.00 327 THR A CA 1
ATOM 2615 C C . THR A 1 327 ? 21.958 7.626 -13.342 1.00 76.00 327 THR A C 1
ATOM 2617 O O . THR A 1 327 ? 21.485 8.076 -14.384 1.00 76.00 327 THR A O 1
ATOM 2620 N N . GLU A 1 328 ? 22.938 6.734 -13.312 1.00 77.50 328 GLU A N 1
ATOM 2621 C CA . GLU A 1 328 ? 23.579 6.140 -14.473 1.00 77.50 328 GLU A CA 1
ATOM 2622 C C . GLU A 1 328 ? 23.759 4.653 -14.185 1.00 77.50 328 GLU A C 1
ATOM 2624 O O . GLU A 1 328 ? 24.085 4.271 -13.062 1.00 77.50 328 GLU A O 1
ATOM 2629 N N . SER A 1 329 ? 23.514 3.812 -15.187 1.00 79.62 329 SER A N 1
ATOM 2630 C CA . SER A 1 329 ? 23.826 2.389 -15.090 1.00 79.62 329 SER A CA 1
ATOM 2631 C C . SER A 1 329 ? 25.251 2.140 -15.578 1.00 79.62 329 SER A C 1
ATOM 2633 O O . SER A 1 329 ? 25.588 2.518 -16.700 1.00 79.62 329 SER A O 1
ATOM 2635 N N . GLU A 1 330 ? 26.064 1.469 -14.760 1.00 75.62 330 GLU A N 1
ATOM 2636 C CA . GLU A 1 330 ? 27.414 1.024 -15.140 1.00 75.62 330 GLU A CA 1
ATOM 2637 C C . GLU A 1 330 ? 27.386 -0.168 -16.109 1.00 75.62 330 GLU A C 1
ATOM 2639 O O . GLU A 1 330 ? 28.338 -0.401 -16.852 1.00 75.62 330 GLU A O 1
ATOM 2644 N N . HIS A 1 331 ? 26.281 -0.917 -16.130 1.00 82.69 331 HIS A N 1
ATOM 2645 C CA . HIS A 1 331 ? 26.153 -2.157 -16.897 1.00 82.69 331 HIS A CA 1
ATOM 2646 C C . HIS A 1 331 ? 25.246 -2.022 -18.126 1.00 82.69 331 HIS A C 1
ATOM 2648 O O . HIS A 1 331 ? 25.354 -2.822 -19.055 1.00 82.69 331 HIS A O 1
ATOM 2654 N N . ARG A 1 332 ? 24.348 -1.024 -18.163 1.00 86.56 332 ARG A N 1
ATOM 2655 C CA . ARG A 1 332 ? 23.352 -0.867 -19.235 1.00 86.56 332 ARG A CA 1
ATOM 2656 C C . ARG A 1 332 ? 23.598 0.373 -20.072 1.00 86.56 332 ARG A C 1
ATOM 2658 O O . ARG A 1 332 ? 23.534 1.504 -19.588 1.00 86.56 332 ARG A O 1
ATOM 2665 N N . VAL A 1 333 ? 23.756 0.147 -21.370 1.00 86.38 333 VAL A N 1
ATOM 2666 C CA . VAL A 1 333 ? 23.977 1.185 -22.380 1.00 86.38 333 VAL A CA 1
ATOM 2667 C C . VAL A 1 333 ? 22.837 1.227 -23.393 1.00 86.38 333 VAL A C 1
ATOM 2669 O O . VAL A 1 333 ? 22.051 0.287 -23.521 1.00 86.38 333 VAL A O 1
ATOM 2672 N N . LYS A 1 334 ? 22.697 2.346 -24.104 1.00 83.44 334 LYS A N 1
ATOM 2673 C CA . LYS A 1 334 ? 21.658 2.499 -25.128 1.00 83.44 334 LYS A CA 1
ATOM 2674 C C . LYS A 1 334 ? 21.986 1.637 -26.345 1.00 83.44 334 LYS A C 1
ATOM 2676 O O . LYS A 1 334 ? 23.083 1.718 -26.880 1.00 83.44 334 LYS A O 1
ATOM 2681 N N . ALA A 1 335 ? 20.997 0.902 -26.856 1.00 81.31 335 ALA A N 1
ATOM 2682 C CA . ALA A 1 335 ? 21.186 0.018 -28.012 1.00 81.31 335 ALA A CA 1
ATOM 2683 C C . ALA A 1 335 ? 21.745 0.732 -29.263 1.00 81.31 335 ALA A C 1
ATOM 2685 O O . ALA A 1 335 ? 22.570 0.171 -29.973 1.00 81.31 335 ALA A O 1
ATOM 2686 N N . HIS A 1 336 ? 21.327 1.977 -29.522 1.00 83.94 336 HIS A N 1
ATOM 2687 C CA . HIS A 1 336 ? 21.789 2.771 -30.671 1.00 83.94 336 HIS A CA 1
ATOM 2688 C C . HIS A 1 336 ? 23.083 3.559 -30.409 1.00 83.94 336 HIS A C 1
ATOM 2690 O O . HIS A 1 336 ? 23.626 4.153 -31.335 1.00 83.94 336 HIS A O 1
ATOM 2696 N N . ASP A 1 337 ? 23.544 3.617 -29.158 1.00 86.38 337 ASP A N 1
ATOM 2697 C CA . ASP A 1 337 ? 24.769 4.315 -28.771 1.00 86.38 337 ASP A CA 1
ATOM 2698 C C . ASP A 1 337 ? 25.354 3.678 -27.499 1.00 86.38 337 ASP A C 1
ATOM 2700 O O . ASP A 1 337 ? 25.069 4.134 -26.382 1.00 86.38 337 ASP A O 1
ATOM 2704 N N . PRO A 1 338 ? 26.175 2.622 -27.656 1.00 86.31 338 PRO A N 1
ATOM 2705 C CA . PRO A 1 338 ? 26.784 1.919 -26.533 1.00 86.31 338 PRO A CA 1
ATOM 2706 C C . PRO A 1 338 ? 27.743 2.774 -25.694 1.00 86.31 338 PRO A C 1
ATOM 2708 O O . PRO A 1 338 ? 28.153 2.336 -24.625 1.00 86.31 338 PRO A O 1
ATOM 2711 N N . SER A 1 339 ? 28.105 3.986 -26.137 1.00 87.31 339 SER A N 1
ATOM 2712 C CA . SER A 1 339 ? 28.913 4.916 -25.334 1.00 87.31 339 SER A CA 1
ATOM 2713 C C . SER A 1 339 ? 28.102 5.635 -24.250 1.00 87.31 339 SER A C 1
ATOM 2715 O O . SER A 1 339 ? 28.672 6.284 -23.374 1.00 87.31 339 SER A O 1
ATOM 2717 N N . ARG A 1 340 ? 26.766 5.534 -24.293 1.00 85.69 340 ARG A N 1
ATOM 2718 C CA . ARG A 1 340 ? 25.856 6.236 -23.384 1.00 85.69 340 ARG A CA 1
ATOM 2719 C C . ARG A 1 340 ? 25.115 5.264 -22.480 1.00 85.69 340 ARG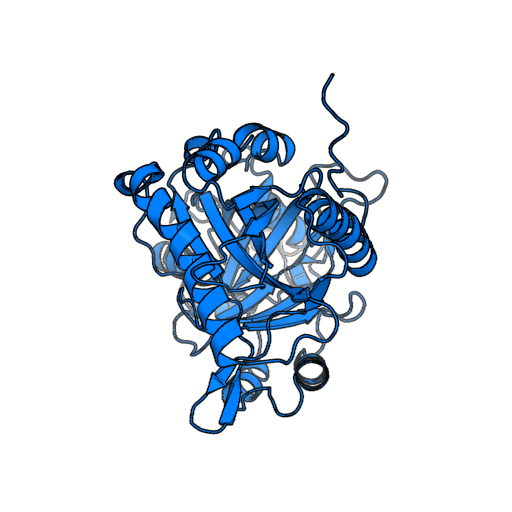 A C 1
ATOM 2721 O O . ARG A 1 340 ? 24.402 4.382 -22.959 1.00 85.69 340 ARG A O 1
ATOM 2728 N N . SER A 1 341 ? 25.189 5.509 -21.175 1.00 86.94 341 SER A N 1
ATOM 2729 C CA . SER A 1 341 ? 24.428 4.770 -20.170 1.00 86.94 341 SER A CA 1
ATOM 2730 C C . SER A 1 341 ? 22.917 5.020 -20.279 1.00 86.94 341 SER A C 1
ATOM 2732 O O . SER A 1 341 ? 22.429 6.030 -20.816 1.00 86.94 341 SER A O 1
ATOM 2734 N N . VAL A 1 342 ? 22.146 4.060 -19.773 1.00 87.31 342 VAL A N 1
ATOM 2735 C CA . VAL A 1 342 ? 20.708 4.212 -19.558 1.00 87.31 342 VAL A CA 1
ATOM 2736 C C . VAL A 1 342 ? 20.470 4.943 -18.235 1.00 87.31 342 VAL A C 1
ATOM 2738 O O . VAL A 1 342 ? 20.985 4.549 -17.194 1.00 87.31 342 VAL A O 1
ATOM 2741 N N . ASN A 1 343 ? 19.635 5.984 -18.270 1.00 88.12 343 ASN A N 1
ATOM 2742 C CA . ASN A 1 343 ? 19.161 6.676 -17.072 1.00 88.12 343 ASN A CA 1
ATOM 2743 C C . ASN A 1 343 ? 17.872 6.005 -16.560 1.00 88.12 343 ASN A C 1
ATOM 2745 O O . ASN A 1 343 ? 16.767 6.422 -16.921 1.00 88.12 343 ASN A O 1
ATOM 2749 N N . LEU A 1 344 ? 18.021 4.936 -15.771 1.00 88.62 344 LEU A N 1
ATOM 2750 C CA . LEU A 1 344 ? 16.901 4.169 -15.210 1.00 88.62 344 LEU A CA 1
ATOM 2751 C C . LEU A 1 344 ? 16.068 5.005 -14.233 1.00 88.62 344 LEU A C 1
ATOM 2753 O O . LEU A 1 344 ? 14.841 5.006 -14.332 1.00 88.62 344 LEU A O 1
ATOM 2757 N N . LEU A 1 345 ? 16.712 5.813 -13.387 1.00 88.50 345 LEU A N 1
ATOM 2758 C CA . LEU A 1 345 ? 16.029 6.773 -12.518 1.00 88.50 345 LEU A CA 1
ATOM 2759 C C . LEU A 1 345 ? 15.131 7.737 -13.312 1.00 88.50 345 LEU A C 1
ATOM 2761 O O . LEU A 1 345 ? 13.992 8.016 -12.931 1.00 88.50 345 LEU A O 1
ATOM 2765 N N . GLY A 1 346 ? 15.627 8.244 -14.440 1.00 88.19 346 GLY A N 1
ATOM 2766 C CA . GLY A 1 346 ? 14.880 9.122 -15.335 1.00 88.19 346 GLY A CA 1
ATOM 2767 C C . GLY A 1 346 ? 13.675 8.425 -15.962 1.00 88.19 346 GLY A C 1
ATOM 2768 O O . GLY A 1 346 ? 12.625 9.048 -16.112 1.00 88.19 346 GLY A O 1
ATOM 2769 N N . ARG A 1 347 ? 13.788 7.131 -16.289 1.00 89.69 347 ARG A N 1
ATOM 2770 C CA . ARG A 1 347 ? 12.647 6.339 -16.767 1.00 89.69 347 ARG A CA 1
ATOM 2771 C C . ARG A 1 347 ? 11.626 6.084 -15.658 1.00 89.69 347 ARG A C 1
ATOM 2773 O O . ARG A 1 347 ? 10.439 6.250 -15.911 1.00 89.69 347 ARG A O 1
ATOM 2780 N N . LEU A 1 348 ? 12.065 5.786 -14.435 1.00 91.12 348 LEU A N 1
ATOM 2781 C CA . LEU A 1 348 ? 11.177 5.582 -13.284 1.00 91.12 348 LEU A CA 1
ATOM 2782 C C . LEU A 1 348 ? 10.362 6.838 -12.953 1.00 91.12 348 LEU A C 1
ATOM 2784 O O . LEU A 1 348 ? 9.156 6.760 -12.736 1.00 91.12 348 LEU A O 1
ATOM 2788 N N . ASN A 1 349 ? 10.984 8.019 -13.029 1.00 90.12 349 ASN A N 1
ATOM 2789 C CA . ASN A 1 349 ? 10.294 9.300 -12.843 1.00 90.12 349 ASN A CA 1
ATOM 2790 C C . ASN A 1 349 ? 9.153 9.535 -13.854 1.00 90.12 349 ASN A C 1
ATOM 2792 O O . ASN A 1 349 ? 8.191 10.243 -13.540 1.00 90.12 349 ASN A O 1
ATOM 2796 N N . ARG A 1 350 ? 9.194 8.909 -15.042 1.00 89.50 350 ARG A N 1
ATOM 2797 C CA . ARG A 1 350 ? 8.100 9.010 -16.026 1.00 89.50 350 ARG A CA 1
ATOM 2798 C C . ARG A 1 350 ? 6.798 8.405 -15.517 1.00 89.50 350 ARG A C 1
ATOM 2800 O O . ARG A 1 350 ? 5.747 8.863 -15.942 1.00 89.50 350 ARG A O 1
ATOM 2807 N N . LEU A 1 351 ? 6.831 7.474 -14.562 1.00 91.31 351 LEU A N 1
ATOM 2808 C CA . LEU A 1 351 ? 5.604 6.963 -13.943 1.00 91.31 351 LEU A CA 1
ATOM 2809 C C . LEU A 1 351 ? 4.760 8.087 -13.309 1.00 91.31 351 LEU A C 1
ATOM 2811 O O . LEU A 1 351 ? 3.545 7.961 -13.218 1.00 91.31 351 LEU A O 1
ATOM 2815 N N . PHE A 1 352 ? 5.369 9.213 -12.923 1.00 89.50 352 PHE A N 1
ATOM 2816 C CA . PHE A 1 352 ? 4.685 10.302 -12.216 1.00 89.50 352 PHE A CA 1
ATOM 2817 C C . PHE A 1 352 ? 4.558 11.595 -13.023 1.00 89.50 352 PHE A C 1
ATOM 2819 O O . PHE A 1 352 ? 3.633 12.374 -12.765 1.00 89.50 352 PHE A O 1
ATOM 2826 N N . TYR A 1 353 ? 5.511 11.852 -13.928 1.00 87.69 353 TYR A N 1
ATOM 2827 C CA . TYR A 1 353 ? 5.706 13.157 -14.576 1.00 87.69 353 TYR A CA 1
ATOM 2828 C C . TYR A 1 353 ? 5.764 13.098 -16.103 1.00 87.69 353 TYR A C 1
ATOM 2830 O O . TYR A 1 353 ? 6.192 14.067 -16.728 1.00 87.69 353 TYR A O 1
ATOM 2838 N N . GLN A 1 354 ? 5.363 11.984 -16.716 1.00 86.19 354 GLN A N 1
ATOM 2839 C CA . GLN A 1 354 ? 5.160 11.954 -18.163 1.00 86.19 354 GLN A CA 1
ATOM 2840 C C . GLN A 1 354 ? 4.105 13.035 -18.526 1.00 86.19 354 GLN A C 1
ATOM 2842 O O . GLN A 1 354 ? 3.051 13.055 -17.886 1.00 86.19 354 GLN A O 1
ATOM 2847 N N . PRO A 1 355 ? 4.389 13.974 -19.456 1.00 84.62 355 PRO A N 1
ATOM 2848 C CA . PRO A 1 355 ? 3.537 15.150 -19.679 1.00 84.62 355 PRO A CA 1
ATOM 2849 C C . PRO A 1 355 ? 2.103 14.844 -20.129 1.00 84.62 355 PRO A C 1
ATOM 2851 O O . PRO A 1 355 ? 1.164 15.497 -19.682 1.00 84.62 355 PRO A O 1
ATOM 2854 N N . GLU A 1 356 ? 1.930 13.857 -21.000 1.00 86.12 356 GLU A N 1
ATOM 2855 C CA . GLU A 1 356 ? 0.645 13.427 -21.551 1.00 86.12 356 GLU A CA 1
ATOM 2856 C C . GLU A 1 356 ? -0.174 12.561 -20.572 1.00 86.12 356 GLU A C 1
ATOM 2858 O O . GLU A 1 356 ? -1.387 12.452 -20.728 1.00 86.12 356 GLU A O 1
ATOM 2863 N N . GLN A 1 357 ? 0.465 11.957 -19.563 1.00 86.38 357 GLN A N 1
ATOM 2864 C CA . GLN A 1 357 ? -0.116 10.989 -18.620 1.00 86.38 357 GLN A CA 1
ATOM 2865 C C . GLN A 1 357 ? 0.271 11.299 -17.167 1.00 86.38 357 GLN A C 1
ATOM 2867 O O . GLN A 1 357 ? 0.621 10.420 -16.372 1.00 86.38 357 GLN A O 1
ATOM 2872 N N . GLN A 1 358 ? 0.251 12.581 -16.807 1.00 87.06 358 GLN A N 1
ATOM 2873 C CA . GLN A 1 358 ? 0.677 13.030 -15.489 1.00 87.06 358 GLN A CA 1
ATOM 2874 C C . GLN A 1 358 ? -0.312 12.589 -14.399 1.00 87.06 358 GLN A C 1
ATOM 2876 O O . GLN A 1 358 ? -1.503 12.895 -14.454 1.00 87.06 358 GLN A O 1
ATOM 2881 N N . LEU A 1 359 ? 0.194 11.952 -13.337 1.00 90.50 359 LEU A N 1
ATOM 2882 C CA . LEU A 1 359 ? -0.626 11.660 -12.159 1.00 90.50 359 LEU A CA 1
ATOM 2883 C C . LEU A 1 359 ? -1.024 12.958 -11.436 1.00 90.50 359 LEU A C 1
ATOM 2885 O O . LEU A 1 359 ? -0.181 13.860 -11.322 1.00 90.50 359 LEU A O 1
ATOM 2889 N N . PRO A 1 360 ? -2.235 13.043 -10.853 1.00 91.00 360 PRO A N 1
ATOM 2890 C CA . PRO A 1 360 ? -2.699 14.226 -10.126 1.00 91.00 360 PRO A CA 1
ATOM 2891 C C . PRO A 1 360 ? -1.723 14.655 -9.023 1.00 91.00 360 PRO A C 1
ATOM 2893 O O . PRO A 1 360 ? -0.933 13.867 -8.499 1.00 91.00 360 PRO A O 1
ATOM 2896 N N . SER A 1 361 ? -1.734 15.935 -8.655 1.00 89.00 361 SER A N 1
ATOM 2897 C CA . SER A 1 361 ? -0.913 16.392 -7.528 1.00 89.00 361 SER A CA 1
ATOM 2898 C C . SER A 1 361 ? -1.478 15.881 -6.196 1.00 89.00 361 SER A C 1
ATOM 2900 O O . SER A 1 361 ? -2.692 15.802 -6.035 1.00 89.00 361 SER A O 1
ATOM 2902 N N . LEU A 1 362 ? -0.609 15.604 -5.215 1.00 87.44 362 LEU A N 1
ATOM 2903 C CA . LEU A 1 362 ? -1.040 15.173 -3.875 1.00 87.44 362 LEU A CA 1
ATOM 2904 C C . LEU A 1 362 ? -1.986 16.186 -3.218 1.00 87.44 362 LEU A C 1
ATOM 2906 O O . LEU A 1 362 ? -2.976 15.801 -2.612 1.00 87.44 362 LEU A O 1
ATOM 2910 N N . ASN A 1 363 ? -1.712 17.485 -3.383 1.00 87.94 363 ASN A N 1
ATOM 2911 C CA . ASN A 1 363 ? -2.583 18.539 -2.862 1.00 87.94 363 ASN A CA 1
ATOM 2912 C C . ASN A 1 363 ? -3.994 18.423 -3.451 1.00 87.94 363 ASN A C 1
ATOM 2914 O O . ASN A 1 363 ? -4.960 18.421 -2.701 1.00 87.94 363 ASN A O 1
ATOM 2918 N N . TRP A 1 364 ? -4.087 18.264 -4.775 1.00 92.62 364 TRP A N 1
ATOM 2919 C CA . TRP A 1 364 ? -5.366 18.108 -5.463 1.00 92.62 364 TRP A CA 1
ATOM 2920 C C . TRP A 1 364 ? -6.105 16.847 -5.013 1.00 92.62 364 TRP A C 1
ATOM 2922 O O . TRP A 1 364 ? -7.307 16.904 -4.802 1.00 92.62 364 TRP A O 1
ATOM 2932 N N . MET A 1 365 ? -5.401 1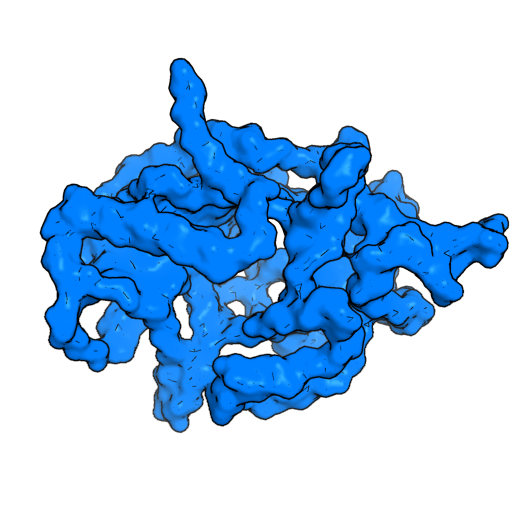5.727 -4.816 1.00 93.88 365 MET A N 1
ATOM 2933 C CA . MET A 1 365 ? -6.021 14.497 -4.312 1.00 93.88 365 MET A CA 1
ATOM 2934 C C . MET A 1 365 ? -6.589 14.687 -2.902 1.00 93.88 365 MET A C 1
ATOM 2936 O O . MET A 1 365 ? -7.711 14.271 -2.645 1.00 93.88 365 MET A O 1
ATOM 2940 N N . HIS A 1 366 ? -5.860 15.362 -2.008 1.00 92.38 366 HIS A N 1
ATOM 2941 C CA . HIS A 1 366 ? -6.381 15.690 -0.680 1.00 92.38 366 HIS A CA 1
ATOM 2942 C C . HIS A 1 366 ? -7.545 16.684 -0.733 1.00 92.38 366 HIS A C 1
ATOM 2944 O O . HIS A 1 366 ? -8.479 16.540 0.040 1.00 92.38 366 HIS A O 1
ATOM 2950 N N . ASP A 1 367 ? -7.514 17.677 -1.626 1.00 93.38 367 ASP A N 1
ATOM 2951 C CA . ASP A 1 367 ? -8.641 18.599 -1.821 1.00 93.38 367 ASP A CA 1
ATOM 2952 C C . ASP A 1 367 ? -9.883 17.882 -2.359 1.00 93.38 367 ASP A C 1
ATOM 2954 O O . ASP A 1 367 ? -10.999 18.210 -1.973 1.00 93.38 367 ASP A O 1
ATOM 2958 N N . LEU A 1 368 ? -9.688 16.902 -3.242 1.00 94.81 368 LEU A N 1
ATOM 2959 C CA . LEU A 1 368 ? -10.762 16.150 -3.877 1.00 94.81 368 LEU A CA 1
ATOM 2960 C C . LEU A 1 368 ? -11.586 15.346 -2.865 1.00 94.81 368 LEU A C 1
ATOM 2962 O O . LEU A 1 368 ? -12.807 15.288 -2.997 1.00 94.81 368 LEU A O 1
ATOM 2966 N N . ILE A 1 369 ? -10.924 14.696 -1.907 1.00 94.75 369 ILE A N 1
ATOM 2967 C CA . ILE A 1 369 ? -11.561 13.750 -0.977 1.00 94.75 369 ILE A CA 1
ATOM 2968 C C . ILE A 1 369 ? -12.267 14.425 0.204 1.00 94.75 369 ILE A C 1
ATOM 2970 O O . ILE A 1 369 ? -12.924 13.724 0.974 1.00 94.75 369 ILE A O 1
ATOM 2974 N N . LEU A 1 370 ? -12.101 15.742 0.368 1.00 91.12 370 LEU A N 1
ATOM 2975 C CA . LEU A 1 370 ? -12.654 16.513 1.484 1.00 91.12 370 LEU A CA 1
ATOM 2976 C C . LEU A 1 370 ? -14.148 16.780 1.395 1.00 91.12 370 LEU A C 1
ATOM 2978 O O . LEU A 1 370 ? -14.711 16.869 0.282 1.00 91.12 370 LEU A O 1
#

Solvent-accessible surface area (backbone atoms only — not comparable to full-atom values): 20103 Å² total; per-residue (Å²): 130,84,73,86,70,59,60,53,81,78,62,87,47,64,70,62,48,54,56,54,46,49,52,41,48,52,52,46,43,46,73,74,65,50,73,66,50,43,83,42,69,64,68,64,47,70,46,97,89,64,54,48,39,49,52,53,44,39,52,70,52,36,31,78,44,60,74,76,46,52,30,38,55,56,54,48,38,70,73,33,79,44,44,43,72,31,70,83,40,47,37,55,51,43,32,46,37,33,22,28,47,60,89,86,46,89,43,42,34,35,38,38,28,36,57,47,66,60,90,94,49,62,90,79,51,55,41,62,44,74,36,31,45,32,42,31,49,69,53,68,46,65,76,29,38,52,50,74,40,77,44,52,87,92,48,64,82,57,81,62,60,68,54,47,44,70,75,42,49,91,52,50,53,68,68,61,54,58,55,62,72,48,82,72,34,33,58,19,30,33,24,37,38,33,32,30,34,36,31,39,37,52,42,61,91,71,31,50,76,38,34,40,33,34,41,33,33,44,34,39,37,23,28,35,40,32,54,78,32,46,78,24,79,84,62,75,26,32,52,36,88,50,50,12,36,44,38,44,32,56,66,20,33,32,34,51,68,89,63,80,91,51,70,68,62,51,52,50,26,51,56,48,50,56,47,65,60,46,60,57,46,49,78,76,38,50,94,55,51,50,97,67,58,63,34,76,59,50,48,31,51,55,51,27,48,75,64,64,61,47,71,67,58,38,60,74,61,56,37,53,75,61,55,43,65,29,74,58,37,95,86,42,50,35,91,93,41,72,91,38,58,37,45,43,27,65,38,58,36,40,35,49,62,31,84,95,62,51,54,77,54,55,68,56,50,51,62,38,27,81

Foldseek 3Di:
DPPPQPQVLPDPDVVVLVVVLVVLVVVQCVVVVNPQKDWDFQAFDQDPVRATFAFWQKDKFFFFALLLLFQVVVLLCVLAVQKAFRPSQKYKWKKKKFFFDAPPDQWTWMKIFTWHADVVGDPLFTFTDFIKTKTWGWFDDRRIGIQIDTDDRVCNPDQCLVVSCVVQPPSQDPSNNVSSPDDTFGFWMKMKIKTKGKIWGDDCVFLNQKIWIKIKIKIAMWIALGSLLDQQPLCNGRIDHGYMMIMITTRGIIGRPPDDDDNVSRVRNSVVVNVSSVVVCCVSQVVRTDPDRGDPNVCNNVSNVVSVDDVVNRVVCRDDPCQLSDQFHPPAADPVDNVGTDRSVVSSSCRAPVPVRHTDDSVVSNNRND

Secondary structure (DSSP, 8-state):
--------TT---HHHHHHHHHHHHHHHHHHTT-TTEEEEEPPPEE-TTS-EE-B--EEEEEES-GGGGTTHHHHHHHH-TTEEE-TT--EEEEEEEEE-S-TTSSSEEEEEEEEEPPTT--TT--EEEEEEEEEE-SS--TT-BEEEEEPPTT-TTS-SHHHHHHHHGGGS-HHHHHHHHSPP---EEEEEEEEEEEEEEE-HHHHTT-EEEEEEEEEEEEEESSTT-PPBTTTTBSEEEEEEEEEEEEEEEEEETTPPP-HHHHHHHHHHHHHHHHHHHHHHHTTT-------HHHHHHHHHHHTT--HHHHHHHT--GGGGGSSS-SS-EETTEEEEE--HHHHHHHHHH-GGGPPPPHHHHHHHT-

Nearest PDB structures (foldseek):
  4l8o-assembly1_A  TM=2.930E-01  e=5.654E+00  [Clostridium] hylemonae DSM 15053
  7dsa-assembly1_B  TM=1.962E-01  e=3.338E+00  Gallus gallus
  1izn-assembly1_B  TM=2.178E-01  e=3.338E+00  Gallus gallus
  3dzm-assembly1_A  TM=2.188E-01  e=3.338E+00  Thermus thermophilus HB27